Protein AF-A0A2N5T4N8-F1 (afdb_monomer_lite)

Sequence (394 aa):
MAQKKNKTTKNSNNEQQQQQQQQQQQQQQVRQETNQNDLTSKVTRLLSQEPSANHLAAAHLTTQPLNLTDQNHQLNSLIDQKLEIFQEKIKLYQNRVAQLRRELETKDQLIDELQNIRQTETEQLLEKHKQIAESRYTVCMKLSTAREEAVKEYKQKVIDLNAKLSRVYTGEEEQERRRLEERNEELVQENERLKQAHDNQRKRRKEAERLAQQAQAMAEEAVQEQLQEANDEVETLKKMLATETENSKAMISQLNQLRTNASSFTSAHSNHHHHTNSQNNNQLNDKTIEDLKLRLSIIGDFTGFQILSSTPDKKGAILDCILTDIVNRSLALHFKLQLHPDNTYAYTPALDPERDSATIKIIPDFLQDFVRFESIACGHVYWKLFQAFNLQDT

Radius of gyration: 66.39 Å; chains: 1; bounding box: 160×44×196 Å

Foldseek 3Di:
DPPDPPPPPVVVVVVVVVVVVVVVVVVVVVVVVVVVVVVVVVVVVVPPDDDDDDDDDDDDDDDDDDDDPVVVVVVVVVVVVVVVVVVVVVVVVVVVVVVVVVVVVVVVVVVVVVVVVVVVVVVVVVVVVVVVVVVVVVVVVVVVVVVVVVVVVVVVVVVVVVVVVVCVVVCVVVVVVVVVVVVVVVVVVVVVVVVVVVVVVVVVVVVVVVVVVVVVVVVVVVVVVVVVVVVVVVVVVVVVVVVVVVVVVVVVVVVVVVVVPDDDDDDDDDYDDDDDDDDDDPPPVVVVVVVVVVVQVVCCLVQQKHFPDWDQDPFAIKTWIKRAANVPPGAIWTWIWGQGPVQKIKIATPDDCVPRVVVCVQQPPVNVHIDIDHNVCPVVNSVSSNCSRYPDPD

Structure (mmCIF, N/CA/C/O backbone):
data_AF-A0A2N5T4N8-F1
#
_entry.id   AF-A0A2N5T4N8-F1
#
loop_
_atom_site.group_PDB
_atom_site.id
_atom_site.type_symbol
_atom_site.label_atom_id
_atom_site.label_alt_id
_atom_site.label_comp_id
_atom_site.label_asym_id
_atom_site.label_entity_id
_atom_site.label_seq_id
_atom_site.pdbx_PDB_ins_code
_atom_site.Cartn_x
_atom_site.Cartn_y
_atom_site.Cartn_z
_atom_site.occupancy
_atom_site.B_iso_or_equiv
_atom_site.auth_seq_id
_atom_site.auth_comp_id
_atom_site.auth_asym_id
_atom_site.auth_atom_id
_atom_site.pdbx_PDB_model_num
ATOM 1 N N . MET A 1 1 ? 42.955 4.079 9.691 1.00 47.25 1 MET A N 1
ATOM 2 C CA . MET A 1 1 ? 44.030 4.499 8.754 1.00 47.25 1 MET A CA 1
ATOM 3 C C . MET A 1 1 ? 44.416 3.382 7.754 1.00 47.25 1 MET A C 1
ATOM 5 O O . MET A 1 1 ? 45.592 3.151 7.524 1.00 47.25 1 MET A O 1
ATOM 9 N N . ALA A 1 2 ? 43.460 2.697 7.100 1.00 48.66 2 ALA A N 1
ATOM 10 C CA . ALA A 1 2 ? 43.777 1.526 6.252 1.00 48.66 2 ALA A CA 1
ATOM 11 C C . ALA A 1 2 ? 42.932 1.384 4.961 1.00 48.66 2 ALA A C 1
ATOM 13 O O . ALA A 1 2 ? 42.684 0.273 4.512 1.00 48.66 2 ALA A O 1
ATOM 14 N N . GLN A 1 3 ? 42.478 2.482 4.337 1.00 46.59 3 GLN A N 1
ATOM 15 C CA . GLN A 1 3 ? 41.606 2.409 3.140 1.00 46.59 3 GLN A CA 1
ATOM 16 C C . GLN A 1 3 ? 42.039 3.280 1.941 1.00 46.59 3 GLN A C 1
ATOM 18 O O . GLN A 1 3 ? 41.237 3.565 1.059 1.00 46.59 3 GLN A O 1
ATOM 23 N N . LYS A 1 4 ? 43.315 3.683 1.844 1.00 50.19 4 LYS A N 1
ATOM 24 C CA . LYS A 1 4 ? 43.802 4.540 0.737 1.00 50.19 4 LYS A CA 1
ATOM 25 C C . LYS A 1 4 ? 44.662 3.850 -0.338 1.00 50.19 4 LYS A C 1
ATOM 27 O O . LYS A 1 4 ? 45.203 4.548 -1.185 1.00 50.19 4 LYS A O 1
ATOM 32 N N . LYS A 1 5 ? 44.776 2.512 -0.365 1.00 50.19 5 LYS A N 1
ATOM 33 C CA . LYS A 1 5 ? 45.689 1.806 -1.301 1.00 50.19 5 LYS A CA 1
ATOM 34 C C . LYS A 1 5 ? 45.062 1.113 -2.526 1.00 50.19 5 LYS A C 1
ATOM 36 O O . LYS A 1 5 ? 45.814 0.679 -3.383 1.00 50.19 5 LYS A O 1
ATOM 41 N N . ASN A 1 6 ? 43.735 1.066 -2.687 1.00 49.69 6 ASN A N 1
ATOM 42 C CA . ASN A 1 6 ? 43.105 0.266 -3.762 1.00 49.69 6 ASN A CA 1
ATOM 43 C C . ASN A 1 6 ? 42.622 1.034 -5.008 1.00 49.69 6 ASN A C 1
ATOM 45 O O . ASN A 1 6 ? 41.999 0.437 -5.883 1.00 49.69 6 ASN A O 1
ATOM 49 N N . LYS A 1 7 ? 42.883 2.345 -5.124 1.00 52.00 7 LYS A N 1
ATOM 50 C CA . LYS A 1 7 ? 42.355 3.153 -6.243 1.00 52.00 7 LYS A CA 1
ATOM 51 C C . LYS A 1 7 ? 43.332 3.347 -7.410 1.00 52.00 7 LYS A C 1
ATOM 53 O O . LYS A 1 7 ? 42.906 3.783 -8.472 1.00 52.00 7 LYS A O 1
ATOM 58 N N . THR A 1 8 ? 44.604 2.987 -7.251 1.00 51.56 8 THR A N 1
ATOM 59 C CA . THR A 1 8 ? 45.644 3.262 -8.260 1.00 51.56 8 THR A CA 1
ATOM 60 C C . THR A 1 8 ? 45.804 2.140 -9.294 1.00 51.56 8 THR A C 1
ATOM 62 O O . THR A 1 8 ? 46.261 2.391 -10.402 1.00 51.56 8 THR A O 1
ATOM 65 N N . THR A 1 9 ? 45.362 0.915 -9.000 1.00 53.09 9 THR A N 1
ATOM 66 C CA . THR A 1 9 ? 45.613 -0.251 -9.870 1.00 53.09 9 THR A CA 1
ATOM 67 C C . THR A 1 9 ? 44.646 -0.366 -11.057 1.00 53.09 9 THR A C 1
ATOM 69 O O . THR A 1 9 ? 44.961 -1.029 -12.038 1.00 53.09 9 THR A O 1
ATOM 72 N N . LYS A 1 10 ? 43.476 0.294 -11.026 1.00 55.44 10 LYS A N 1
ATOM 73 C CA . LYS A 1 10 ? 42.483 0.195 -12.119 1.00 55.44 10 LYS A CA 1
ATOM 74 C C . LYS A 1 10 ? 42.764 1.099 -13.326 1.00 55.44 10 LYS A C 1
ATOM 76 O O . LYS A 1 10 ? 42.287 0.778 -14.407 1.00 55.44 10 LYS A O 1
ATOM 81 N N . ASN A 1 11 ? 43.549 2.170 -13.182 1.00 56.41 11 ASN A N 1
ATOM 82 C CA . ASN A 1 11 ? 43.874 3.042 -14.321 1.00 56.41 11 ASN A CA 1
ATOM 83 C C . ASN A 1 11 ? 44.965 2.460 -15.231 1.00 56.41 11 ASN A C 1
ATOM 85 O O . ASN A 1 11 ? 44.898 2.644 -16.440 1.00 56.41 11 ASN A O 1
ATOM 89 N N . SER A 1 12 ? 45.915 1.698 -14.682 1.00 60.47 12 SER A N 1
ATOM 90 C CA . SER A 1 12 ? 47.050 1.179 -15.462 1.00 60.47 12 SER A CA 1
ATOM 91 C C . SER A 1 12 ? 46.647 0.103 -16.486 1.00 60.47 12 SER A C 1
ATOM 93 O O . SER A 1 12 ? 47.242 0.023 -17.558 1.00 60.47 12 SER A O 1
ATOM 95 N N . ASN A 1 13 ? 45.579 -0.663 -16.224 1.00 66.88 13 ASN A N 1
ATOM 96 C CA . ASN A 1 13 ? 45.087 -1.669 -17.176 1.00 66.88 13 ASN A CA 1
ATOM 97 C C . ASN A 1 13 ? 44.401 -1.065 -18.410 1.00 66.88 13 ASN A C 1
ATOM 99 O O . ASN A 1 13 ? 44.407 -1.690 -19.467 1.00 66.88 13 ASN A O 1
ATOM 103 N N . ASN A 1 14 ? 43.817 0.133 -18.299 1.00 70.38 14 ASN A N 1
ATOM 104 C CA . ASN A 1 14 ? 43.117 0.754 -19.427 1.00 70.38 14 ASN A CA 1
ATOM 105 C C . ASN A 1 14 ? 44.100 1.362 -20.440 1.00 70.38 14 ASN A C 1
ATOM 107 O O . ASN A 1 14 ? 43.872 1.277 -21.644 1.00 70.38 14 ASN A O 1
ATOM 111 N N . GLU A 1 15 ? 45.223 1.910 -19.968 1.00 75.50 15 GLU A N 1
ATOM 112 C CA . GLU A 1 15 ? 46.265 2.470 -20.840 1.00 75.50 15 GLU A CA 1
ATOM 113 C C . GLU A 1 15 ? 47.001 1.379 -21.634 1.00 75.50 15 GLU A C 1
ATOM 115 O O . GLU A 1 15 ? 47.265 1.558 -22.825 1.00 75.50 15 GLU A O 1
ATOM 120 N N . GLN A 1 16 ? 47.250 0.208 -21.030 1.00 74.75 16 GLN A N 1
ATOM 121 C CA . GLN A 1 16 ? 47.845 -0.928 -21.749 1.00 74.75 16 GLN A CA 1
ATOM 122 C C . GLN A 1 16 ? 46.932 -1.467 -22.857 1.00 74.75 16 GLN A C 1
ATOM 124 O O . GLN A 1 16 ? 47.413 -1.799 -23.941 1.00 74.75 16 GLN A O 1
ATOM 129 N N . GLN A 1 17 ? 45.616 -1.513 -22.629 1.00 77.12 17 GLN A N 1
ATOM 130 C CA . GLN A 1 17 ? 44.674 -1.994 -23.643 1.00 77.12 17 GLN A CA 1
ATOM 131 C C . GLN A 1 17 ? 44.562 -1.026 -24.832 1.00 77.12 17 GLN A C 1
ATOM 133 O O . GLN A 1 17 ? 44.444 -1.462 -25.978 1.00 77.12 17 GLN A O 1
ATOM 138 N N . GLN A 1 18 ? 44.672 0.282 -24.580 1.00 81.31 18 GLN A N 1
ATOM 139 C CA . GLN A 1 18 ? 44.616 1.305 -25.626 1.00 81.31 18 GLN A CA 1
ATOM 140 C C . GLN A 1 18 ? 45.883 1.321 -26.501 1.00 81.31 18 GLN A C 1
ATOM 142 O O . GLN A 1 18 ? 45.778 1.422 -27.725 1.00 81.31 18 GLN A O 1
ATOM 147 N N . GLN A 1 19 ? 47.072 1.125 -25.913 1.00 81.62 19 GLN A N 1
ATOM 148 C CA . GLN A 1 19 ? 48.321 1.001 -26.682 1.00 81.62 19 GLN A CA 1
ATOM 149 C C . GLN A 1 19 ? 48.349 -0.251 -27.567 1.00 81.62 19 GLN A C 1
ATOM 151 O O . GLN A 1 19 ? 48.813 -0.194 -28.708 1.00 81.62 19 GLN A O 1
ATOM 156 N N . GLN A 1 20 ? 47.810 -1.373 -27.083 1.00 81.81 20 GLN A N 1
ATOM 157 C CA . GLN A 1 20 ? 47.781 -2.615 -27.858 1.00 81.81 20 GLN A CA 1
ATOM 158 C C . GLN A 1 20 ? 46.849 -2.511 -29.079 1.00 81.81 20 GLN A C 1
ATOM 160 O O . GLN A 1 20 ? 47.147 -3.054 -30.144 1.00 81.81 20 GLN A O 1
ATOM 165 N N . GLN A 1 21 ? 45.756 -1.752 -28.956 1.00 82.38 21 GLN A N 1
ATOM 166 C CA . GLN A 1 21 ? 44.813 -1.525 -30.051 1.00 82.38 21 GLN A CA 1
ATOM 167 C C . GLN A 1 21 ? 45.379 -0.577 -31.125 1.00 82.38 21 GLN A C 1
ATOM 169 O O . GLN A 1 21 ? 45.171 -0.812 -32.316 1.00 82.38 21 GLN A O 1
ATOM 174 N N . GLN A 1 22 ? 46.168 0.434 -30.735 1.00 82.69 22 GLN A N 1
ATOM 175 C CA . GLN A 1 22 ? 46.876 1.303 -31.687 1.00 82.69 22 GLN A CA 1
ATOM 176 C C . GLN A 1 22 ? 47.959 0.559 -32.483 1.00 82.69 22 GLN A C 1
ATOM 178 O O . GLN A 1 22 ? 48.075 0.770 -33.692 1.00 82.69 22 GLN A O 1
ATOM 183 N N . GLN A 1 23 ? 48.712 -0.354 -31.856 1.00 82.50 23 GLN A N 1
ATOM 184 C CA . GLN A 1 23 ? 49.714 -1.152 -32.579 1.00 82.50 23 GLN A CA 1
ATOM 185 C C . GLN A 1 23 ? 49.088 -2.097 -33.615 1.00 82.50 23 GLN A C 1
ATOM 187 O O . GLN A 1 23 ? 49.653 -2.273 -34.697 1.00 82.50 23 GLN A O 1
ATOM 192 N N . GLN A 1 24 ? 47.910 -2.671 -33.339 1.00 78.81 24 GLN A N 1
ATOM 193 C CA . GLN A 1 24 ? 47.215 -3.509 -34.324 1.00 78.81 24 GLN A CA 1
ATOM 194 C C . GLN A 1 24 ? 46.703 -2.708 -35.528 1.00 78.81 24 GLN A C 1
ATOM 196 O O . GLN A 1 24 ? 46.759 -3.213 -36.650 1.00 78.81 24 GLN A O 1
ATOM 201 N N . GLN A 1 25 ? 46.258 -1.462 -35.331 1.00 77.12 25 GLN A N 1
ATOM 202 C CA . GLN A 1 25 ? 45.817 -0.614 -36.445 1.00 77.12 25 GLN A CA 1
ATOM 203 C C . GLN A 1 25 ? 46.981 -0.197 -37.355 1.00 77.12 25 GLN A C 1
ATOM 205 O O . GLN A 1 25 ? 46.839 -0.245 -38.577 1.00 77.12 25 GLN A O 1
ATOM 210 N N . GLN A 1 26 ? 48.159 0.110 -36.798 1.00 75.19 26 GLN A N 1
ATOM 211 C CA . GLN A 1 26 ? 49.335 0.445 -37.615 1.00 75.19 26 GLN A CA 1
ATOM 212 C C . GLN A 1 26 ? 49.847 -0.745 -38.444 1.00 75.19 26 GLN A C 1
ATOM 214 O O . GLN A 1 26 ? 50.247 -0.563 -39.592 1.00 75.19 26 GLN A O 1
ATOM 219 N N . GLN A 1 27 ? 49.777 -1.981 -37.930 1.00 72.44 27 GLN A N 1
ATOM 220 C CA . GLN A 1 27 ? 50.193 -3.160 -38.706 1.00 72.44 27 GLN A CA 1
ATOM 221 C C . GLN A 1 27 ? 49.250 -3.494 -39.875 1.00 72.44 27 GLN A C 1
ATOM 223 O O . GLN A 1 27 ? 49.690 -4.093 -40.859 1.00 72.44 27 GLN A O 1
ATOM 228 N N . GLN A 1 28 ? 47.970 -3.109 -39.805 1.00 69.38 28 GLN A N 1
ATOM 229 C CA . GLN A 1 28 ? 47.026 -3.336 -40.905 1.00 69.38 28 GLN A CA 1
ATOM 230 C C . GLN A 1 28 ? 47.211 -2.342 -42.061 1.00 69.38 28 GLN A C 1
ATOM 232 O O . GLN A 1 28 ? 47.075 -2.748 -43.214 1.00 69.38 28 GLN A O 1
ATOM 237 N N . GLN A 1 29 ? 47.602 -1.091 -41.787 1.00 65.31 29 GLN A N 1
ATOM 238 C CA . GLN A 1 29 ? 47.876 -0.102 -42.842 1.00 65.31 29 GLN A CA 1
ATOM 239 C C . GLN A 1 29 ? 49.095 -0.476 -43.702 1.00 65.31 29 GLN A C 1
ATOM 241 O O . GLN A 1 29 ? 49.015 -0.431 -44.928 1.00 65.31 29 GLN A O 1
ATOM 246 N N . VAL A 1 30 ? 50.180 -0.976 -43.098 1.00 65.69 30 VAL A N 1
ATOM 247 C CA . VAL A 1 30 ? 51.403 -1.361 -43.840 1.00 65.69 30 VAL A CA 1
ATOM 248 C C . VAL A 1 30 ? 51.168 -2.539 -44.808 1.00 65.69 30 VAL A C 1
ATOM 250 O O . VAL A 1 30 ? 51.825 -2.654 -45.846 1.00 65.69 30 VAL A O 1
ATOM 253 N N . ARG A 1 31 ? 50.194 -3.416 -44.522 1.00 57.00 31 ARG A N 1
ATOM 254 C CA . ARG A 1 31 ? 49.845 -4.539 -45.415 1.00 57.00 31 ARG A CA 1
ATOM 255 C C . ARG A 1 31 ? 49.018 -4.127 -46.634 1.00 57.00 31 ARG A C 1
ATOM 257 O O . ARG A 1 31 ? 49.009 -4.864 -47.615 1.00 57.00 31 ARG A O 1
ATOM 264 N N . GLN A 1 32 ? 48.325 -2.989 -46.595 1.00 57.19 32 GLN A N 1
ATOM 265 C CA . GLN A 1 32 ? 47.536 -2.529 -47.742 1.00 57.19 32 GLN A CA 1
ATOM 266 C C . GLN A 1 32 ? 48.408 -1.813 -48.784 1.00 57.19 32 GLN A C 1
ATOM 268 O O . GLN A 1 32 ? 48.225 -2.038 -49.979 1.00 57.19 32 GLN A O 1
ATOM 273 N N . GLU A 1 33 ? 49.423 -1.057 -48.356 1.00 56.41 33 GLU A N 1
ATOM 274 C CA . GLU A 1 33 ? 50.327 -0.348 -49.279 1.00 56.41 33 GLU A CA 1
ATOM 275 C C . GLU A 1 33 ? 51.269 -1.286 -50.055 1.00 56.41 33 GLU A C 1
ATOM 277 O O . GLU A 1 33 ? 51.640 -1.007 -51.195 1.00 56.41 33 GLU A O 1
ATOM 282 N N . THR A 1 34 ? 51.619 -2.447 -49.493 1.00 55.97 34 THR A N 1
ATOM 283 C CA . THR A 1 34 ? 52.514 -3.411 -50.160 1.00 55.97 34 THR A CA 1
ATOM 284 C C . THR A 1 34 ? 51.855 -4.158 -51.326 1.00 55.97 34 THR A C 1
ATOM 286 O O . THR A 1 34 ? 52.545 -4.502 -52.284 1.00 55.97 34 THR A O 1
ATOM 289 N N . ASN A 1 35 ? 50.528 -4.337 -51.321 1.00 55.94 35 ASN A N 1
ATOM 290 C CA . ASN A 1 35 ? 49.818 -5.032 -52.404 1.00 55.94 35 ASN A CA 1
ATOM 291 C C . ASN A 1 35 ? 49.527 -4.149 -53.632 1.00 55.94 35 ASN A C 1
ATOM 293 O O . ASN A 1 35 ? 49.419 -4.675 -54.739 1.00 55.94 35 ASN A O 1
ATOM 297 N N . GLN A 1 36 ? 49.435 -2.822 -53.482 1.00 55.62 36 GLN A N 1
ATOM 298 C CA . GLN A 1 36 ? 49.207 -1.926 -54.627 1.00 55.62 36 GLN A CA 1
ATOM 299 C C . GLN A 1 36 ? 50.443 -1.783 -55.531 1.00 55.62 36 GLN A C 1
ATOM 301 O O . GLN A 1 36 ? 50.304 -1.653 -56.747 1.00 55.62 36 GLN A O 1
ATOM 306 N N . ASN A 1 37 ? 51.653 -1.879 -54.974 1.00 56.81 37 ASN A N 1
ATOM 307 C CA . ASN A 1 37 ? 52.889 -1.710 -55.746 1.00 56.81 37 ASN A CA 1
ATOM 308 C C . ASN A 1 37 ? 53.245 -2.929 -56.627 1.00 56.81 37 ASN A C 1
ATOM 310 O O . ASN A 1 37 ? 53.926 -2.771 -57.645 1.00 56.81 37 ASN A O 1
ATOM 314 N N . ASP A 1 38 ? 52.750 -4.130 -56.300 1.00 61.12 38 ASP A N 1
ATOM 315 C CA . ASP A 1 38 ? 53.021 -5.364 -57.064 1.00 61.12 38 ASP A CA 1
ATOM 316 C C . ASP A 1 38 ? 52.112 -5.518 -58.306 1.00 61.12 38 ASP A C 1
ATOM 318 O O . ASP A 1 38 ? 52.481 -6.155 -59.295 1.00 61.12 38 ASP A O 1
ATOM 322 N N . LEU A 1 39 ? 50.930 -4.887 -58.313 1.00 59.28 39 LEU A N 1
ATOM 323 C CA . LEU A 1 39 ? 50.022 -4.932 -59.467 1.00 59.28 39 LEU A CA 1
ATOM 324 C C . LEU A 1 39 ? 50.497 -4.008 -60.601 1.00 59.28 39 LEU A C 1
ATOM 326 O O . LEU A 1 39 ? 50.531 -4.403 -61.768 1.00 59.28 39 LEU A O 1
ATOM 330 N N . THR A 1 40 ? 50.938 -2.797 -60.254 1.00 61.25 40 THR A N 1
ATOM 331 C CA . THR A 1 40 ? 51.401 -1.776 -61.210 1.00 61.25 40 THR A CA 1
ATOM 332 C C . THR A 1 40 ? 52.685 -2.205 -61.932 1.00 61.25 40 THR A C 1
ATOM 334 O O . THR A 1 40 ? 52.869 -1.954 -63.127 1.00 61.25 40 THR A O 1
ATOM 337 N N . SER A 1 41 ? 53.558 -2.936 -61.237 1.00 63.47 41 SER A N 1
ATOM 338 C CA . SER A 1 41 ? 54.801 -3.471 -61.801 1.00 63.47 41 SER A CA 1
ATOM 339 C C . SER A 1 41 ? 54.569 -4.672 -62.736 1.00 63.47 41 SER A C 1
ATOM 341 O O . SER A 1 41 ? 55.303 -4.830 -63.715 1.00 63.47 41 SER A O 1
ATOM 343 N N . LYS A 1 42 ? 53.506 -5.465 -62.536 1.00 63.16 42 LYS A N 1
ATOM 344 C CA . LYS A 1 42 ? 53.135 -6.570 -63.445 1.00 63.16 42 LYS A CA 1
ATOM 345 C C . LYS A 1 42 ? 52.471 -6.098 -64.742 1.00 63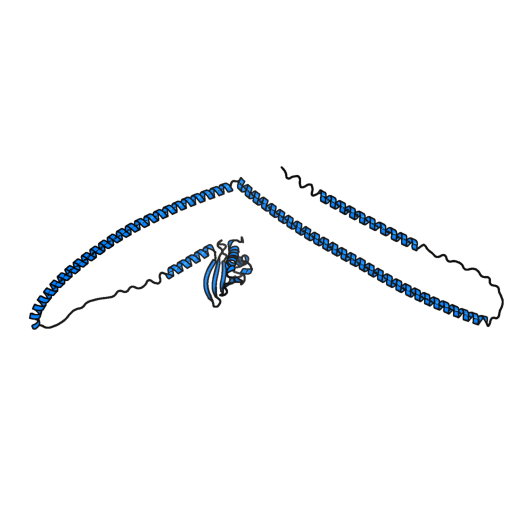.16 42 LYS A C 1
ATOM 347 O O . LYS A 1 42 ? 52.770 -6.656 -65.796 1.00 63.16 42 LYS A O 1
ATOM 352 N N . VAL A 1 43 ? 51.645 -5.048 -64.700 1.00 63.78 43 VAL A N 1
ATOM 353 C CA . VAL A 1 43 ? 50.997 -4.489 -65.908 1.00 63.78 43 VAL A CA 1
ATOM 354 C C . VAL A 1 43 ? 52.020 -3.832 -66.841 1.00 63.78 43 VAL A C 1
ATOM 356 O O . VAL A 1 43 ? 51.963 -4.020 -68.055 1.00 63.78 43 VAL A O 1
ATOM 359 N N . THR A 1 44 ? 53.027 -3.154 -66.286 1.00 64.06 44 THR A N 1
ATOM 360 C CA . THR A 1 44 ? 54.079 -2.494 -67.080 1.00 64.06 44 THR A CA 1
ATOM 361 C C . THR A 1 44 ? 54.942 -3.501 -67.859 1.00 64.06 44 THR A C 1
ATOM 363 O O . THR A 1 44 ? 55.418 -3.201 -68.949 1.00 64.06 44 THR A O 1
ATOM 366 N N . ARG A 1 45 ? 55.096 -4.736 -67.360 1.00 61.44 45 ARG A N 1
ATOM 367 C CA . ARG A 1 45 ? 55.912 -5.781 -68.007 1.00 61.44 45 ARG A CA 1
ATOM 368 C C . ARG A 1 45 ? 55.229 -6.454 -69.206 1.00 61.44 45 ARG A C 1
ATOM 370 O O . ARG A 1 45 ? 55.923 -7.014 -70.049 1.00 61.44 45 ARG A O 1
ATOM 377 N N . LEU A 1 46 ? 53.899 -6.398 -69.297 1.00 56.16 46 LEU A N 1
ATOM 378 C CA . LEU A 1 46 ? 53.129 -7.011 -70.390 1.00 56.16 46 LEU A CA 1
ATOM 379 C C . LEU A 1 46 ? 52.999 -6.108 -71.627 1.00 56.16 46 LEU A C 1
ATOM 381 O O . LEU A 1 46 ? 52.753 -6.615 -72.716 1.00 56.16 46 LEU A O 1
ATOM 385 N N . LEU A 1 47 ? 53.213 -4.797 -71.488 1.00 53.41 47 LEU A N 1
ATOM 386 C CA . LEU A 1 47 ? 53.096 -3.828 -72.587 1.00 53.41 47 LEU A CA 1
ATOM 387 C C . LEU A 1 47 ? 54.395 -3.622 -73.394 1.00 53.41 47 LEU A C 1
ATOM 389 O O . LEU A 1 47 ? 54.382 -2.874 -74.364 1.00 53.41 47 LEU A O 1
ATOM 393 N N . SER A 1 48 ? 55.508 -4.278 -73.038 1.00 53.03 48 SER A N 1
ATOM 394 C CA . SER A 1 48 ? 56.819 -4.087 -73.698 1.00 53.03 48 SER A CA 1
ATOM 395 C C . SER A 1 48 ? 57.289 -5.251 -74.584 1.00 53.03 48 SER A C 1
ATOM 397 O O . SER A 1 48 ? 58.464 -5.299 -74.941 1.00 53.03 48 SER A O 1
ATOM 399 N N . GLN A 1 49 ? 56.418 -6.194 -74.956 1.00 44.62 49 GLN A N 1
ATOM 400 C CA . GLN A 1 49 ? 56.751 -7.236 -75.939 1.00 44.62 49 GLN A CA 1
ATOM 401 C C . GLN A 1 49 ? 56.033 -6.979 -77.268 1.00 44.62 49 GLN A C 1
ATOM 403 O O . GLN A 1 49 ? 54.953 -7.507 -77.517 1.00 44.62 49 GLN A O 1
ATOM 408 N N . GLU A 1 50 ? 56.653 -6.175 -78.135 1.00 40.34 50 GLU A N 1
ATOM 409 C CA . GLU A 1 50 ? 56.307 -6.146 -79.559 1.00 40.34 50 GLU A CA 1
ATOM 410 C C . GLU A 1 50 ? 56.971 -7.327 -80.294 1.00 40.34 50 GLU A C 1
ATOM 412 O O . GLU A 1 50 ? 58.155 -7.601 -80.071 1.00 40.34 50 GLU A O 1
ATOM 417 N N . PRO A 1 51 ? 56.257 -8.041 -81.182 1.00 46.22 51 PRO A N 1
ATOM 418 C CA . PRO A 1 51 ? 56.854 -9.071 -82.018 1.00 46.22 51 PRO A CA 1
ATOM 419 C C . PRO A 1 51 ? 57.541 -8.457 -83.247 1.00 46.22 51 PRO A C 1
ATOM 421 O O . PRO A 1 51 ? 56.906 -7.838 -84.100 1.00 46.22 51 PRO A O 1
ATOM 424 N N . SER A 1 52 ? 58.849 -8.690 -83.355 1.00 44.50 52 SER A N 1
ATOM 425 C CA . SER A 1 52 ? 59.689 -8.372 -84.511 1.00 44.50 52 SER A CA 1
ATOM 426 C C . SER A 1 52 ? 59.153 -9.009 -85.801 1.00 44.50 52 SER A C 1
ATOM 428 O O . SER A 1 52 ? 59.103 -10.234 -85.928 1.00 44.50 52 SER A O 1
ATOM 430 N N . ALA A 1 53 ? 58.787 -8.182 -86.783 1.00 40.53 53 ALA A N 1
ATOM 431 C CA . ALA A 1 53 ? 58.424 -8.633 -88.122 1.00 40.53 53 ALA A CA 1
ATOM 432 C C . ALA A 1 53 ? 59.685 -8.961 -88.940 1.00 40.53 53 ALA A C 1
ATOM 434 O O . ALA A 1 53 ? 60.539 -8.109 -89.179 1.00 40.53 53 ALA A O 1
ATOM 435 N N . ASN A 1 54 ? 59.779 -10.223 -89.355 1.00 40.28 54 ASN A N 1
ATOM 436 C CA . ASN A 1 54 ? 60.870 -10.812 -90.118 1.00 40.28 54 ASN A CA 1
ATOM 437 C C . ASN A 1 54 ? 60.521 -10.889 -91.618 1.00 40.28 54 ASN A C 1
ATOM 439 O O . ASN A 1 54 ? 59.389 -11.205 -91.970 1.00 40.28 54 ASN A O 1
ATOM 443 N N . HIS A 1 55 ? 61.549 -10.683 -92.451 1.00 41.91 55 HIS A N 1
ATOM 444 C CA . HIS A 1 55 ? 61.768 -11.180 -93.820 1.00 41.91 55 HIS A CA 1
ATOM 445 C C . HIS A 1 55 ? 60.664 -11.068 -94.885 1.00 41.91 55 HIS A C 1
ATOM 447 O O . HIS A 1 55 ? 59.732 -11.862 -94.892 1.00 41.91 55 HIS A O 1
ATOM 453 N N . LEU A 1 56 ? 60.936 -10.291 -95.946 1.00 36.31 56 LEU A N 1
ATOM 454 C CA . LEU A 1 56 ? 60.616 -10.712 -97.317 1.00 36.31 56 LEU A CA 1
ATOM 455 C C . LEU A 1 56 ? 61.738 -10.328 -98.296 1.00 36.31 56 LEU A C 1
ATOM 457 O O . LEU A 1 56 ? 62.184 -9.185 -98.364 1.00 36.31 56 LEU A O 1
ATOM 461 N N . ALA A 1 57 ? 62.205 -11.353 -99.006 1.00 40.34 57 ALA A N 1
ATOM 462 C CA . ALA A 1 57 ? 63.302 -11.360 -99.958 1.00 40.34 57 ALA A CA 1
ATOM 463 C C . ALA A 1 57 ? 62.871 -10.831 -101.336 1.00 40.34 57 ALA A C 1
ATOM 465 O O . ALA A 1 57 ? 61.767 -11.110 -101.804 1.00 40.34 57 ALA A O 1
ATOM 466 N N . ALA A 1 58 ? 63.773 -10.108 -102.000 1.00 36.62 58 ALA A N 1
ATOM 467 C CA . ALA A 1 58 ? 63.635 -9.686 -103.389 1.00 36.62 58 ALA A CA 1
ATOM 468 C C . ALA A 1 58 ? 63.949 -10.863 -104.330 1.00 36.62 58 ALA A C 1
ATOM 470 O O . ALA A 1 58 ? 65.053 -11.407 -104.294 1.00 36.62 58 ALA A O 1
ATOM 471 N N . ALA A 1 59 ? 62.985 -11.254 -105.166 1.00 43.16 59 ALA A N 1
ATOM 472 C CA . ALA A 1 59 ? 63.155 -12.276 -106.194 1.00 43.16 59 ALA A CA 1
ATOM 473 C C . ALA A 1 59 ? 63.263 -11.643 -107.591 1.00 43.16 59 ALA A C 1
ATOM 475 O O . ALA A 1 59 ? 62.481 -10.771 -107.968 1.00 43.16 59 ALA A O 1
ATOM 476 N N . HIS A 1 60 ? 64.261 -12.127 -108.329 1.00 41.53 60 HIS A N 1
ATOM 477 C CA . HIS A 1 60 ? 64.577 -11.884 -109.734 1.00 41.53 60 HIS A CA 1
ATOM 478 C C . HIS A 1 60 ? 63.378 -12.099 -110.677 1.00 41.53 60 HIS A C 1
ATOM 480 O O . HIS A 1 60 ? 62.716 -13.132 -110.604 1.00 41.53 60 HIS A O 1
ATOM 486 N N . LEU A 1 61 ? 63.178 -11.186 -111.638 1.00 37.91 61 LEU A N 1
ATOM 487 C CA . LEU A 1 61 ? 62.357 -11.425 -112.830 1.00 37.91 61 LEU A CA 1
ATOM 488 C C . LEU A 1 61 ? 63.255 -11.678 -114.047 1.00 37.91 61 LEU A C 1
ATOM 490 O O . LEU A 1 61 ? 64.002 -10.803 -114.483 1.00 37.91 61 LEU A O 1
ATOM 494 N N . THR A 1 62 ? 63.146 -12.887 -114.594 1.00 41.91 62 THR A N 1
ATOM 495 C CA . THR A 1 62 ? 63.695 -13.313 -115.884 1.00 41.91 62 THR A CA 1
ATOM 496 C C . THR A 1 62 ? 62.543 -13.350 -116.884 1.00 41.91 62 THR A C 1
ATOM 498 O O . THR A 1 62 ? 61.547 -14.036 -116.669 1.00 41.91 62 THR A O 1
ATOM 501 N N . THR A 1 63 ? 62.651 -12.580 -117.960 1.00 36.84 63 THR A N 1
ATOM 502 C CA . THR A 1 63 ? 61.649 -12.468 -119.022 1.00 36.84 63 THR A CA 1
ATOM 503 C C . THR A 1 63 ? 61.788 -13.617 -120.026 1.00 36.84 63 THR A C 1
ATOM 505 O O . THR A 1 63 ? 62.797 -13.729 -120.717 1.00 36.84 63 THR A O 1
ATOM 508 N N . GLN A 1 64 ? 60.752 -14.454 -120.144 1.00 42.06 64 GLN A N 1
ATOM 509 C CA . GLN A 1 64 ? 60.514 -15.299 -121.320 1.00 42.06 64 GLN A CA 1
ATOM 510 C C . GLN A 1 64 ? 59.138 -14.968 -121.924 1.00 42.06 64 GLN A C 1
ATOM 512 O O . GLN A 1 64 ? 58.176 -14.818 -121.169 1.00 42.06 64 GLN A O 1
ATOM 517 N N . PRO A 1 65 ? 59.015 -14.841 -123.258 1.00 40.34 65 PRO A N 1
ATOM 518 C CA . PRO A 1 65 ? 57.752 -14.525 -123.913 1.00 40.34 65 PRO A CA 1
ATOM 519 C C . PRO A 1 65 ? 56.999 -15.811 -124.282 1.00 40.34 65 PRO A C 1
ATOM 521 O O . PRO A 1 65 ? 57.469 -16.577 -125.119 1.00 40.34 65 PRO A O 1
ATOM 524 N N . LEU A 1 66 ? 55.818 -16.043 -123.698 1.00 36.31 66 LEU A N 1
ATOM 525 C CA . LEU A 1 66 ? 54.956 -17.179 -124.048 1.00 36.31 66 LEU A CA 1
ATOM 526 C C . LEU A 1 66 ? 53.465 -16.791 -124.034 1.00 36.31 66 LEU A C 1
ATOM 528 O O . LEU A 1 66 ? 52.903 -16.480 -122.994 1.00 36.31 66 LEU A O 1
ATOM 532 N N . ASN A 1 67 ? 52.868 -16.841 -125.229 1.00 45.66 67 ASN A N 1
ATOM 533 C CA . ASN A 1 67 ? 51.487 -17.214 -125.577 1.00 45.66 67 ASN A CA 1
ATOM 534 C C . ASN A 1 67 ? 50.323 -16.748 -124.657 1.00 45.66 67 ASN A C 1
ATOM 536 O O . ASN A 1 67 ? 49.941 -17.418 -123.700 1.00 45.66 67 ASN A O 1
ATOM 540 N N . LEU A 1 68 ? 49.701 -15.618 -125.028 1.00 48.78 68 LEU A N 1
ATOM 541 C CA . LEU A 1 68 ? 48.750 -14.821 -124.230 1.00 48.78 68 LEU A CA 1
ATOM 542 C C . LEU A 1 68 ? 47.312 -15.367 -124.070 1.00 48.78 68 LEU A C 1
ATOM 544 O O . LEU A 1 68 ? 46.519 -14.757 -123.350 1.00 48.78 68 LEU A O 1
ATOM 548 N N . THR A 1 69 ? 46.919 -16.468 -124.707 1.00 50.75 69 THR A N 1
ATOM 549 C CA . THR A 1 69 ? 45.514 -16.932 -124.659 1.00 50.75 69 THR A CA 1
ATOM 550 C C . THR A 1 69 ? 45.243 -18.010 -123.607 1.00 50.75 69 THR A C 1
ATOM 552 O O . THR A 1 69 ? 44.168 -17.993 -123.017 1.00 50.75 69 THR A O 1
ATOM 555 N N . ASP A 1 70 ? 46.216 -18.865 -123.277 1.00 50.53 70 ASP A N 1
ATOM 556 C CA . ASP A 1 70 ? 46.061 -19.925 -122.257 1.00 50.53 70 ASP A CA 1
ATOM 557 C C . ASP A 1 70 ? 46.458 -19.443 -120.841 1.00 50.53 70 ASP A C 1
ATOM 559 O O . ASP A 1 70 ? 45.892 -19.850 -119.824 1.00 50.53 70 ASP A O 1
ATOM 563 N N . GLN A 1 71 ? 47.377 -18.470 -120.769 1.00 55.78 71 GLN A N 1
ATOM 564 C CA . GLN A 1 71 ? 47.787 -17.827 -119.514 1.00 55.78 71 GLN A CA 1
ATOM 565 C C . GLN A 1 71 ? 46.657 -17.030 -118.852 1.00 55.78 71 GLN A C 1
ATOM 567 O O . GLN A 1 71 ? 46.596 -16.970 -117.628 1.00 55.78 71 GLN A O 1
ATOM 572 N N . ASN A 1 72 ? 45.741 -16.444 -119.630 1.00 61.22 72 ASN A N 1
ATOM 573 C CA . ASN A 1 72 ? 44.633 -15.659 -119.080 1.00 61.22 72 ASN A CA 1
ATOM 574 C C . ASN A 1 72 ? 43.606 -16.529 -118.335 1.00 61.22 72 ASN A C 1
ATOM 576 O O . ASN A 1 72 ? 43.093 -16.109 -117.300 1.00 61.22 72 ASN A O 1
ATOM 580 N N . HIS A 1 73 ? 43.334 -17.757 -118.794 1.00 68.69 73 HIS A N 1
ATOM 581 C CA . HIS A 1 73 ? 42.439 -18.672 -118.076 1.00 68.69 73 HIS A CA 1
ATOM 582 C C . HIS A 1 73 ? 43.080 -19.250 -116.810 1.00 68.69 73 HIS A C 1
ATOM 584 O O . HIS A 1 73 ? 42.422 -19.297 -115.770 1.00 68.69 73 HIS A O 1
ATOM 590 N N . GLN A 1 74 ? 44.368 -19.609 -116.855 1.00 74.19 74 GLN A N 1
ATOM 591 C CA . GLN A 1 74 ? 45.103 -20.038 -115.658 1.00 74.19 74 GLN A CA 1
ATOM 592 C C . GLN A 1 74 ? 45.245 -18.908 -114.627 1.00 74.19 74 GLN A C 1
ATOM 594 O O . GLN A 1 74 ? 45.108 -19.149 -113.429 1.00 74.19 74 GLN A O 1
ATOM 599 N N . LEU A 1 75 ? 45.463 -17.668 -115.078 1.00 79.94 75 LEU A N 1
ATOM 600 C CA . LEU A 1 75 ? 45.533 -16.494 -114.210 1.00 79.94 75 LEU A CA 1
ATOM 601 C C . LEU A 1 75 ? 44.186 -16.210 -113.535 1.00 79.94 75 LEU A C 1
ATOM 603 O O . LEU A 1 75 ? 44.157 -16.020 -112.324 1.00 79.94 75 LEU A O 1
ATOM 607 N N . ASN A 1 76 ? 43.078 -16.240 -114.284 1.00 82.31 76 ASN A N 1
ATOM 608 C CA . ASN A 1 76 ? 41.741 -16.027 -113.721 1.00 82.31 76 ASN A CA 1
ATOM 609 C C . ASN A 1 76 ? 41.357 -17.130 -112.722 1.00 82.31 76 ASN A C 1
ATOM 611 O O . ASN A 1 76 ? 40.894 -16.820 -111.631 1.00 82.31 76 ASN A O 1
ATOM 615 N N . SER A 1 77 ? 41.656 -18.399 -113.020 1.00 84.62 77 SER A N 1
ATOM 616 C CA . SER A 1 77 ? 41.432 -19.503 -112.074 1.00 84.62 77 SER A CA 1
ATOM 617 C C . SER A 1 77 ? 42.266 -19.365 -110.791 1.00 84.62 77 SER A C 1
ATOM 619 O O . SER A 1 77 ? 41.763 -19.632 -109.701 1.00 84.62 77 SER A O 1
ATOM 621 N N . LEU A 1 78 ? 43.521 -18.912 -110.893 1.00 85.31 78 LEU A N 1
ATOM 622 C CA . LEU A 1 78 ? 44.373 -18.658 -109.729 1.00 85.31 78 LEU A CA 1
ATOM 623 C C . LEU A 1 78 ? 43.882 -17.451 -108.912 1.00 85.31 78 LEU A C 1
ATOM 625 O O . LEU A 1 78 ? 43.988 -17.455 -107.684 1.00 85.31 78 LEU A O 1
ATOM 629 N N . ILE A 1 79 ? 43.354 -16.419 -109.579 1.00 88.06 79 ILE A N 1
ATOM 630 C CA . ILE A 1 79 ? 42.718 -15.267 -108.931 1.00 88.06 79 ILE A CA 1
ATOM 631 C C . ILE A 1 79 ? 41.490 -15.731 -108.146 1.00 88.06 79 ILE A C 1
ATOM 633 O O . ILE A 1 79 ? 41.406 -15.424 -106.959 1.00 88.06 79 ILE A O 1
ATOM 637 N N . ASP A 1 80 ? 40.604 -16.522 -108.752 1.00 88.56 80 ASP A N 1
ATOM 638 C CA . ASP A 1 80 ? 39.395 -17.034 -108.099 1.00 88.56 80 ASP A CA 1
ATOM 639 C C . ASP A 1 80 ? 39.727 -17.932 -106.900 1.00 88.56 80 ASP A C 1
ATOM 641 O O . ASP A 1 80 ? 39.177 -17.741 -105.816 1.00 88.56 80 ASP A O 1
ATOM 645 N N . GLN A 1 81 ? 40.708 -18.832 -107.032 1.00 92.00 81 GLN A N 1
ATOM 646 C CA . GLN A 1 81 ? 41.166 -19.671 -105.920 1.00 92.00 81 GLN A CA 1
ATOM 647 C C . GLN A 1 81 ? 41.752 -18.832 -104.773 1.00 92.00 81 GLN A C 1
ATOM 649 O O . GLN A 1 81 ? 41.502 -19.102 -103.597 1.00 92.00 81 GLN A O 1
ATOM 654 N N . LYS A 1 82 ? 42.529 -17.785 -105.084 1.00 91.94 82 LYS A N 1
ATOM 655 C CA . LYS A 1 82 ? 43.028 -16.865 -104.053 1.00 91.94 82 LYS A CA 1
ATOM 656 C C . LYS A 1 82 ? 41.894 -16.080 -103.408 1.00 91.94 82 LYS A C 1
ATOM 658 O O . LYS A 1 82 ? 41.927 -15.898 -102.193 1.00 91.94 82 LYS A O 1
ATOM 663 N N . LEU A 1 83 ? 40.910 -15.627 -104.183 1.00 92.94 83 LEU A N 1
ATOM 664 C CA . LEU A 1 83 ? 39.730 -14.940 -103.663 1.00 92.94 83 LEU A CA 1
ATOM 665 C C . LEU A 1 83 ? 38.939 -15.843 -102.716 1.00 92.94 83 LEU A C 1
ATOM 667 O O . LEU A 1 83 ? 38.564 -15.379 -101.643 1.00 92.94 83 LEU A O 1
ATOM 671 N N . GLU A 1 84 ? 38.754 -17.117 -103.052 1.00 93.81 84 GLU A N 1
ATOM 672 C CA . GLU A 1 84 ? 38.095 -18.100 -102.189 1.00 93.81 84 GLU A CA 1
ATOM 673 C C . GLU A 1 84 ? 38.862 -18.302 -100.872 1.00 93.81 84 GLU A C 1
ATOM 675 O O . GLU A 1 84 ? 38.288 -18.131 -99.796 1.00 93.81 84 GLU A O 1
ATOM 680 N N . ILE A 1 85 ? 40.183 -18.517 -100.930 1.00 94.06 85 ILE A N 1
ATOM 681 C CA . ILE A 1 85 ? 41.037 -18.619 -99.731 1.00 94.06 85 ILE A CA 1
ATOM 682 C C . ILE A 1 85 ? 40.947 -17.345 -98.876 1.00 94.06 85 ILE A C 1
ATOM 684 O O . ILE A 1 85 ? 40.863 -17.411 -97.647 1.00 94.06 85 ILE A O 1
ATOM 688 N N . PHE A 1 86 ? 40.961 -16.162 -99.498 1.00 95.25 86 PHE A N 1
ATOM 689 C CA . PHE A 1 86 ? 40.811 -14.901 -98.772 1.00 95.25 86 PHE A CA 1
ATOM 690 C C . PHE A 1 86 ? 39.420 -14.758 -98.156 1.00 95.25 86 PHE A C 1
ATOM 692 O O . PHE A 1 86 ? 39.322 -14.297 -97.020 1.00 95.25 86 PHE A O 1
ATOM 699 N N . GLN A 1 87 ? 38.359 -15.176 -98.845 1.00 95.31 87 GLN A N 1
ATOM 700 C CA . GLN A 1 87 ? 36.998 -15.171 -98.309 1.00 95.31 87 GLN A CA 1
ATOM 701 C C . GLN A 1 87 ? 36.857 -16.117 -97.115 1.00 95.31 87 GLN A C 1
ATOM 703 O O . GLN A 1 87 ? 36.287 -15.725 -96.095 1.00 95.31 87 GLN A O 1
ATOM 708 N N . GLU A 1 88 ? 37.404 -17.330 -97.190 1.00 95.00 88 GLU A N 1
ATOM 709 C CA . GLU A 1 88 ? 37.439 -18.260 -96.058 1.00 95.00 88 GLU A CA 1
ATOM 710 C C . GLU A 1 88 ? 38.222 -17.679 -94.880 1.00 95.00 88 GLU A C 1
ATOM 712 O O . GLU A 1 88 ? 37.759 -17.720 -93.739 1.00 95.00 88 GLU A O 1
ATOM 717 N N . LYS A 1 89 ? 39.371 -17.052 -95.150 1.00 95.50 89 LYS A N 1
ATOM 718 C CA . LYS A 1 89 ? 40.184 -16.390 -94.126 1.00 95.50 89 LYS A CA 1
ATOM 719 C C . LYS A 1 89 ? 39.450 -15.206 -93.487 1.00 95.50 89 LYS A C 1
ATOM 721 O O . LYS A 1 89 ? 39.514 -15.035 -92.270 1.00 95.50 89 LYS A O 1
ATOM 726 N N . ILE A 1 90 ? 38.709 -14.423 -94.273 1.00 96.25 90 ILE A N 1
ATOM 727 C CA . ILE A 1 90 ? 37.838 -13.351 -93.773 1.00 96.25 90 ILE A CA 1
ATOM 728 C C . ILE A 1 90 ? 36.750 -13.935 -92.869 1.00 96.25 90 ILE A C 1
ATOM 730 O O . ILE A 1 90 ? 36.580 -13.440 -91.756 1.00 96.25 90 ILE A O 1
ATOM 734 N N . LYS A 1 91 ? 36.063 -15.007 -93.286 1.00 96.44 91 LYS A N 1
ATOM 735 C CA . LYS A 1 91 ? 35.050 -15.685 -92.458 1.00 96.44 91 LYS A CA 1
ATOM 736 C C . LYS A 1 91 ? 35.647 -16.217 -91.153 1.00 96.44 91 LYS A C 1
ATOM 738 O O . LYS A 1 91 ? 35.055 -16.032 -90.091 1.00 96.44 91 LYS A O 1
ATOM 743 N N . LEU A 1 92 ? 36.832 -16.828 -91.205 1.00 96.62 92 LEU A N 1
ATOM 744 C CA . LEU A 1 92 ? 37.551 -17.309 -90.023 1.00 96.62 92 LEU A CA 1
ATOM 745 C C . LEU A 1 92 ? 37.854 -16.158 -89.051 1.00 96.62 92 LEU A C 1
ATOM 747 O O . LEU A 1 92 ? 37.576 -16.270 -87.857 1.00 96.62 92 LEU A O 1
ATOM 751 N N . TYR A 1 93 ? 38.379 -15.034 -89.549 1.00 96.81 93 TYR A N 1
ATOM 752 C CA . TYR A 1 93 ? 38.657 -13.868 -88.712 1.00 96.81 93 TYR A CA 1
ATOM 753 C C . TYR A 1 93 ? 37.388 -13.211 -88.173 1.00 96.81 93 TYR A C 1
ATOM 755 O O . TYR A 1 93 ? 37.363 -12.839 -87.003 1.00 96.81 93 TYR A O 1
ATOM 763 N N . GLN A 1 94 ? 36.319 -13.117 -88.965 1.00 96.44 94 GLN A N 1
ATOM 764 C CA . GLN A 1 94 ? 35.020 -12.626 -88.500 1.00 96.44 94 GLN A CA 1
ATOM 765 C C . GLN A 1 94 ? 34.469 -13.499 -87.368 1.00 96.44 94 GLN A C 1
ATOM 767 O O . GLN A 1 94 ? 34.059 -12.969 -86.336 1.00 96.44 94 GLN A O 1
ATOM 772 N N . ASN A 1 95 ? 34.540 -14.826 -87.507 1.00 96.69 95 ASN A N 1
ATOM 773 C CA . ASN A 1 95 ? 34.158 -15.761 -86.450 1.00 96.69 95 ASN A CA 1
ATOM 774 C C . ASN A 1 95 ? 35.037 -15.606 -85.205 1.00 96.69 95 ASN A C 1
ATOM 776 O O . ASN A 1 95 ? 34.517 -15.597 -84.089 1.00 96.69 95 ASN A O 1
ATOM 780 N N . ARG A 1 96 ? 36.353 -15.425 -85.373 1.00 97.00 96 ARG A N 1
ATOM 781 C CA . ARG A 1 96 ? 37.270 -15.208 -84.247 1.00 97.00 96 ARG A CA 1
ATOM 782 C C . ARG A 1 96 ? 36.986 -13.894 -83.520 1.00 97.00 96 ARG A C 1
ATOM 784 O O . ARG A 1 96 ? 36.974 -13.880 -82.294 1.00 97.00 96 ARG A O 1
ATOM 791 N N . VAL A 1 97 ? 36.714 -12.811 -84.248 1.00 95.94 97 VAL A N 1
ATOM 792 C CA . VAL A 1 97 ? 36.310 -11.520 -83.669 1.00 95.94 97 VAL A CA 1
ATOM 793 C C . VAL A 1 97 ? 34.969 -11.649 -82.949 1.00 95.94 97 VAL A C 1
ATOM 795 O O . VAL A 1 97 ? 34.829 -11.143 -81.840 1.00 95.94 97 VAL A O 1
ATOM 798 N N . ALA A 1 98 ? 33.997 -12.359 -83.529 1.00 95.81 98 ALA A N 1
ATOM 799 C CA . ALA A 1 98 ? 32.710 -12.607 -82.885 1.00 95.81 98 ALA A CA 1
ATOM 800 C C . ALA A 1 98 ? 32.861 -13.423 -81.591 1.00 95.81 98 ALA A C 1
ATOM 802 O O . ALA A 1 98 ? 32.232 -13.093 -80.589 1.00 95.81 98 ALA A O 1
ATOM 803 N N . GLN A 1 99 ? 33.722 -14.446 -81.583 1.00 96.69 99 GLN A N 1
ATOM 804 C CA . GLN A 1 99 ? 34.041 -15.211 -80.378 1.00 96.69 99 GLN A CA 1
ATOM 805 C C . GLN A 1 99 ? 34.691 -14.325 -79.308 1.00 96.69 99 GLN A C 1
ATOM 807 O O . GLN A 1 99 ? 34.233 -14.328 -78.170 1.00 96.69 99 GLN A O 1
ATOM 812 N N . LEU A 1 100 ? 35.706 -13.533 -79.673 1.00 95.75 100 LEU A N 1
ATOM 813 C CA . LEU A 1 100 ? 36.381 -12.627 -78.739 1.00 95.75 100 LEU A CA 1
ATOM 814 C C . LEU A 1 100 ? 35.425 -11.580 -78.158 1.00 95.75 100 LEU A C 1
ATOM 816 O O . LEU A 1 100 ? 35.537 -11.258 -76.983 1.00 95.75 100 LEU A O 1
ATOM 820 N N . ARG A 1 101 ? 34.462 -11.080 -78.944 1.00 96.31 101 ARG A N 1
ATOM 821 C CA . ARG A 1 101 ? 33.422 -10.165 -78.447 1.00 96.31 101 ARG A CA 1
ATOM 822 C C . ARG A 1 101 ? 32.528 -10.822 -77.399 1.00 96.31 101 ARG A C 1
ATOM 824 O O . ARG A 1 101 ? 32.305 -10.213 -76.364 1.00 96.31 101 ARG A O 1
ATOM 831 N N . ARG A 1 102 ? 32.077 -12.062 -77.632 1.00 95.62 102 ARG A N 1
ATOM 832 C CA . ARG A 1 102 ? 31.292 -12.811 -76.633 1.00 95.62 102 ARG A CA 1
ATOM 833 C C . ARG A 1 102 ? 32.106 -13.091 -75.372 1.00 95.62 102 ARG A C 1
ATOM 835 O O . ARG A 1 102 ? 31.599 -12.921 -74.275 1.00 95.62 102 ARG A O 1
ATOM 842 N N . GLU A 1 103 ? 33.370 -13.494 -75.517 1.00 96.25 103 GLU A N 1
ATOM 843 C CA . GLU A 1 103 ? 34.262 -13.709 -74.369 1.00 96.25 103 GLU A CA 1
ATOM 844 C C . GLU A 1 103 ? 34.475 -12.415 -73.566 1.00 96.25 103 GLU A C 1
ATOM 846 O O . GLU A 1 103 ? 34.495 -12.454 -72.337 1.00 96.25 103 GLU A O 1
ATOM 851 N N . LEU A 1 104 ? 34.607 -11.269 -74.237 1.00 94.56 104 LEU A N 1
ATOM 852 C CA . LEU A 1 104 ? 34.743 -9.965 -73.587 1.00 94.56 104 LEU A CA 1
ATOM 853 C C . LEU A 1 104 ? 33.452 -9.582 -72.848 1.00 94.56 104 LEU A C 1
ATOM 855 O O . LEU A 1 104 ? 33.515 -9.272 -71.666 1.00 94.56 104 LEU A O 1
ATOM 859 N N . GLU A 1 105 ? 32.290 -9.744 -73.481 1.00 96.50 105 GLU A N 1
ATOM 860 C CA . GLU A 1 105 ? 30.979 -9.505 -72.860 1.00 96.50 105 GLU A CA 1
ATOM 861 C C . GLU A 1 105 ? 30.756 -10.374 -71.610 1.00 96.50 105 GLU A C 1
ATOM 863 O O . GLU A 1 105 ? 30.325 -9.873 -70.575 1.00 96.50 105 GLU A O 1
ATOM 868 N N . THR A 1 106 ? 31.130 -11.660 -71.649 1.00 95.81 106 THR A N 1
ATOM 869 C CA . THR A 1 106 ? 31.041 -12.528 -70.458 1.00 95.81 106 THR A CA 1
ATOM 870 C C . THR A 1 106 ? 31.983 -12.099 -69.332 1.00 95.81 106 THR A C 1
ATOM 872 O O . THR A 1 106 ? 31.658 -12.264 -68.158 1.00 95.81 106 THR A O 1
ATOM 875 N N . LYS A 1 107 ? 33.158 -11.545 -69.661 1.00 94.94 107 LYS A N 1
ATOM 876 C CA . LYS A 1 107 ? 34.094 -11.031 -68.653 1.00 94.94 107 LYS A CA 1
ATOM 877 C C . LYS A 1 107 ? 33.589 -9.735 -68.032 1.00 94.94 107 LYS A C 1
ATOM 879 O O . LYS A 1 107 ? 33.734 -9.584 -66.824 1.00 94.94 107 LYS A O 1
ATOM 884 N N . ASP A 1 108 ? 32.983 -8.853 -68.821 1.00 95.25 108 ASP A N 1
ATOM 885 C CA . ASP A 1 108 ? 32.370 -7.623 -68.316 1.00 95.25 108 ASP A CA 1
ATOM 886 C C . ASP A 1 108 ? 31.212 -7.948 -67.358 1.00 95.25 108 ASP A C 1
ATOM 888 O O . ASP A 1 108 ? 31.190 -7.441 -66.240 1.00 95.25 108 ASP A O 1
ATOM 892 N N . GLN A 1 109 ? 30.344 -8.905 -67.715 1.00 95.94 109 GLN A N 1
ATOM 893 C CA . GLN A 1 109 ? 29.279 -9.394 -66.823 1.00 95.94 109 GLN A CA 1
ATOM 894 C C . GLN A 1 109 ? 29.830 -9.933 -65.491 1.00 95.94 109 GLN A C 1
ATOM 896 O O . GLN A 1 109 ? 29.331 -9.579 -64.425 1.00 95.94 109 GLN A O 1
ATOM 901 N N . LEU A 1 110 ? 30.898 -10.740 -65.526 1.00 95.38 110 LEU A N 1
ATOM 902 C CA . LEU A 1 110 ? 31.545 -11.249 -64.309 1.00 95.38 110 LEU A CA 1
ATOM 903 C C . LEU A 1 110 ? 32.174 -10.134 -63.461 1.00 95.38 110 LEU A C 1
ATOM 905 O O . LEU A 1 110 ? 32.190 -10.228 -62.233 1.00 95.38 110 LEU A O 1
ATOM 909 N N . ILE A 1 111 ? 32.718 -9.087 -64.089 1.00 94.25 111 ILE A N 1
ATOM 910 C CA . ILE A 1 111 ? 33.264 -7.929 -63.373 1.00 94.25 111 ILE A CA 1
ATOM 911 C C . ILE A 1 111 ? 32.142 -7.179 -62.653 1.00 94.25 111 ILE A C 1
ATOM 913 O O . ILE A 1 111 ? 32.321 -6.841 -61.481 1.00 94.25 111 ILE A O 1
ATOM 917 N N . ASP A 1 112 ? 31.003 -6.967 -63.311 1.00 94.06 112 ASP A N 1
ATOM 918 C CA . ASP A 1 112 ? 29.839 -6.296 -62.728 1.00 94.06 112 ASP A CA 1
ATOM 919 C C . ASP A 1 112 ? 29.247 -7.103 -61.564 1.00 94.06 112 ASP A C 1
ATOM 921 O O . ASP A 1 112 ? 28.995 -6.553 -60.489 1.00 94.06 112 ASP A O 1
ATOM 925 N N . GLU A 1 113 ? 29.113 -8.425 -61.711 1.00 94.62 113 GLU A N 1
ATOM 926 C CA . GLU A 1 113 ? 28.687 -9.316 -60.623 1.00 94.62 113 GLU A CA 1
ATOM 927 C C . GLU A 1 113 ? 29.640 -9.243 -59.424 1.00 94.62 113 GLU A C 1
ATOM 929 O O . GLU A 1 113 ? 29.208 -9.110 -58.277 1.00 94.62 113 GLU A O 1
ATOM 934 N N . LEU A 1 114 ? 30.952 -9.265 -59.673 1.00 93.25 114 LEU A N 1
ATOM 935 C CA . LEU A 1 114 ? 31.963 -9.190 -58.620 1.00 93.25 114 LEU A CA 1
ATOM 936 C C . LEU A 1 114 ? 31.978 -7.805 -57.947 1.00 93.25 114 LEU A C 1
ATOM 938 O O . LEU A 1 114 ? 32.235 -7.698 -56.745 1.00 93.25 114 LEU A O 1
ATOM 942 N N . GLN A 1 115 ? 31.695 -6.727 -58.682 1.00 92.06 115 GLN A N 1
ATOM 943 C CA . GLN A 1 115 ? 31.489 -5.397 -58.097 1.00 92.06 115 GLN A CA 1
ATOM 944 C C . GLN A 1 115 ? 30.242 -5.360 -57.210 1.00 92.06 115 GLN A C 1
ATOM 946 O O . GLN A 1 115 ? 30.331 -4.877 -56.081 1.00 92.06 115 GLN A O 1
ATOM 951 N N . ASN A 1 116 ? 29.129 -5.936 -57.664 1.00 93.75 116 ASN A N 1
ATOM 952 C CA . ASN A 1 116 ? 27.882 -5.984 -56.907 1.00 93.75 116 ASN A CA 1
ATOM 953 C C . ASN A 1 116 ? 28.014 -6.810 -55.613 1.00 93.75 116 ASN A C 1
ATOM 955 O O . ASN A 1 116 ? 27.590 -6.371 -54.543 1.00 93.75 116 ASN A O 1
ATOM 959 N N . ILE A 1 117 ? 28.683 -7.970 -55.675 1.00 92.81 117 ILE A N 1
ATOM 960 C CA . ILE A 1 117 ? 28.974 -8.791 -54.488 1.00 92.81 117 ILE A CA 1
ATOM 961 C C . ILE A 1 117 ? 29.816 -7.997 -53.488 1.00 92.81 117 ILE A C 1
ATOM 963 O O . ILE A 1 117 ? 29.452 -7.913 -52.317 1.00 92.81 117 ILE A O 1
ATOM 967 N N . ARG A 1 118 ? 30.902 -7.354 -53.943 1.00 91.88 118 ARG A N 1
ATOM 968 C CA . ARG A 1 118 ? 31.753 -6.540 -53.061 1.00 91.88 118 ARG A CA 1
ATOM 969 C C . ARG A 1 118 ? 30.978 -5.393 -52.421 1.00 91.88 118 ARG A C 1
ATOM 971 O O . ARG A 1 118 ? 31.125 -5.170 -51.223 1.00 91.88 118 ARG A O 1
ATOM 978 N N . GLN A 1 119 ? 30.149 -4.689 -53.189 1.00 92.81 119 GLN A N 1
ATOM 979 C CA . GLN A 1 119 ? 29.319 -3.612 -52.657 1.00 92.81 119 GLN A CA 1
ATOM 980 C C . GLN A 1 119 ? 28.351 -4.144 -51.589 1.00 92.81 119 GLN A C 1
ATOM 982 O O . GLN A 1 119 ? 28.334 -3.637 -50.467 1.00 92.81 119 GLN A O 1
ATOM 987 N N . THR A 1 120 ? 27.641 -5.231 -51.887 1.00 94.25 120 THR A N 1
ATOM 988 C CA . THR A 1 120 ? 26.690 -5.858 -50.959 1.00 94.25 120 THR A CA 1
ATOM 989 C C . THR A 1 120 ? 27.374 -6.333 -49.671 1.00 94.25 120 THR A C 1
ATOM 991 O O . THR A 1 120 ? 26.872 -6.088 -48.575 1.00 94.25 120 THR A O 1
ATOM 994 N N . GLU A 1 121 ? 28.544 -6.972 -49.764 1.00 94.38 121 GLU A N 1
ATOM 995 C CA . GLU A 1 121 ? 29.318 -7.408 -48.594 1.00 94.38 121 GLU A CA 1
ATOM 996 C C . GLU A 1 121 ? 29.762 -6.223 -47.727 1.00 94.38 121 GLU A C 1
ATOM 998 O O . GLU A 1 121 ? 29.685 -6.290 -46.496 1.00 94.38 121 GLU A O 1
ATOM 1003 N N . THR A 1 122 ? 30.189 -5.117 -48.348 1.00 92.81 122 THR A N 1
ATOM 1004 C CA . THR A 1 122 ? 30.569 -3.908 -47.603 1.00 92.81 122 THR A CA 1
ATOM 1005 C C . THR A 1 122 ? 29.381 -3.262 -46.894 1.00 92.81 122 THR A C 1
ATOM 1007 O O . THR A 1 122 ? 29.516 -2.858 -45.738 1.00 92.81 122 THR A O 1
ATOM 1010 N N . GLU A 1 123 ? 28.208 -3.224 -47.529 1.00 92.62 123 GLU A N 1
ATOM 1011 C CA . GLU A 1 123 ? 26.973 -2.708 -46.929 1.00 92.62 123 GLU A CA 1
ATOM 1012 C C . GLU A 1 123 ? 26.511 -3.587 -45.755 1.00 92.62 123 GLU A C 1
ATOM 1014 O O . GLU A 1 123 ? 26.212 -3.074 -44.674 1.00 92.62 123 GLU A O 1
ATOM 1019 N N . GLN A 1 124 ? 26.547 -4.916 -45.909 1.00 95.00 124 GLN A N 1
ATOM 1020 C CA . GLN A 1 124 ? 26.222 -5.857 -44.831 1.00 95.00 124 GLN A CA 1
ATOM 1021 C C . GLN A 1 124 ? 27.183 -5.733 -43.643 1.00 95.00 124 GLN A C 1
ATOM 1023 O O . GLN A 1 124 ? 26.760 -5.775 -42.483 1.00 95.00 124 GLN A O 1
ATOM 1028 N N . LEU A 1 125 ? 28.481 -5.569 -43.910 1.00 96.50 125 LEU A N 1
ATOM 1029 C CA . LEU A 1 125 ? 29.480 -5.391 -42.862 1.00 96.50 125 LEU A CA 1
ATOM 1030 C C . LEU A 1 125 ? 29.264 -4.072 -42.107 1.00 96.50 125 LEU A C 1
ATOM 1032 O O . LEU A 1 125 ? 29.336 -4.054 -40.875 1.00 96.50 125 LEU A O 1
ATOM 1036 N N . LEU A 1 126 ? 28.961 -2.988 -42.826 1.00 95.56 126 LEU A N 1
ATOM 1037 C CA . LEU A 1 126 ? 28.660 -1.687 -42.233 1.00 95.56 126 LEU A CA 1
ATOM 1038 C C . LEU A 1 126 ? 27.422 -1.754 -41.332 1.00 95.56 126 LEU A C 1
ATOM 1040 O O . LEU A 1 126 ? 27.472 -1.293 -40.189 1.00 95.56 126 LEU A O 1
ATOM 1044 N N . GLU A 1 127 ? 26.347 -2.385 -41.802 1.00 95.00 127 GLU A N 1
ATOM 1045 C CA . GLU A 1 127 ? 25.115 -2.555 -41.029 1.00 95.00 127 GLU A CA 1
ATOM 1046 C C . GLU A 1 127 ? 25.358 -3.395 -39.764 1.00 95.00 127 GLU A C 1
ATOM 1048 O O . GLU A 1 127 ? 24.935 -3.025 -38.667 1.00 95.00 127 GLU A O 1
ATOM 1053 N N . LYS A 1 128 ? 26.156 -4.466 -39.859 1.00 97.12 128 LYS A N 1
ATOM 1054 C CA . LYS A 1 128 ? 26.564 -5.253 -38.685 1.00 97.12 128 LYS A CA 1
ATOM 1055 C C . LYS A 1 128 ? 27.352 -4.413 -37.674 1.00 97.12 128 LYS A C 1
ATOM 1057 O O . LYS A 1 128 ? 27.123 -4.521 -36.468 1.00 97.12 128 LYS A O 1
ATOM 1062 N N . HIS A 1 129 ? 28.280 -3.572 -38.132 1.00 97.19 129 HIS A N 1
ATOM 1063 C CA . HIS A 1 129 ? 29.029 -2.679 -37.244 1.00 97.19 129 HIS A CA 1
ATOM 1064 C C . HIS A 1 129 ? 28.133 -1.637 -36.576 1.00 97.19 129 HIS A C 1
ATOM 1066 O O . HIS A 1 129 ? 28.304 -1.377 -35.381 1.00 97.19 129 HIS A O 1
ATOM 1072 N N . LYS A 1 130 ? 27.156 -1.094 -37.306 1.00 97.56 130 LYS A N 1
ATOM 1073 C CA . LYS A 1 130 ? 26.150 -0.175 -36.772 1.00 97.56 130 LYS A CA 1
ATOM 1074 C C . LYS A 1 130 ? 25.320 -0.837 -35.670 1.00 97.56 130 LYS A C 1
ATOM 1076 O O . LYS A 1 130 ? 25.265 -0.306 -34.565 1.00 97.56 130 LYS A O 1
ATOM 1081 N N . GLN A 1 131 ? 24.800 -2.041 -35.903 1.00 97.25 131 GLN A N 1
ATOM 1082 C CA . GLN A 1 131 ? 24.039 -2.797 -34.897 1.00 97.25 131 GLN A CA 1
ATOM 1083 C C . GLN A 1 131 ? 24.868 -3.110 -33.641 1.00 97.25 131 GLN A C 1
ATOM 1085 O O . GLN A 1 131 ? 24.371 -3.019 -32.514 1.00 97.25 131 GLN A O 1
ATOM 1090 N N . ILE A 1 132 ? 26.157 -3.440 -33.806 1.00 97.56 132 ILE A N 1
ATOM 1091 C CA . ILE A 1 132 ? 27.079 -3.643 -32.678 1.00 97.56 132 ILE A CA 1
ATOM 1092 C C . ILE A 1 132 ? 27.284 -2.335 -31.901 1.00 97.56 132 ILE A C 1
ATOM 1094 O O . ILE A 1 132 ? 27.294 -2.356 -30.667 1.00 97.56 132 ILE A O 1
ATOM 1098 N N . ALA A 1 133 ? 27.461 -1.208 -32.593 1.00 97.12 133 ALA A N 1
ATOM 1099 C CA . ALA A 1 133 ? 27.638 0.097 -31.964 1.00 97.12 133 ALA A CA 1
ATOM 1100 C C . ALA A 1 133 ? 26.383 0.530 -31.190 1.00 97.12 133 ALA A C 1
ATOM 1102 O O . ALA A 1 133 ? 26.498 0.918 -30.027 1.00 97.12 133 ALA A O 1
ATOM 1103 N N . GLU A 1 134 ? 25.198 0.379 -31.783 1.00 96.81 134 GLU A N 1
ATOM 1104 C CA . GLU A 1 134 ? 23.907 0.662 -31.145 1.00 96.81 134 GLU A CA 1
ATOM 1105 C C . GLU A 1 134 ? 23.695 -0.218 -29.909 1.00 96.81 134 GLU A C 1
ATOM 1107 O O . GLU A 1 134 ? 23.425 0.295 -28.823 1.00 96.81 134 GLU A O 1
ATOM 1112 N N . SER A 1 135 ? 23.943 -1.527 -30.021 1.00 97.00 135 SER A N 1
ATOM 1113 C CA . SER A 1 135 ? 23.836 -2.459 -28.891 1.00 97.00 135 SER A CA 1
ATOM 1114 C C . SER A 1 135 ? 24.774 -2.081 -27.740 1.00 97.00 135 SER A C 1
ATOM 1116 O O . SER A 1 135 ? 24.373 -2.077 -26.574 1.00 97.00 135 SER A O 1
ATOM 1118 N N . ARG A 1 136 ? 26.028 -1.720 -28.049 1.00 97.75 136 ARG A N 1
ATOM 1119 C CA . ARG A 1 136 ? 26.998 -1.253 -27.044 1.00 97.75 136 ARG A CA 1
ATOM 1120 C C . ARG A 1 136 ? 26.553 0.054 -26.400 1.00 97.75 136 ARG A C 1
ATOM 1122 O O . ARG A 1 136 ? 26.647 0.182 -25.181 1.00 97.75 136 ARG A O 1
ATOM 1129 N N . TYR A 1 137 ? 26.047 0.996 -27.190 1.00 97.69 137 TYR A N 1
ATOM 1130 C CA . TYR A 1 137 ? 25.531 2.264 -26.687 1.00 97.69 137 TYR A CA 1
ATOM 1131 C C . TYR A 1 137 ? 24.354 2.048 -25.728 1.00 97.69 137 TYR A C 1
ATOM 1133 O O . TYR A 1 137 ? 24.367 2.572 -24.614 1.00 97.69 137 TYR A O 1
ATOM 1141 N N . THR A 1 138 ? 23.391 1.195 -26.090 1.00 96.94 138 THR A N 1
ATOM 1142 C CA . THR A 1 138 ? 22.263 0.841 -25.219 1.00 96.94 138 THR A CA 1
ATOM 1143 C C . THR A 1 138 ? 22.728 0.221 -23.900 1.00 96.94 138 THR A C 1
ATOM 1145 O O . THR A 1 138 ? 22.217 0.581 -22.839 1.00 96.94 138 THR A O 1
ATOM 1148 N N . VAL A 1 139 ? 23.712 -0.685 -23.930 1.00 98.06 139 VAL A N 1
ATOM 1149 C CA . VAL A 1 139 ? 24.272 -1.286 -22.707 1.00 98.06 139 VAL A CA 1
ATOM 1150 C C . VAL A 1 139 ? 24.974 -0.237 -21.841 1.00 98.06 139 VAL A C 1
ATOM 1152 O O . VAL A 1 139 ? 24.749 -0.206 -20.632 1.00 98.06 139 VAL A O 1
ATOM 1155 N N . CYS A 1 140 ? 25.767 0.661 -22.433 1.00 98.00 140 CYS A N 1
ATOM 1156 C CA . CYS A 1 140 ? 26.416 1.752 -21.702 1.00 98.00 140 CYS A CA 1
ATOM 1157 C C . CYS A 1 140 ? 25.399 2.692 -21.037 1.00 98.00 140 CYS A C 1
ATOM 1159 O O . CYS A 1 140 ? 25.585 3.064 -19.879 1.00 98.00 140 CYS A O 1
ATOM 1161 N N . MET A 1 141 ? 24.301 3.025 -21.721 1.00 97.88 141 MET A N 1
ATOM 1162 C CA . MET A 1 141 ? 23.223 3.848 -21.160 1.00 97.88 141 MET A CA 1
ATOM 1163 C C . MET A 1 141 ? 22.530 3.163 -19.974 1.00 97.88 141 MET A C 1
ATOM 1165 O O . MET A 1 141 ? 22.318 3.789 -18.932 1.00 97.88 141 MET A O 1
ATOM 1169 N N . LYS A 1 142 ? 22.242 1.859 -20.083 1.00 97.81 142 LYS A N 1
ATOM 1170 C CA . LYS A 1 142 ? 21.689 1.058 -18.975 1.00 97.81 142 LYS A CA 1
ATOM 1171 C C . LYS A 1 142 ? 22.649 0.972 -17.784 1.00 97.81 142 LYS A C 1
ATOM 1173 O O . LYS A 1 142 ? 22.231 1.066 -16.637 1.00 97.81 142 LYS A O 1
ATOM 1178 N N . LEU A 1 143 ? 23.950 0.833 -18.039 1.00 97.88 143 LEU A N 1
ATOM 1179 C CA . LEU A 1 143 ? 24.958 0.815 -16.978 1.00 97.88 143 LEU A CA 1
ATOM 1180 C C . LEU A 1 143 ? 25.081 2.183 -16.284 1.00 97.88 143 LEU A C 1
ATOM 1182 O O . LEU A 1 143 ? 25.245 2.242 -15.066 1.00 97.88 143 LEU A O 1
ATOM 1186 N N . SER A 1 144 ? 25.002 3.279 -17.046 1.00 97.75 144 SER A N 1
ATOM 1187 C CA . SER A 1 144 ? 25.064 4.642 -16.504 1.00 97.75 144 SER A CA 1
ATOM 1188 C C . SER A 1 144 ? 23.867 4.946 -15.607 1.00 97.75 144 SER A C 1
ATOM 1190 O O . SER A 1 144 ? 24.047 5.393 -14.477 1.00 97.75 144 SER A O 1
ATOM 1192 N N . THR A 1 145 ? 22.659 4.628 -16.072 1.00 97.50 145 THR A N 1
ATOM 1193 C CA . THR A 1 145 ? 21.409 4.810 -15.312 1.00 97.50 145 THR A CA 1
ATOM 1194 C C . THR A 1 145 ? 21.407 3.989 -14.022 1.00 97.50 145 THR A C 1
ATOM 1196 O O . THR A 1 145 ? 21.227 4.556 -12.946 1.00 97.50 145 THR A O 1
ATOM 1199 N N . ALA A 1 146 ? 21.758 2.700 -14.086 1.00 97.50 146 ALA A N 1
ATOM 1200 C CA . ALA A 1 146 ? 21.886 1.856 -12.894 1.00 97.50 146 ALA A CA 1
ATOM 1201 C C . ALA A 1 146 ? 22.926 2.398 -11.891 1.00 97.50 146 ALA A C 1
ATOM 1203 O O . ALA A 1 146 ? 22.735 2.345 -10.675 1.00 97.50 146 ALA A O 1
ATOM 1204 N N . ARG A 1 147 ? 24.039 2.959 -12.384 1.00 98.25 147 ARG A N 1
ATOM 1205 C CA . ARG A 1 147 ? 25.055 3.588 -11.531 1.00 98.25 147 ARG A CA 1
ATOM 1206 C C . ARG A 1 147 ? 24.531 4.857 -10.857 1.00 98.25 147 ARG A C 1
ATOM 1208 O O . ARG A 1 147 ? 24.848 5.090 -9.692 1.00 98.25 147 ARG A O 1
ATOM 1215 N N . GLU A 1 148 ? 23.777 5.686 -11.569 1.00 97.81 148 GLU A N 1
ATOM 1216 C CA . GLU A 1 148 ? 23.175 6.901 -11.014 1.00 97.81 148 GLU A CA 1
ATOM 1217 C C . GLU A 1 148 ? 22.133 6.584 -9.941 1.00 97.81 148 GLU A C 1
ATOM 1219 O O . GLU A 1 148 ? 22.132 7.226 -8.890 1.00 97.81 148 GLU A O 1
ATOM 1224 N N . GLU A 1 149 ? 21.300 5.568 -10.162 1.00 97.50 149 GLU A N 1
ATOM 1225 C CA . GLU A 1 149 ? 20.334 5.072 -9.177 1.00 97.50 149 GLU A CA 1
ATOM 1226 C C . GLU A 1 149 ? 21.029 4.562 -7.913 1.00 97.50 149 GLU A C 1
ATOM 1228 O O . GLU A 1 149 ? 20.697 5.007 -6.813 1.00 97.50 149 GLU A O 1
ATOM 1233 N N . ALA A 1 150 ? 22.076 3.742 -8.055 1.00 97.75 150 ALA A N 1
ATOM 1234 C CA . ALA A 1 150 ? 22.863 3.279 -6.913 1.00 97.75 150 ALA A CA 1
ATOM 1235 C C . ALA A 1 150 ? 23.489 4.453 -6.135 1.00 97.75 150 ALA A C 1
ATOM 1237 O O . ALA A 1 150 ? 23.480 4.476 -4.904 1.00 97.75 150 ALA A O 1
ATOM 1238 N N . VAL A 1 151 ? 24.010 5.472 -6.830 1.00 98.00 151 VAL A N 1
ATOM 1239 C CA . VAL A 1 151 ? 24.559 6.674 -6.180 1.00 98.00 151 VAL A CA 1
ATOM 1240 C C . VAL A 1 151 ? 23.474 7.463 -5.442 1.00 98.00 151 VAL A C 1
ATOM 1242 O O . VAL A 1 151 ? 23.745 7.965 -4.350 1.00 98.00 151 VAL A O 1
ATOM 1245 N N . LYS A 1 152 ? 22.262 7.577 -5.998 1.00 97.88 152 LYS A N 1
ATOM 1246 C CA . LYS A 1 152 ? 21.121 8.214 -5.319 1.00 97.88 152 LYS A CA 1
ATOM 1247 C C . LYS A 1 152 ? 20.743 7.450 -4.048 1.00 97.88 152 LYS A C 1
ATOM 1249 O O . LYS A 1 152 ? 20.624 8.073 -2.996 1.00 97.88 152 LYS A O 1
ATOM 1254 N N . GLU A 1 153 ? 20.657 6.123 -4.114 1.00 98.00 153 GLU A N 1
ATOM 1255 C CA . GLU A 1 153 ? 20.353 5.274 -2.956 1.00 98.00 153 GLU A CA 1
ATOM 1256 C C . GLU A 1 153 ? 21.404 5.428 -1.843 1.00 98.00 153 GLU A C 1
ATOM 1258 O O . GLU A 1 153 ? 21.063 5.637 -0.677 1.00 98.00 153 GLU A O 1
ATOM 1263 N N . TYR A 1 154 ? 22.697 5.394 -2.187 1.00 98.12 154 TYR A N 1
ATOM 1264 C CA . TYR A 1 154 ? 23.763 5.596 -1.202 1.00 98.12 154 TYR A CA 1
ATOM 1265 C C . TYR A 1 154 ? 23.742 6.997 -0.588 1.00 98.12 154 TYR A C 1
ATOM 1267 O O . TYR A 1 154 ? 23.975 7.132 0.612 1.00 98.12 154 TYR A O 1
ATOM 1275 N N . LYS A 1 155 ? 23.448 8.039 -1.375 1.00 98.19 155 LYS A N 1
ATOM 1276 C CA . LYS A 1 155 ? 23.293 9.402 -0.848 1.00 98.19 155 LYS A CA 1
ATOM 1277 C C . LYS A 1 155 ? 22.144 9.484 0.154 1.00 98.19 155 LYS A C 1
ATOM 1279 O O . LYS A 1 155 ? 22.344 10.055 1.221 1.00 98.19 155 LYS A O 1
ATOM 1284 N N . GLN A 1 156 ? 20.999 8.870 -0.149 1.00 98.00 156 GLN A N 1
ATOM 1285 C CA . GLN A 1 156 ? 19.863 8.840 0.772 1.00 98.00 156 GLN A CA 1
ATOM 1286 C C . GLN A 1 156 ? 20.226 8.133 2.083 1.00 98.00 156 GLN A C 1
ATOM 1288 O O . GLN A 1 156 ? 20.042 8.700 3.154 1.00 98.00 156 GLN A O 1
ATOM 1293 N N . LYS A 1 157 ? 20.870 6.958 2.010 1.00 98.25 157 LYS A N 1
ATOM 1294 C CA . LYS A 1 157 ? 21.335 6.232 3.207 1.00 98.25 157 LYS A CA 1
ATOM 1295 C C . LYS A 1 157 ? 22.294 7.056 4.068 1.00 98.25 157 LYS A C 1
ATOM 1297 O O . LYS A 1 157 ? 22.237 6.975 5.291 1.00 98.25 157 LYS A O 1
ATOM 1302 N N . VAL A 1 158 ? 23.180 7.840 3.451 1.00 98.12 158 VAL A N 1
ATOM 1303 C CA . VAL A 1 158 ? 24.097 8.732 4.180 1.00 98.12 158 VAL A CA 1
ATOM 1304 C C . VAL A 1 158 ? 23.339 9.870 4.862 1.00 98.12 158 VAL A C 1
ATOM 1306 O O . VAL A 1 158 ? 23.652 10.181 6.008 1.00 98.12 158 VAL A O 1
ATOM 1309 N N . ILE A 1 159 ? 22.337 10.461 4.204 1.00 97.38 159 ILE A N 1
ATOM 1310 C CA . ILE A 1 159 ? 21.480 11.499 4.800 1.00 97.38 159 ILE A CA 1
ATOM 1311 C C . ILE A 1 159 ? 20.718 10.933 6.003 1.00 97.38 159 ILE A C 1
ATOM 1313 O O . ILE A 1 159 ? 20.762 11.528 7.077 1.00 97.38 159 ILE A O 1
ATOM 1317 N N . ASP A 1 160 ? 20.101 9.759 5.859 1.00 97.25 160 ASP A N 1
ATOM 1318 C CA . ASP A 1 160 ? 19.325 9.120 6.926 1.00 97.25 160 ASP A CA 1
ATOM 1319 C C . ASP A 1 160 ? 20.208 8.751 8.126 1.00 97.25 160 ASP A C 1
ATOM 1321 O O . ASP A 1 160 ? 19.838 8.979 9.279 1.00 97.25 160 ASP A O 1
ATOM 1325 N N . LEU A 1 161 ? 21.399 8.197 7.872 1.00 97.31 161 LEU A N 1
ATOM 1326 C CA . LEU A 1 161 ? 22.371 7.896 8.924 1.00 97.31 161 LEU A CA 1
ATOM 1327 C C . LEU A 1 161 ? 22.873 9.163 9.610 1.00 97.31 161 LEU A C 1
ATOM 1329 O O . LEU A 1 161 ? 23.023 9.162 10.829 1.00 97.31 161 LEU A O 1
ATOM 1333 N N . ASN A 1 162 ? 23.106 10.240 8.859 1.00 97.19 162 ASN A N 1
ATOM 1334 C CA . ASN A 1 162 ? 23.515 11.512 9.437 1.00 97.19 162 ASN A CA 1
ATOM 1335 C C . ASN A 1 162 ? 22.401 12.111 10.303 1.00 97.19 162 ASN A C 1
ATOM 1337 O O . ASN A 1 162 ? 22.679 12.567 11.403 1.00 97.19 162 ASN A O 1
ATOM 1341 N N . ALA A 1 163 ? 21.140 12.031 9.869 1.00 95.62 163 ALA A N 1
ATOM 1342 C CA . ALA A 1 163 ? 19.994 12.463 10.664 1.00 95.62 163 ALA A CA 1
ATOM 1343 C C . ALA A 1 163 ? 19.858 11.652 11.963 1.00 95.62 163 ALA A C 1
ATOM 1345 O O . ALA A 1 163 ? 19.668 12.230 13.031 1.00 95.62 163 ALA A O 1
ATOM 1346 N N . LYS A 1 164 ? 20.018 10.322 11.899 1.00 95.25 164 LYS A N 1
ATOM 1347 C CA . LYS A 1 164 ? 20.046 9.460 13.095 1.00 95.25 164 LYS A CA 1
ATOM 1348 C C . LYS A 1 164 ? 21.190 9.833 14.031 1.00 95.25 164 LYS A C 1
ATOM 1350 O O . LYS A 1 164 ? 20.980 9.982 15.227 1.00 95.25 164 LYS A O 1
ATOM 1355 N N . LEU A 1 165 ? 22.386 10.029 13.484 1.00 94.88 165 LEU A N 1
ATOM 1356 C CA . LEU A 1 165 ? 23.553 10.420 14.263 1.00 94.88 165 LEU A CA 1
ATOM 1357 C C . LEU A 1 165 ? 23.349 11.792 14.923 1.00 94.88 165 LEU A C 1
ATOM 1359 O O . LEU A 1 165 ? 23.691 11.957 16.089 1.00 94.88 165 LEU A O 1
ATOM 1363 N N . SER A 1 166 ? 22.738 12.752 14.221 1.00 94.25 166 SER A N 1
ATOM 1364 C CA . SER A 1 166 ? 22.360 14.046 14.793 1.00 94.25 166 SER A CA 1
ATOM 1365 C C . SER A 1 166 ? 21.388 13.897 15.964 1.00 94.25 166 SER A C 1
ATOM 1367 O O . SER A 1 166 ? 21.636 14.519 16.987 1.00 94.25 166 SER A O 1
ATOM 1369 N N . ARG A 1 167 ? 20.360 13.039 15.867 1.00 91.38 167 ARG A N 1
ATOM 1370 C CA . ARG A 1 167 ? 19.415 12.772 16.975 1.00 91.38 167 ARG A CA 1
ATOM 1371 C C . ARG A 1 167 ? 20.090 12.175 18.211 1.00 91.38 167 ARG A C 1
ATOM 1373 O O . ARG A 1 167 ? 19.760 12.537 19.338 1.00 91.38 167 ARG A O 1
ATOM 1380 N N . VAL A 1 168 ? 21.061 11.285 18.001 1.00 92.88 168 VAL A N 1
ATOM 1381 C CA . VAL A 1 168 ? 21.876 10.727 19.090 1.00 92.88 168 VAL A CA 1
ATOM 1382 C C . VAL A 1 168 ? 22.730 11.824 19.731 1.00 92.88 168 VAL A C 1
ATOM 1384 O O . VAL A 1 168 ? 22.771 11.935 20.952 1.00 92.88 168 VAL A O 1
ATOM 1387 N N . TYR A 1 169 ? 23.383 12.671 18.926 1.00 91.25 169 TYR A N 1
ATOM 1388 C CA . TYR A 1 169 ? 24.217 13.765 19.438 1.00 91.25 169 TYR A CA 1
ATOM 1389 C C . TYR A 1 169 ? 23.424 14.852 20.168 1.00 91.25 169 TYR A C 1
ATOM 1391 O O . TYR A 1 169 ? 23.945 15.432 21.118 1.00 91.25 169 TYR A O 1
ATOM 1399 N N . THR A 1 170 ? 22.190 15.138 19.750 1.00 94.31 170 THR A N 1
ATOM 1400 C CA . THR A 1 170 ? 21.317 16.097 20.444 1.00 94.31 170 THR A CA 1
ATOM 1401 C C . THR A 1 170 ? 20.697 15.523 21.717 1.00 94.31 170 THR A C 1
ATOM 1403 O O . THR A 1 170 ? 20.092 16.270 22.484 1.00 94.31 170 THR A O 1
ATOM 1406 N N . GLY A 1 171 ? 20.854 14.218 21.973 1.00 92.69 171 GLY A N 1
ATOM 1407 C CA . GLY A 1 171 ? 20.249 13.545 23.121 1.00 92.69 171 GLY A CA 1
ATOM 1408 C C . GLY A 1 171 ? 18.723 13.456 23.032 1.00 92.69 171 GLY A C 1
ATOM 1409 O O . GLY A 1 171 ? 18.077 13.119 24.022 1.00 92.69 171 GLY A O 1
ATOM 1410 N N . GLU A 1 172 ? 18.133 13.747 21.867 1.00 87.00 172 GLU A N 1
ATOM 1411 C CA . GLU A 1 172 ? 16.687 13.651 21.638 1.00 87.00 172 GLU A CA 1
ATOM 1412 C C . GLU A 1 172 ? 16.180 12.231 21.886 1.00 87.00 172 GLU A C 1
ATOM 1414 O O . GLU A 1 172 ? 15.132 12.057 22.498 1.00 87.00 172 GLU A O 1
ATOM 1419 N N . GLU A 1 173 ? 16.958 11.221 21.489 1.00 86.62 173 GLU A N 1
ATOM 1420 C CA . GLU A 1 173 ? 16.618 9.810 21.701 1.00 86.62 173 GLU A CA 1
ATOM 1421 C C . GLU A 1 173 ? 16.601 9.440 23.193 1.00 86.62 173 GLU A C 1
ATOM 1423 O O . GLU A 1 173 ? 15.743 8.686 23.648 1.00 86.62 173 GLU A O 1
ATOM 1428 N N . GLU A 1 174 ? 17.498 10.025 23.992 1.00 89.25 174 GLU A N 1
ATOM 1429 C CA . GLU A 1 174 ? 17.500 9.819 25.441 1.00 89.25 174 GLU A CA 1
ATOM 1430 C C . GLU A 1 174 ? 16.329 10.548 26.113 1.00 89.25 174 GLU A C 1
ATOM 1432 O O . GLU A 1 174 ? 15.692 10.000 27.012 1.00 89.25 174 GLU A O 1
ATOM 1437 N N . GLN A 1 175 ? 15.996 11.758 25.655 1.00 89.62 175 GLN A N 1
ATOM 1438 C CA . GLN A 1 175 ? 14.818 12.484 26.135 1.00 89.62 175 GLN A CA 1
ATOM 1439 C C . GLN A 1 175 ? 13.518 11.757 25.783 1.00 89.62 175 GLN A C 1
ATOM 1441 O O . GLN A 1 175 ? 12.623 11.665 26.619 1.00 89.62 175 GLN A O 1
ATOM 1446 N N . GLU A 1 176 ? 13.405 11.234 24.563 1.00 92.19 176 GLU A N 1
ATOM 1447 C CA . GLU A 1 176 ? 12.254 10.446 24.127 1.00 92.19 176 GLU A CA 1
ATOM 1448 C C . GLU A 1 176 ? 12.125 9.168 24.955 1.00 92.19 176 GLU A C 1
ATOM 1450 O O . GLU A 1 176 ? 11.040 8.871 25.453 1.00 92.19 176 GLU A O 1
ATOM 1455 N N . ARG A 1 177 ? 13.241 8.471 25.199 1.00 93.50 177 ARG A N 1
ATOM 1456 C CA . ARG A 1 177 ? 13.268 7.306 26.083 1.00 93.50 177 ARG A CA 1
ATOM 1457 C C . ARG A 1 177 ? 12.795 7.647 27.499 1.00 93.50 177 ARG A C 1
ATOM 1459 O O . ARG A 1 177 ? 11.966 6.915 28.029 1.00 93.50 177 ARG A O 1
ATOM 1466 N N . ARG A 1 178 ? 13.255 8.758 28.088 1.00 94.88 178 ARG A N 1
ATOM 1467 C CA . ARG A 1 178 ? 12.798 9.201 29.421 1.00 94.88 178 ARG A CA 1
ATOM 1468 C C . ARG A 1 178 ? 11.304 9.510 29.449 1.00 94.88 178 ARG A C 1
ATOM 1470 O O . ARG A 1 178 ? 10.619 9.032 30.339 1.00 94.88 178 ARG A O 1
ATOM 1477 N N . ARG A 1 179 ? 10.772 10.222 28.447 1.00 94.31 179 ARG A N 1
ATOM 1478 C CA . ARG A 1 179 ? 9.320 10.482 28.342 1.00 94.31 179 ARG A CA 1
ATOM 1479 C C . ARG A 1 179 ? 8.510 9.190 28.233 1.00 94.31 179 ARG A C 1
ATOM 1481 O O . ARG A 1 179 ? 7.402 9.104 28.754 1.00 94.31 179 ARG A O 1
ATOM 1488 N N . LEU A 1 180 ? 9.042 8.195 27.523 1.00 94.06 180 LEU A N 1
ATOM 1489 C CA . LEU A 1 180 ? 8.392 6.896 27.383 1.00 94.06 180 LEU A CA 1
ATOM 1490 C C . LEU A 1 180 ? 8.409 6.113 28.703 1.00 94.06 180 LEU A C 1
ATOM 1492 O O . LEU A 1 180 ? 7.407 5.492 29.050 1.00 94.06 180 LEU A O 1
ATOM 1496 N N . GLU A 1 181 ? 9.526 6.163 29.434 1.00 95.81 181 GLU A N 1
ATOM 1497 C CA . GLU A 1 181 ? 9.667 5.584 30.774 1.00 95.81 181 GLU A CA 1
ATOM 1498 C C . GLU A 1 181 ? 8.704 6.261 31.768 1.00 95.81 181 GLU A C 1
ATOM 1500 O O . GLU A 1 181 ? 7.933 5.555 32.413 1.00 95.81 181 GLU A O 1
ATOM 1505 N N . GLU A 1 182 ? 8.630 7.596 31.796 1.00 96.50 182 GLU A N 1
ATOM 1506 C CA . GLU A 1 182 ? 7.683 8.367 32.624 1.00 96.50 182 GLU A CA 1
ATOM 1507 C C . GLU A 1 182 ? 6.222 7.985 32.333 1.00 96.50 182 GLU A C 1
ATOM 1509 O O . GLU A 1 182 ? 5.468 7.637 33.241 1.00 96.50 182 GLU A O 1
ATOM 1514 N N . ARG A 1 183 ? 5.822 7.945 31.054 1.00 94.38 183 ARG A N 1
ATOM 1515 C CA . ARG A 1 183 ? 4.466 7.524 30.662 1.00 94.38 183 ARG A CA 1
ATOM 1516 C C . ARG A 1 183 ? 4.165 6.078 31.063 1.00 94.38 183 ARG A C 1
ATOM 1518 O O . ARG A 1 183 ? 3.027 5.741 31.386 1.00 94.38 183 ARG A O 1
ATOM 1525 N N . ASN A 1 184 ? 5.164 5.201 31.002 1.00 95.38 184 ASN A N 1
ATOM 1526 C CA . ASN A 1 184 ? 5.002 3.813 31.412 1.00 95.38 184 ASN A CA 1
ATOM 1527 C C . ASN A 1 184 ? 4.838 3.698 32.936 1.00 95.38 184 ASN A C 1
ATOM 1529 O O . ASN A 1 184 ? 4.001 2.928 33.400 1.00 95.38 184 ASN A O 1
ATOM 1533 N N . GLU A 1 185 ? 5.575 4.493 33.714 1.00 97.50 185 GLU A N 1
ATOM 1534 C CA . GLU A 1 185 ? 5.404 4.580 35.167 1.00 97.50 185 GLU A CA 1
ATOM 1535 C C . GLU A 1 185 ? 4.013 5.105 35.550 1.00 97.50 185 GLU A C 1
ATOM 1537 O O . GLU A 1 185 ? 3.356 4.510 36.407 1.00 97.50 185 GLU A O 1
ATOM 1542 N N . GLU A 1 186 ? 3.516 6.147 34.878 1.00 96.94 186 GLU A N 1
ATOM 1543 C CA . GLU A 1 186 ? 2.154 6.665 35.073 1.00 96.94 186 GLU A CA 1
ATOM 1544 C C . GLU A 1 186 ? 1.090 5.589 34.814 1.00 96.94 186 GLU A C 1
ATOM 1546 O O . GLU A 1 186 ? 0.178 5.399 35.623 1.00 96.94 186 GLU A O 1
ATOM 1551 N N . LEU A 1 187 ? 1.234 4.825 33.726 1.00 95.31 187 LEU A N 1
ATOM 1552 C CA . LEU A 1 187 ? 0.322 3.727 33.399 1.00 95.31 187 LEU A CA 1
ATOM 1553 C C . LEU A 1 187 ? 0.363 2.602 34.437 1.00 95.31 187 LEU A C 1
ATOM 1555 O O . LEU A 1 187 ? -0.679 2.022 34.752 1.00 95.31 187 LEU A O 1
ATOM 1559 N N . VAL A 1 188 ? 1.542 2.282 34.976 1.00 97.50 188 VAL A N 1
ATOM 1560 C CA . VAL A 1 188 ? 1.684 1.288 36.050 1.00 97.50 188 VAL A CA 1
ATOM 1561 C C . VAL A 1 188 ? 0.979 1.769 37.320 1.00 97.50 188 VAL A C 1
ATOM 1563 O O . VAL A 1 188 ? 0.208 1.006 37.907 1.00 97.50 188 VAL A O 1
ATOM 1566 N N . GLN A 1 189 ? 1.169 3.035 37.705 1.00 97.56 189 GLN A N 1
ATOM 1567 C CA . GLN A 1 189 ? 0.503 3.631 38.868 1.00 97.56 189 GLN A CA 1
ATOM 1568 C C . GLN A 1 189 ? -1.022 3.673 38.700 1.00 97.56 189 GLN A C 1
ATOM 1570 O O . GLN A 1 189 ? -1.767 3.340 39.627 1.00 97.56 189 GLN A O 1
ATOM 1575 N N . GLU A 1 190 ? -1.515 4.037 37.514 1.00 96.19 190 GLU A N 1
ATOM 1576 C CA . GLU A 1 190 ? -2.949 4.044 37.225 1.00 96.19 190 GLU A CA 1
ATOM 1577 C C . GLU A 1 190 ? -3.550 2.635 37.302 1.00 96.19 190 GLU A C 1
ATOM 1579 O O . GLU A 1 190 ? -4.605 2.446 37.917 1.00 96.19 190 GLU A O 1
ATOM 1584 N N . ASN A 1 191 ? -2.866 1.632 36.746 1.00 94.81 191 ASN A N 1
ATOM 1585 C CA . ASN A 1 191 ? -3.296 0.238 36.835 1.00 94.81 191 ASN A CA 1
ATOM 1586 C C . ASN A 1 191 ? -3.373 -0.243 38.285 1.00 94.81 191 ASN A C 1
ATOM 1588 O O . ASN A 1 191 ? -4.333 -0.911 38.678 1.00 94.81 191 ASN A O 1
ATOM 1592 N N . GLU A 1 192 ? -2.383 0.113 39.102 1.00 97.75 192 GLU A N 1
ATOM 1593 C CA . GLU A 1 192 ? -2.382 -0.230 40.519 1.00 97.75 192 GLU A CA 1
ATOM 1594 C C . GLU A 1 192 ? -3.555 0.433 41.254 1.00 97.75 192 GLU A C 1
ATOM 1596 O O . GLU A 1 192 ? -4.276 -0.234 42.004 1.00 97.75 192 GLU A O 1
ATOM 1601 N N . ARG A 1 193 ? -3.835 1.710 40.965 1.00 96.88 193 ARG A N 1
ATOM 1602 C CA . ARG A 1 193 ? -4.993 2.431 41.513 1.00 96.88 193 ARG A CA 1
ATOM 1603 C C . ARG A 1 193 ? -6.318 1.785 41.107 1.00 96.88 193 ARG A C 1
ATOM 1605 O O . ARG A 1 193 ? -7.209 1.630 41.944 1.00 96.88 193 ARG A O 1
ATOM 1612 N N . LEU A 1 194 ? -6.460 1.385 39.844 1.00 95.69 194 LEU A N 1
ATOM 1613 C CA . LEU A 1 194 ? -7.652 0.695 39.341 1.00 95.69 194 LEU A CA 1
ATOM 1614 C C . LEU A 1 194 ? -7.834 -0.673 40.003 1.00 95.69 194 LEU A C 1
ATOM 1616 O O . LEU A 1 194 ? -8.946 -1.019 40.407 1.00 95.69 194 L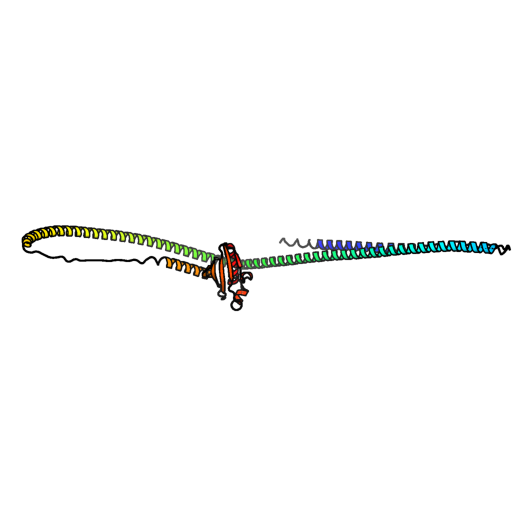EU A O 1
ATOM 1620 N N . LYS A 1 195 ? -6.745 -1.422 40.190 1.00 97.50 195 LYS A N 1
ATOM 1621 C CA . LYS A 1 195 ? -6.762 -2.705 40.899 1.00 97.50 195 LYS A CA 1
ATOM 1622 C C . LYS A 1 195 ? -7.218 -2.535 42.349 1.00 97.50 195 LYS A C 1
ATOM 1624 O O . LYS A 1 195 ? -8.120 -3.245 42.791 1.00 97.50 195 LYS A O 1
ATOM 1629 N N . GLN A 1 196 ? -6.674 -1.547 43.061 1.00 97.25 196 GLN A N 1
ATOM 1630 C CA . GLN A 1 196 ? -7.101 -1.218 44.425 1.00 97.25 196 GLN A CA 1
ATOM 1631 C C . GLN A 1 196 ? -8.577 -0.788 44.478 1.00 97.25 196 GLN A C 1
ATOM 1633 O O . GLN A 1 196 ? -9.317 -1.212 45.369 1.00 97.25 196 GLN A O 1
ATOM 1638 N N . ALA A 1 197 ? -9.041 0.018 43.517 1.00 96.38 197 ALA A N 1
ATOM 1639 C CA . ALA A 1 197 ? -10.442 0.426 43.425 1.00 96.38 197 ALA A CA 1
ATOM 1640 C C . ALA A 1 197 ? -11.378 -0.774 43.204 1.00 96.38 197 ALA A C 1
ATOM 1642 O O . ALA A 1 197 ? -12.415 -0.878 43.865 1.00 96.38 197 ALA A O 1
ATOM 1643 N N . HIS A 1 198 ? -10.989 -1.708 42.335 1.00 94.81 198 HIS A N 1
ATOM 1644 C CA . HIS A 1 198 ? -11.741 -2.931 42.073 1.00 94.81 198 HIS A CA 1
ATOM 1645 C C . HIS A 1 198 ? -11.787 -3.853 43.301 1.00 94.81 198 HIS A C 1
ATOM 1647 O O . HIS A 1 198 ? -12.854 -4.355 43.664 1.00 94.81 198 HIS A O 1
ATOM 1653 N N . ASP A 1 199 ? -10.667 -4.026 44.006 1.00 96.81 199 ASP A N 1
ATOM 1654 C CA . ASP A 1 199 ? -10.622 -4.815 45.240 1.00 96.81 199 ASP A CA 1
ATOM 1655 C C . ASP A 1 199 ? -11.491 -4.198 46.346 1.00 96.81 199 ASP A C 1
ATOM 1657 O O . ASP A 1 199 ? -12.230 -4.911 47.034 1.00 96.81 199 ASP A O 1
ATOM 1661 N N . ASN A 1 200 ? -11.489 -2.869 46.474 1.00 96.25 200 ASN A N 1
ATOM 1662 C CA . ASN A 1 200 ? -12.373 -2.152 47.393 1.00 96.25 200 ASN A CA 1
ATOM 1663 C C . ASN A 1 200 ? -13.851 -2.304 47.007 1.00 96.25 200 ASN A C 1
ATOM 1665 O O . ASN A 1 200 ? -14.695 -2.538 47.875 1.00 96.25 200 ASN A O 1
ATOM 1669 N N . GLN A 1 201 ? -14.180 -2.234 45.714 1.00 96.12 201 GLN A N 1
ATOM 1670 C CA . GLN A 1 201 ? -15.540 -2.476 45.227 1.00 96.12 201 GLN A CA 1
ATOM 1671 C C . GLN A 1 201 ? -15.992 -3.912 45.522 1.00 96.12 201 GLN A C 1
ATOM 1673 O O . GLN A 1 201 ? -17.122 -4.130 45.961 1.00 96.12 201 GLN A O 1
ATOM 1678 N N . ARG A 1 202 ? -15.103 -4.895 45.344 1.00 96.00 202 ARG A N 1
ATOM 1679 C CA . ARG A 1 202 ? -15.373 -6.301 45.658 1.00 96.00 202 ARG A CA 1
ATOM 1680 C C . ARG A 1 202 ? -15.630 -6.514 47.150 1.00 96.00 202 ARG A C 1
ATOM 1682 O O . ARG A 1 202 ? -16.551 -7.252 47.493 1.00 96.00 202 ARG A O 1
ATOM 1689 N N . LYS A 1 203 ? -14.863 -5.862 48.033 1.00 96.81 203 LYS A N 1
ATOM 1690 C CA . LYS A 1 203 ? -15.098 -5.893 49.490 1.00 96.81 203 LYS A CA 1
ATOM 1691 C C . LYS A 1 203 ? -16.465 -5.309 49.850 1.00 96.81 203 LYS A C 1
ATOM 1693 O O . LYS A 1 203 ? -17.246 -5.987 50.509 1.00 96.81 203 LYS A O 1
ATOM 1698 N N . ARG A 1 204 ? -16.803 -4.127 49.319 1.00 94.31 204 ARG A N 1
ATOM 1699 C CA . ARG A 1 204 ? -18.116 -3.491 49.536 1.00 94.31 204 ARG A CA 1
ATOM 1700 C C . ARG A 1 204 ? -19.279 -4.363 49.062 1.00 94.31 204 ARG A C 1
ATOM 1702 O O . ARG A 1 204 ? -20.291 -4.441 49.747 1.00 94.31 204 ARG A O 1
ATOM 1709 N N . ARG A 1 205 ? -19.140 -5.050 47.919 1.00 94.00 205 ARG A N 1
ATOM 1710 C CA . ARG A 1 205 ? -20.164 -5.993 47.432 1.00 94.00 205 ARG A CA 1
ATOM 1711 C C . ARG A 1 205 ? -20.372 -7.165 48.390 1.00 94.00 205 ARG A C 1
ATOM 1713 O O . ARG A 1 205 ? -21.515 -7.477 48.691 1.00 94.00 205 ARG A O 1
ATOM 1720 N N . LYS A 1 206 ? -19.293 -7.766 48.904 1.00 97.12 206 LYS A N 1
ATOM 1721 C CA . LYS A 1 206 ? -19.387 -8.858 49.889 1.00 97.12 206 LYS A CA 1
ATOM 1722 C C . LYS A 1 206 ? -20.036 -8.410 51.202 1.00 97.12 206 LYS A C 1
ATOM 1724 O O . LYS A 1 206 ? -20.819 -9.153 51.780 1.00 97.12 206 LYS A O 1
ATOM 1729 N N . GLU A 1 207 ? -19.721 -7.207 51.677 1.00 96.31 207 GLU A N 1
ATOM 1730 C CA . GLU A 1 207 ? -20.344 -6.648 52.885 1.00 96.31 207 GLU A CA 1
ATOM 1731 C C . GLU A 1 207 ? -21.835 -6.360 52.678 1.00 96.31 207 GLU A C 1
ATOM 1733 O O . GLU A 1 207 ? -22.646 -6.729 53.525 1.00 96.31 207 GLU A O 1
ATOM 1738 N N . ALA A 1 208 ? -22.203 -5.771 51.536 1.00 95.06 208 ALA A N 1
ATOM 1739 C CA . ALA A 1 208 ? -23.598 -5.530 51.174 1.00 95.06 208 ALA A CA 1
ATOM 1740 C C . ALA A 1 208 ? -24.393 -6.837 51.033 1.00 95.06 208 ALA A C 1
ATOM 1742 O O . ALA A 1 208 ? -25.519 -6.917 51.510 1.00 95.06 208 ALA A O 1
ATOM 1743 N N . GLU A 1 209 ? -23.799 -7.875 50.439 1.00 96.19 209 GLU A N 1
ATOM 1744 C CA . GLU A 1 209 ? -24.401 -9.208 50.339 1.00 96.19 209 GLU A CA 1
ATOM 1745 C C . GLU A 1 209 ? -24.628 -9.829 51.723 1.00 96.19 209 GLU A C 1
ATOM 1747 O O . GLU A 1 209 ? -25.715 -10.331 51.997 1.00 96.19 209 GLU A O 1
ATOM 1752 N N . ARG A 1 210 ? -23.651 -9.725 52.633 1.00 96.12 210 ARG A N 1
ATOM 1753 C CA . ARG A 1 210 ? -23.801 -10.210 54.013 1.00 96.12 210 ARG A CA 1
ATOM 1754 C C . ARG A 1 210 ? -24.924 -9.480 54.757 1.00 96.12 210 ARG A C 1
ATOM 1756 O O . ARG A 1 210 ? -25.688 -10.112 55.479 1.00 96.12 210 ARG A O 1
ATOM 1763 N N . LEU A 1 211 ? -25.029 -8.161 54.583 1.00 95.94 211 LEU A N 1
ATOM 1764 C CA . LEU A 1 211 ? -26.111 -7.363 55.168 1.00 95.94 211 LEU A CA 1
ATOM 1765 C C . LEU A 1 211 ? -27.473 -7.717 54.561 1.00 95.94 211 LEU A C 1
ATOM 1767 O O . LEU A 1 211 ? -28.450 -7.811 55.296 1.00 95.94 211 LEU A O 1
ATOM 1771 N N . ALA A 1 212 ? -27.538 -7.957 53.250 1.00 95.12 212 ALA A N 1
ATOM 1772 C CA . ALA A 1 212 ? -28.760 -8.384 52.578 1.00 95.12 212 ALA A CA 1
ATOM 1773 C C . ALA A 1 212 ? -29.220 -9.768 53.059 1.00 95.12 212 ALA A C 1
ATOM 1775 O O . ALA A 1 212 ? -30.396 -9.938 53.356 1.00 95.12 212 ALA A O 1
ATOM 1776 N N . GLN A 1 213 ? -28.299 -10.726 53.217 1.00 96.19 213 GLN A N 1
ATOM 1777 C CA . GLN A 1 213 ? -28.600 -12.045 53.786 1.00 96.19 213 GLN A CA 1
ATOM 1778 C C . GLN A 1 213 ? -29.102 -11.942 55.230 1.00 96.19 213 GLN A C 1
ATOM 1780 O O . GLN A 1 213 ? -30.074 -12.596 55.590 1.00 96.19 213 GLN A O 1
ATOM 1785 N N . GLN A 1 214 ? -28.482 -11.088 56.051 1.00 96.25 214 GLN A N 1
ATOM 1786 C CA . GLN A 1 214 ? -28.947 -10.847 57.418 1.00 96.25 214 GLN A CA 1
ATOM 1787 C C . GLN A 1 214 ? -30.346 -10.212 57.438 1.00 96.25 214 GLN A C 1
ATOM 1789 O O . GLN A 1 214 ? -31.196 -10.629 58.218 1.00 96.25 214 GLN A O 1
ATOM 1794 N N . ALA A 1 215 ? -30.599 -9.224 56.577 1.00 94.56 215 ALA A N 1
ATOM 1795 C CA . ALA A 1 215 ? -31.912 -8.596 56.452 1.00 94.56 215 ALA A CA 1
ATOM 1796 C C . ALA A 1 215 ? -32.979 -9.586 55.966 1.00 94.56 215 ALA A C 1
ATOM 1798 O O . ALA A 1 215 ? -34.095 -9.567 56.475 1.00 94.56 215 ALA A O 1
ATOM 1799 N N . GLN A 1 216 ? -32.630 -10.471 55.030 1.00 95.00 216 GLN A N 1
ATOM 1800 C CA . GLN A 1 216 ? -33.520 -11.522 54.552 1.00 95.00 216 GLN A CA 1
ATOM 1801 C C . GLN A 1 216 ? -33.847 -12.528 55.661 1.00 95.00 216 GLN A C 1
ATOM 1803 O O . GLN A 1 216 ? -35.016 -12.835 55.850 1.00 95.00 216 GLN A O 1
ATOM 1808 N N . ALA A 1 217 ? -32.855 -12.974 56.438 1.00 95.12 217 ALA A N 1
ATOM 1809 C CA . ALA A 1 217 ? -33.085 -13.875 57.567 1.00 95.12 217 ALA A CA 1
ATOM 1810 C C . ALA A 1 217 ? -34.016 -13.254 58.626 1.00 95.12 217 ALA A C 1
ATOM 1812 O O . ALA A 1 217 ? -34.942 -13.912 59.086 1.00 95.12 217 ALA A O 1
ATOM 1813 N N . MET A 1 218 ? -33.829 -11.968 58.958 1.00 95.44 218 MET A N 1
ATOM 1814 C CA . MET A 1 218 ? -34.730 -11.253 59.875 1.00 95.44 218 MET A CA 1
ATOM 1815 C C . MET A 1 218 ? -36.143 -11.087 59.296 1.00 95.44 218 MET A C 1
ATOM 1817 O O . MET A 1 218 ? -37.123 -11.160 60.031 1.00 95.44 218 MET A O 1
ATOM 1821 N N . ALA A 1 219 ? -36.267 -10.858 57.986 1.00 93.88 219 ALA A N 1
ATOM 1822 C CA . ALA A 1 219 ? -37.567 -10.765 57.328 1.00 93.88 219 ALA A CA 1
ATOM 1823 C C . ALA A 1 219 ? -38.292 -12.121 57.296 1.00 93.88 219 ALA A C 1
ATOM 1825 O O . ALA A 1 219 ? -39.499 -12.165 57.515 1.00 93.88 219 ALA A O 1
ATOM 1826 N N . GLU A 1 220 ? -37.571 -13.219 57.056 1.00 94.69 220 GLU A N 1
ATOM 1827 C CA . GLU A 1 220 ? -38.112 -14.582 57.114 1.00 94.69 220 GLU A CA 1
ATOM 1828 C C . GLU A 1 220 ? -38.588 -14.934 58.530 1.00 94.69 220 GLU A C 1
ATOM 1830 O O . GLU A 1 220 ? -39.699 -15.438 58.682 1.00 94.69 220 GLU A O 1
ATOM 1835 N N . GLU A 1 221 ? -37.807 -14.595 59.562 1.00 94.69 221 GLU A N 1
ATOM 1836 C CA . GLU A 1 221 ? -38.194 -14.773 60.969 1.00 94.69 221 GLU A CA 1
ATOM 1837 C C . GLU A 1 221 ? -39.467 -13.980 61.312 1.00 94.69 221 GLU A C 1
ATOM 1839 O O . GLU A 1 221 ? -40.417 -14.550 61.846 1.00 94.69 221 GLU A O 1
ATOM 1844 N N . ALA A 1 222 ? -39.542 -12.706 60.911 1.00 93.62 222 ALA A N 1
ATOM 1845 C CA . ALA A 1 222 ? -40.721 -11.867 61.139 1.00 93.62 222 ALA A CA 1
ATOM 1846 C C . ALA A 1 222 ? -41.975 -12.384 60.410 1.00 93.62 222 ALA A C 1
ATOM 1848 O O . ALA A 1 222 ? -43.077 -12.347 60.956 1.00 93.62 222 ALA A O 1
ATOM 1849 N N . VAL A 1 223 ? -41.831 -12.887 59.177 1.00 94.06 223 VAL A N 1
ATOM 1850 C CA . VAL A 1 223 ? -42.945 -13.510 58.441 1.00 94.06 223 VAL A CA 1
ATOM 1851 C C . VAL A 1 223 ? -43.395 -14.793 59.133 1.00 94.06 223 VAL A C 1
ATOM 1853 O O . VAL A 1 223 ? -44.594 -15.046 59.218 1.00 94.06 223 VAL A O 1
ATOM 1856 N N . GLN A 1 224 ? -42.463 -15.600 59.639 1.00 94.50 224 GLN A N 1
ATOM 1857 C CA . GLN A 1 224 ? -42.792 -16.835 60.342 1.00 94.50 224 GLN A CA 1
ATOM 1858 C C . GLN A 1 224 ? -43.504 -16.564 61.675 1.00 94.50 224 GLN A C 1
ATOM 1860 O O . GLN A 1 224 ? -44.459 -17.272 61.995 1.00 94.50 224 GLN A O 1
ATOM 1865 N N . GLU A 1 225 ? -43.110 -15.514 62.398 1.00 93.88 225 GLU A N 1
ATOM 1866 C CA . GLU A 1 225 ? -43.804 -15.037 63.600 1.00 93.88 225 GLU A CA 1
ATOM 1867 C C . GLU A 1 225 ? -45.232 -14.565 63.279 1.00 93.88 225 GLU A C 1
ATOM 1869 O O . GLU A 1 225 ? -46.179 -15.023 63.915 1.00 93.88 225 GLU A O 1
ATOM 1874 N N . GLN A 1 226 ? -45.422 -13.762 62.223 1.00 92.06 226 GLN A N 1
ATOM 1875 C CA . GLN A 1 226 ? -46.761 -13.346 61.769 1.00 92.06 226 GLN A CA 1
ATOM 1876 C C . GLN A 1 226 ? -47.638 -14.528 61.342 1.00 92.06 226 GLN A C 1
ATOM 1878 O O . GLN A 1 226 ? -48.845 -14.533 61.575 1.00 92.06 226 GLN A O 1
ATOM 1883 N N . LEU A 1 227 ? -47.054 -15.540 60.698 1.00 92.62 227 LEU A N 1
ATOM 1884 C CA . LEU A 1 227 ? -47.780 -16.733 60.263 1.00 92.62 227 LEU A CA 1
ATOM 1885 C C . LEU A 1 227 ? -48.192 -17.587 61.471 1.00 92.62 227 LEU A C 1
ATOM 1887 O O . LEU A 1 227 ? -49.290 -18.142 61.485 1.00 92.62 227 LEU A O 1
ATOM 1891 N N . GLN A 1 228 ? -47.341 -17.659 62.498 1.00 95.00 228 GLN A N 1
ATOM 1892 C CA . GLN A 1 228 ? -47.671 -18.300 63.768 1.00 95.00 228 GLN A CA 1
ATOM 1893 C C . GLN A 1 228 ? -48.806 -17.555 64.487 1.00 95.00 228 GLN A C 1
ATOM 1895 O O . GLN A 1 228 ? -49.794 -18.188 64.848 1.00 95.00 228 GLN A O 1
ATOM 1900 N N . GLU A 1 229 ? -48.720 -16.228 64.606 1.00 94.00 229 GLU A N 1
ATOM 1901 C CA . GLU A 1 229 ? -49.769 -15.391 65.206 1.00 94.00 229 GLU A CA 1
ATOM 1902 C C . GLU A 1 229 ? -51.107 -15.538 64.461 1.00 94.00 229 GLU A C 1
ATOM 1904 O O . GLU A 1 229 ? -52.146 -15.776 65.076 1.00 94.00 229 GLU A O 1
ATOM 1909 N N . ALA A 1 230 ? -51.084 -15.506 63.125 1.00 92.50 230 ALA A N 1
ATOM 1910 C CA . ALA A 1 230 ? -52.274 -15.716 62.304 1.00 92.50 230 ALA A CA 1
ATOM 1911 C C . ALA A 1 230 ? -52.857 -17.133 62.458 1.00 92.50 230 ALA A C 1
ATOM 1913 O O . ALA A 1 230 ? -54.076 -17.309 62.437 1.00 92.50 230 ALA A O 1
ATOM 1914 N N . ASN A 1 231 ? -52.017 -18.161 62.618 1.00 93.69 231 ASN A N 1
ATOM 1915 C CA . ASN A 1 231 ? -52.484 -19.524 62.886 1.00 93.69 231 ASN A CA 1
ATOM 1916 C C . ASN A 1 231 ? -53.156 -19.633 64.259 1.00 93.69 231 ASN A C 1
ATOM 1918 O O . ASN A 1 231 ? -54.215 -20.259 64.358 1.00 93.69 231 ASN A O 1
ATOM 1922 N N . ASP A 1 232 ? -52.582 -19.005 65.285 1.00 93.75 232 ASP A N 1
ATOM 1923 C CA . ASP A 1 232 ? -53.153 -18.960 66.631 1.00 93.75 232 ASP A CA 1
ATOM 1924 C C . ASP A 1 232 ? -54.499 -18.205 66.618 1.00 93.75 232 ASP A C 1
ATOM 1926 O O . ASP A 1 232 ? -55.492 -18.658 67.201 1.00 93.75 232 ASP A O 1
ATOM 1930 N N . GLU A 1 233 ? -54.597 -17.104 65.865 1.00 93.06 233 GLU A N 1
ATOM 1931 C CA . GLU A 1 233 ? -55.851 -16.375 65.651 1.00 93.06 233 GLU A CA 1
ATOM 1932 C C . GLU A 1 233 ? -56.895 -17.236 64.917 1.00 93.06 233 GLU A C 1
ATOM 1934 O O . GLU A 1 233 ? -58.046 -17.332 65.342 1.00 93.06 233 GLU A O 1
ATOM 1939 N N . VAL A 1 234 ? -56.509 -17.965 63.866 1.00 92.62 234 VAL A N 1
ATOM 1940 C CA . VAL A 1 234 ? -57.410 -18.910 63.185 1.00 92.62 234 VAL A CA 1
ATOM 1941 C C . VAL A 1 234 ? -57.875 -20.022 64.129 1.00 92.62 234 VAL A C 1
ATOM 1943 O O . VAL A 1 234 ? -59.038 -20.431 64.066 1.00 92.62 234 VAL A O 1
ATOM 1946 N N . GLU A 1 235 ? -57.011 -20.534 65.007 1.00 93.75 235 GLU A N 1
ATOM 1947 C CA . GLU A 1 235 ? -57.391 -21.550 65.991 1.00 93.75 235 GLU A CA 1
ATOM 1948 C C . GLU A 1 235 ? -58.396 -20.997 67.013 1.00 93.75 235 GLU A C 1
ATOM 1950 O O . GLU A 1 235 ? -59.402 -21.651 67.312 1.00 93.75 235 GLU A O 1
ATOM 1955 N N . THR A 1 236 ? -58.175 -19.779 67.515 1.00 92.12 236 THR A N 1
ATOM 1956 C CA . THR A 1 236 ? -59.113 -19.117 68.435 1.00 92.12 236 THR A CA 1
ATOM 1957 C C . THR A 1 236 ? -60.450 -18.813 67.759 1.00 92.12 236 THR A C 1
ATOM 1959 O O . THR A 1 236 ? -61.496 -19.157 68.313 1.00 92.12 236 THR A O 1
ATOM 1962 N N . LEU A 1 237 ? -60.445 -18.295 66.527 1.00 91.31 237 LEU A N 1
ATOM 1963 C CA . LEU A 1 237 ? -61.654 -18.068 65.734 1.00 91.31 237 LEU A CA 1
ATOM 1964 C C . LEU A 1 237 ? -62.401 -19.373 65.438 1.00 91.31 237 LEU A C 1
ATOM 1966 O O . LEU A 1 237 ? -63.628 -19.398 65.503 1.00 91.31 237 LEU A O 1
ATOM 1970 N N . LYS A 1 238 ? -61.701 -20.485 65.175 1.00 92.12 238 LYS A N 1
ATOM 1971 C CA . LYS A 1 238 ? -62.330 -21.812 65.036 1.00 92.12 238 LYS A CA 1
ATOM 1972 C C . LYS A 1 238 ? -62.993 -22.270 66.332 1.00 92.12 238 LYS A C 1
ATOM 1974 O O . LYS A 1 238 ? -64.101 -22.803 66.272 1.00 92.12 238 LYS A O 1
ATOM 1979 N N . LYS A 1 239 ? -62.355 -22.057 67.489 1.00 92.25 239 LYS A N 1
ATOM 1980 C CA . LYS A 1 239 ? -62.959 -22.348 68.802 1.00 92.25 239 LYS A CA 1
ATOM 1981 C C . LYS A 1 239 ? -64.206 -21.493 69.027 1.00 92.25 239 LYS A C 1
ATOM 1983 O O . LYS A 1 239 ? -65.246 -22.045 69.369 1.00 92.25 239 LYS A O 1
ATOM 1988 N N . MET A 1 240 ? -64.134 -20.190 68.746 1.00 90.00 240 MET A N 1
ATOM 1989 C CA . MET A 1 240 ? -65.281 -19.278 68.836 1.00 90.00 240 MET A CA 1
ATOM 1990 C C . MET A 1 240 ? -66.417 -19.671 67.885 1.00 90.00 240 MET A C 1
ATOM 1992 O O . MET A 1 240 ? -67.583 -19.663 68.271 1.00 90.00 240 MET A O 1
ATOM 1996 N N . LEU A 1 241 ? -66.095 -20.064 66.650 1.00 90.69 241 LEU A N 1
ATOM 1997 C CA . LEU A 1 241 ? -67.080 -20.541 65.683 1.00 90.69 241 LEU A CA 1
ATOM 1998 C C . LEU A 1 241 ? -67.727 -21.852 66.149 1.00 90.69 241 LEU A C 1
ATOM 2000 O O . LEU A 1 241 ? -68.933 -22.024 65.999 1.00 90.69 241 LEU A O 1
ATOM 2004 N N . ALA A 1 242 ? -66.964 -22.775 66.739 1.00 90.06 242 ALA A N 1
ATOM 2005 C CA . ALA A 1 242 ? -67.510 -24.002 67.317 1.00 90.06 242 ALA A CA 1
ATOM 2006 C C . ALA A 1 242 ? -68.477 -23.693 68.473 1.00 90.06 242 ALA A C 1
ATOM 2008 O O . ALA A 1 242 ? -69.598 -24.200 68.478 1.00 90.06 242 ALA A O 1
ATOM 2009 N N . THR A 1 243 ? -68.102 -22.792 69.387 1.00 90.81 243 THR A N 1
ATOM 2010 C CA . THR A 1 243 ? -68.989 -22.368 70.480 1.00 90.81 243 THR A CA 1
ATOM 2011 C C . THR A 1 243 ? -70.228 -21.639 69.966 1.00 90.81 243 THR A C 1
ATOM 2013 O O . THR A 1 243 ? -71.327 -21.889 70.450 1.00 90.81 243 THR A O 1
ATOM 2016 N N . GLU A 1 244 ? -70.094 -20.788 68.945 1.00 88.44 244 GLU A N 1
ATOM 2017 C CA . GLU A 1 244 ? -71.221 -20.030 68.397 1.00 88.44 244 GLU A CA 1
ATOM 2018 C C . GLU A 1 244 ? -72.131 -20.894 67.520 1.00 88.44 244 GLU A C 1
ATOM 2020 O O . GLU A 1 244 ? -73.337 -20.678 67.482 1.00 88.44 244 GLU A O 1
ATOM 2025 N N . THR A 1 245 ? -71.600 -21.915 66.843 1.00 88.81 245 THR A N 1
ATOM 2026 C CA . THR A 1 245 ? -72.422 -22.906 66.130 1.00 88.81 245 THR A CA 1
ATOM 2027 C C . THR A 1 245 ? -73.158 -23.827 67.094 1.00 88.81 245 THR A C 1
ATOM 2029 O O . THR A 1 245 ? -74.295 -24.198 66.810 1.00 88.81 245 THR A O 1
ATOM 2032 N N . GLU A 1 246 ? -72.571 -24.174 68.238 1.00 87.38 246 GLU A N 1
ATOM 2033 C CA . GLU A 1 246 ? -73.265 -24.887 69.313 1.00 87.38 246 GLU A CA 1
ATOM 2034 C C . GLU A 1 246 ? -74.359 -24.012 69.945 1.00 87.38 246 GLU A C 1
ATOM 2036 O O . GLU A 1 246 ? -75.506 -24.450 70.056 1.00 87.38 246 GLU A O 1
ATOM 2041 N N . ASN A 1 247 ? -74.053 -22.744 70.227 1.00 87.31 247 ASN A N 1
ATOM 2042 C CA . ASN A 1 247 ? -75.013 -21.743 70.694 1.00 87.31 247 ASN A CA 1
ATOM 2043 C C . ASN A 1 247 ? -76.141 -21.511 69.673 1.00 87.31 247 ASN A C 1
ATOM 2045 O O . ASN A 1 247 ? -77.320 -21.549 70.007 1.00 87.31 247 ASN A O 1
ATOM 2049 N N . SER A 1 248 ? -75.801 -21.380 68.390 1.00 86.06 248 SER A N 1
ATOM 2050 C CA . SER A 1 248 ? -76.760 -21.265 67.292 1.00 86.06 248 SER A CA 1
ATOM 2051 C C . SER A 1 248 ? -77.580 -22.533 67.121 1.00 86.06 248 SER A C 1
ATOM 2053 O O . SER A 1 248 ? -78.755 -22.428 66.816 1.00 86.06 248 SER A O 1
ATOM 2055 N N . LYS A 1 249 ? -77.032 -23.736 67.326 1.00 85.62 249 LYS A N 1
ATOM 2056 C CA . LYS A 1 249 ? -77.824 -24.979 67.345 1.00 85.62 249 LYS A CA 1
ATOM 2057 C C . LYS A 1 249 ? -78.777 -25.007 68.533 1.00 85.62 249 LYS A C 1
ATOM 2059 O O . LYS A 1 249 ? -79.917 -25.430 68.362 1.00 85.62 249 LYS A O 1
ATOM 2064 N N . ALA A 1 250 ? -78.349 -24.537 69.703 1.00 79.25 250 ALA A N 1
ATOM 2065 C CA . ALA A 1 250 ? -79.212 -24.398 70.870 1.00 79.25 250 ALA A CA 1
ATOM 2066 C C . ALA A 1 250 ? -80.340 -23.389 70.600 1.00 79.25 250 ALA A C 1
ATOM 2068 O O . ALA A 1 250 ? -81.511 -23.716 70.796 1.00 79.25 250 ALA A O 1
ATOM 2069 N N . MET A 1 251 ? -80.015 -22.222 70.040 1.00 80.94 251 MET A N 1
ATOM 2070 C CA . MET A 1 251 ? -80.998 -21.231 69.613 1.00 80.94 251 MET A CA 1
ATOM 2071 C C . MET A 1 251 ? -81.874 -21.741 68.477 1.00 80.94 251 MET A C 1
ATOM 2073 O O . MET A 1 251 ? -83.065 -21.561 68.564 1.00 80.94 251 MET A O 1
ATOM 2077 N N . ILE A 1 252 ? -81.364 -22.411 67.442 1.00 80.94 252 ILE A N 1
ATOM 2078 C CA . ILE A 1 252 ? -82.162 -23.011 66.358 1.00 80.94 252 ILE A CA 1
ATOM 2079 C C . ILE A 1 252 ? -83.050 -24.124 66.906 1.00 80.94 252 ILE A C 1
ATOM 2081 O O . ILE A 1 252 ? -84.156 -24.289 66.419 1.00 80.94 252 ILE A O 1
ATOM 2085 N N . SER A 1 253 ? -82.624 -24.871 67.923 1.00 73.25 253 SER A N 1
ATOM 2086 C CA . SER A 1 253 ? -83.484 -25.830 68.621 1.00 73.25 253 SER A CA 1
ATOM 2087 C C . SER A 1 253 ? -84.640 -25.108 69.328 1.00 73.25 253 SER A C 1
ATOM 2089 O O . SER A 1 253 ? -85.800 -25.464 69.122 1.00 73.25 253 SER A O 1
ATOM 2091 N N . GLN A 1 254 ? -84.356 -24.017 70.050 1.00 74.75 254 GLN A N 1
ATOM 2092 C CA . GLN A 1 254 ? -85.376 -23.138 70.647 1.00 74.75 254 GLN A CA 1
ATOM 2093 C C . GLN A 1 254 ? -86.247 -22.446 69.586 1.00 74.75 254 GLN A C 1
ATOM 2095 O O . GLN A 1 254 ? -87.453 -22.290 69.741 1.00 74.75 254 GLN A O 1
ATOM 2100 N N . LEU A 1 255 ? -85.652 -22.051 68.467 1.00 65.25 255 LEU A N 1
ATOM 2101 C CA . LEU A 1 255 ? -86.302 -21.322 67.397 1.00 65.25 255 LEU A CA 1
ATOM 2102 C C . LEU A 1 255 ? -87.115 -22.284 66.549 1.00 65.25 255 LEU A C 1
ATOM 2104 O O . LEU A 1 255 ? -88.167 -21.870 66.133 1.00 65.25 255 LEU A O 1
ATOM 2108 N N . ASN A 1 256 ? -86.738 -23.554 66.372 1.00 59.59 256 ASN A N 1
ATOM 2109 C CA . ASN A 1 256 ? -87.554 -24.615 65.767 1.00 59.59 256 ASN A CA 1
ATOM 2110 C C . ASN A 1 256 ? -88.718 -25.029 66.676 1.00 59.59 256 ASN A C 1
ATOM 2112 O O . ASN A 1 256 ? -89.792 -25.317 66.155 1.00 59.59 256 ASN A O 1
ATOM 2116 N N . GLN A 1 257 ? -88.557 -24.969 68.005 1.00 57.59 257 GLN A N 1
ATOM 2117 C CA . GLN A 1 257 ? -89.698 -24.999 68.934 1.00 57.59 257 GLN A CA 1
ATOM 2118 C C . GLN A 1 257 ? -90.631 -23.787 68.741 1.00 57.59 257 GLN A C 1
ATOM 2120 O O . GLN A 1 257 ? -91.833 -23.895 68.965 1.00 57.59 257 GLN A O 1
ATOM 2125 N N . LEU A 1 258 ? -90.107 -22.646 68.281 1.00 45.66 258 LEU A N 1
ATOM 2126 C CA . LEU A 1 258 ? -90.887 -21.450 67.931 1.00 45.66 258 LEU A CA 1
ATOM 2127 C C . LEU A 1 258 ? -91.310 -21.401 66.441 1.00 45.66 258 LEU A C 1
ATOM 2129 O O . LEU A 1 258 ? -92.251 -20.695 66.092 1.00 45.66 258 LEU A O 1
ATOM 2133 N N . ARG A 1 259 ? -90.677 -22.171 65.546 1.00 40.25 259 ARG A N 1
ATOM 2134 C CA . ARG A 1 259 ? -90.874 -22.178 64.081 1.00 40.25 259 ARG A CA 1
ATOM 2135 C C . ARG A 1 259 ? -91.869 -23.228 63.613 1.00 40.25 259 ARG A C 1
ATOM 2137 O O . ARG A 1 259 ? -92.300 -23.150 62.468 1.00 40.25 259 ARG A O 1
ATOM 2144 N N . THR A 1 260 ? -92.351 -24.095 64.504 1.00 45.47 260 THR A N 1
ATOM 2145 C CA . THR A 1 260 ? -93.693 -24.682 64.363 1.00 45.47 260 THR A CA 1
ATOM 2146 C C . THR A 1 260 ? -94.801 -23.616 64.315 1.00 45.47 260 THR A C 1
ATOM 2148 O O . THR A 1 260 ? -95.920 -23.962 63.960 1.00 45.47 260 THR A O 1
ATOM 2151 N N . ASN A 1 261 ? -94.501 -22.330 64.583 1.00 41.03 261 ASN A N 1
ATOM 2152 C CA . ASN A 1 261 ? -95.464 -21.222 64.514 1.00 41.03 261 ASN A CA 1
ATOM 2153 C C . ASN A 1 261 ? -95.177 -20.109 63.489 1.00 41.03 261 ASN A C 1
ATOM 2155 O O . ASN A 1 261 ? -96.027 -19.236 63.342 1.00 41.03 261 ASN A O 1
ATOM 2159 N N . ALA A 1 262 ? -94.048 -20.069 62.772 1.00 29.77 262 ALA A N 1
ATOM 2160 C CA . ALA A 1 262 ? -93.828 -18.966 61.825 1.00 29.77 262 ALA A CA 1
ATOM 2161 C C . ALA A 1 262 ? -92.761 -19.272 60.773 1.00 29.77 262 ALA A C 1
ATOM 2163 O O . ALA A 1 262 ? -91.552 -19.259 61.010 1.00 29.77 262 ALA A O 1
ATOM 2164 N N . SER A 1 263 ? -93.257 -19.531 59.576 1.00 30.70 263 SER A N 1
ATOM 2165 C CA . SER A 1 263 ? -92.531 -19.746 58.337 1.00 30.70 263 SER A CA 1
ATOM 2166 C C . SER A 1 263 ? -91.863 -18.470 57.781 1.00 30.70 263 SER A C 1
ATOM 2168 O O . SER A 1 263 ? -92.430 -17.384 57.876 1.00 30.70 263 SER A O 1
ATOM 2170 N N . SER A 1 264 ? -90.740 -18.681 57.073 1.00 31.52 264 SER A N 1
ATOM 2171 C CA . SER A 1 264 ? -90.386 -18.034 55.787 1.00 31.52 264 SER A CA 1
ATOM 2172 C C . SER A 1 264 ? -89.307 -16.917 55.696 1.00 31.52 264 SER A C 1
ATOM 2174 O O . SER A 1 264 ? -89.336 -15.946 56.438 1.00 31.52 264 SER A O 1
ATOM 2176 N N . PHE A 1 265 ? -88.440 -17.083 54.668 1.00 33.91 265 PHE A N 1
ATOM 2177 C CA . PHE A 1 265 ? -87.634 -16.124 53.854 1.00 33.91 265 PHE A CA 1
ATOM 2178 C C . PHE A 1 265 ? -86.502 -15.283 54.491 1.00 33.91 265 PHE A C 1
ATOM 2180 O O . PHE A 1 265 ? -86.626 -14.837 55.619 1.00 33.91 265 PHE A O 1
ATOM 2187 N N . THR A 1 266 ? -85.403 -14.882 53.826 1.00 30.94 266 THR A N 1
ATOM 2188 C CA . THR A 1 266 ? -84.446 -15.447 52.835 1.00 30.94 266 THR A CA 1
ATOM 2189 C C . THR A 1 266 ? -83.169 -14.581 52.908 1.00 30.94 266 THR A C 1
ATOM 2191 O O . THR A 1 266 ? -83.215 -13.440 53.356 1.00 30.94 266 THR A O 1
ATOM 2194 N N . SER A 1 267 ? -82.044 -15.140 52.466 1.00 31.38 267 SER A N 1
ATOM 2195 C CA . SER A 1 267 ? -80.657 -14.649 52.477 1.00 31.38 267 SER A CA 1
ATOM 2196 C C . SER A 1 267 ? -80.334 -13.396 51.646 1.00 31.38 267 SER A C 1
ATOM 2198 O O . SER A 1 267 ? -80.904 -13.195 50.576 1.00 31.38 267 SER A O 1
ATOM 2200 N N . ALA A 1 268 ? -79.272 -12.690 52.054 1.00 47.44 268 ALA A N 1
ATOM 2201 C CA . ALA A 1 268 ? -78.435 -11.820 51.219 1.00 47.44 268 ALA A CA 1
ATOM 2202 C C . ALA A 1 268 ? -77.075 -12.499 50.890 1.00 47.44 268 ALA A C 1
ATOM 2204 O O . ALA A 1 268 ? -76.562 -13.265 51.707 1.00 47.44 268 ALA A O 1
ATOM 2205 N N . HIS A 1 269 ? -76.487 -12.206 49.721 1.00 35.91 269 HIS A N 1
ATOM 2206 C CA . HIS A 1 269 ? -75.105 -12.499 49.249 1.00 35.91 269 HIS A CA 1
ATOM 2207 C C . HIS A 1 269 ? -74.667 -11.269 48.416 1.00 35.91 269 HIS A C 1
ATOM 2209 O O . HIS A 1 269 ? -75.517 -10.719 47.724 1.00 35.91 269 HIS A O 1
ATOM 2215 N N . SER A 1 270 ? -73.501 -10.616 48.529 1.00 36.38 270 SER A N 1
ATOM 2216 C CA . SER A 1 270 ? -72.059 -10.955 48.577 1.00 36.38 270 SER A CA 1
ATOM 2217 C C . SER A 1 270 ? -71.345 -11.062 47.203 1.00 36.38 270 SER A C 1
ATOM 2219 O O . SER A 1 270 ? -71.744 -11.827 46.336 1.00 36.38 270 SER A O 1
ATOM 2221 N N . ASN A 1 271 ? -70.234 -10.306 47.103 1.00 34.78 271 ASN A N 1
ATOM 2222 C CA . ASN A 1 271 ? -68.914 -10.651 46.532 1.00 34.78 271 ASN A CA 1
ATOM 2223 C C . ASN A 1 271 ? -68.555 -10.590 45.010 1.00 34.78 271 ASN A C 1
ATOM 2225 O O . ASN A 1 271 ? -69.105 -11.301 44.184 1.00 34.78 271 ASN A O 1
ATOM 2229 N N . HIS A 1 272 ? -67.425 -9.887 44.754 1.00 36.06 272 HIS A N 1
ATOM 2230 C CA . HIS A 1 272 ? -66.155 -10.333 44.106 1.00 36.06 272 HIS A CA 1
ATOM 2231 C C . HIS A 1 272 ? -65.740 -9.984 42.650 1.00 36.06 272 HIS A C 1
ATOM 2233 O O . HIS A 1 272 ? -66.540 -9.995 41.725 1.00 36.06 272 HIS A O 1
AT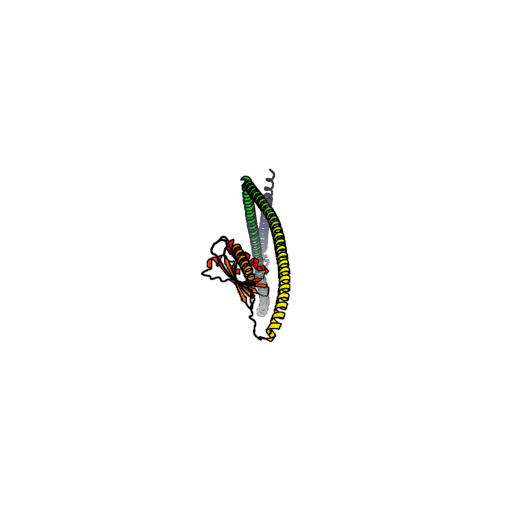OM 2239 N N . HIS A 1 273 ? -64.396 -9.878 42.512 1.00 35.38 273 HIS A N 1
ATOM 2240 C CA . HIS A 1 273 ? -63.505 -10.048 41.335 1.00 35.38 273 HIS A CA 1
ATOM 2241 C C . HIS A 1 273 ? -63.404 -8.903 40.289 1.00 35.38 273 HIS A C 1
ATOM 2243 O O . HIS A 1 273 ? -64.352 -8.170 40.082 1.00 35.38 273 HIS A O 1
ATOM 2249 N N . HIS A 1 274 ? -62.284 -8.637 39.590 1.00 36.81 274 HIS A N 1
ATOM 2250 C CA . HIS A 1 274 ? -61.128 -9.474 39.246 1.00 36.81 274 HIS A CA 1
ATOM 2251 C C . HIS A 1 274 ? -59.880 -8.641 38.852 1.00 36.81 274 HIS A C 1
ATOM 2253 O O . HIS A 1 274 ? -59.969 -7.590 38.224 1.00 36.81 274 HIS A O 1
ATOM 2259 N N . HIS A 1 275 ? -58.717 -9.207 39.170 1.00 45.97 275 HIS A N 1
ATOM 2260 C CA . HIS A 1 275 ? -57.372 -8.969 38.630 1.00 45.97 275 HIS A CA 1
ATOM 2261 C C . HIS A 1 275 ? -57.317 -9.142 37.094 1.00 45.97 275 HIS A C 1
ATOM 2263 O O . HIS A 1 275 ? -57.979 -10.049 36.598 1.00 45.97 275 HIS A O 1
ATOM 2269 N N . THR A 1 276 ? -56.443 -8.424 36.370 1.00 39.19 276 THR A N 1
ATOM 2270 C CA . THR A 1 276 ? -55.481 -9.023 35.406 1.00 39.19 276 THR A CA 1
ATOM 2271 C C . THR A 1 276 ? -54.447 -8.006 34.905 1.00 39.19 276 THR A C 1
ATOM 2273 O O . THR A 1 276 ? -54.741 -6.852 34.623 1.00 39.19 276 THR A O 1
ATOM 2276 N N . ASN A 1 277 ? -53.206 -8.482 34.854 1.00 45.72 277 ASN A N 1
ATOM 2277 C CA . ASN A 1 277 ? -51.958 -7.792 34.561 1.00 45.72 277 ASN A CA 1
ATOM 2278 C C . ASN A 1 277 ? -51.321 -8.550 33.384 1.00 45.72 277 ASN A C 1
ATOM 2280 O O . ASN A 1 277 ? -51.205 -9.772 33.480 1.00 45.72 277 ASN A O 1
ATOM 2284 N N . SER A 1 278 ? -50.956 -7.885 32.283 1.00 47.56 278 SER A N 1
ATOM 2285 C CA . SER A 1 278 ? -50.147 -8.487 31.207 1.00 47.56 278 SER A CA 1
ATOM 2286 C C . SER A 1 278 ? -49.632 -7.427 30.229 1.00 47.56 278 SER A C 1
ATOM 2288 O O . SER A 1 278 ? -50.359 -6.997 29.337 1.00 47.56 278 SER A O 1
ATOM 2290 N N . GLN A 1 279 ? -48.371 -7.012 30.379 1.00 46.72 279 GLN A N 1
ATOM 2291 C CA . GLN A 1 279 ? -47.599 -6.349 29.320 1.00 46.72 279 GLN A CA 1
ATOM 2292 C C . GLN A 1 279 ? -46.116 -6.313 29.719 1.00 46.72 279 GLN A C 1
ATOM 2294 O O . GLN A 1 279 ? -45.721 -5.470 30.514 1.00 46.72 279 GLN A O 1
ATOM 2299 N N . ASN A 1 280 ? -45.289 -7.245 29.219 1.00 49.47 280 ASN A N 1
ATOM 2300 C CA . ASN A 1 280 ? -43.833 -7.177 29.436 1.00 49.47 280 ASN A CA 1
ATOM 2301 C C . ASN A 1 280 ? -42.973 -7.973 28.424 1.00 49.47 280 ASN A C 1
ATOM 2303 O O . ASN A 1 280 ? -41.987 -8.588 28.811 1.00 49.47 280 ASN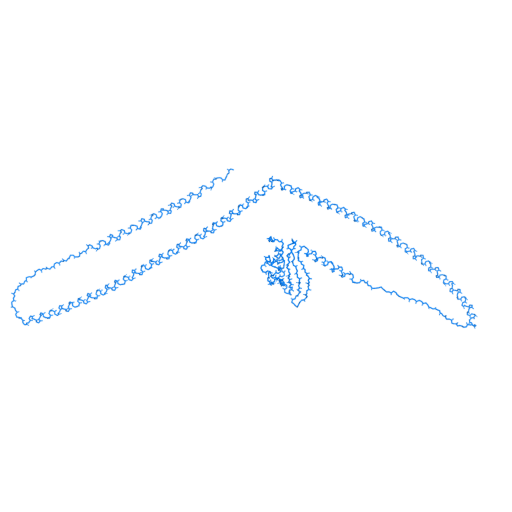 A O 1
ATOM 2307 N N . ASN A 1 281 ? -43.311 -7.962 27.124 1.00 52.28 281 ASN A N 1
ATOM 2308 C CA . ASN A 1 281 ? -42.508 -8.653 26.088 1.00 52.28 281 ASN A CA 1
ATOM 2309 C C . ASN A 1 281 ? -41.868 -7.756 25.007 1.00 52.28 281 ASN A C 1
ATOM 2311 O O . ASN A 1 281 ? -41.066 -8.257 24.227 1.00 52.28 281 ASN A O 1
ATOM 2315 N N . ASN A 1 282 ? -42.132 -6.443 24.966 1.00 55.88 282 ASN A N 1
ATOM 2316 C CA . ASN A 1 282 ? -41.547 -5.568 23.929 1.00 55.88 282 ASN A CA 1
ATOM 2317 C C . ASN A 1 282 ? -40.189 -4.951 24.309 1.00 55.88 282 ASN A C 1
ATOM 2319 O O . ASN A 1 282 ? -39.447 -4.519 23.438 1.00 55.88 282 ASN A O 1
ATOM 2323 N N . GLN A 1 283 ? -39.815 -4.948 25.590 1.00 57.06 283 GLN A N 1
ATOM 2324 C CA . GLN A 1 283 ? -38.664 -4.171 26.073 1.00 57.06 283 GLN A CA 1
ATOM 2325 C C . GLN A 1 283 ? -37.284 -4.788 25.767 1.00 57.06 283 GLN A C 1
ATOM 2327 O O . GLN A 1 283 ? -36.262 -4.120 25.931 1.00 57.06 283 GLN A O 1
ATOM 2332 N N . LEU A 1 284 ? -37.231 -6.063 25.362 1.00 60.03 284 LEU A N 1
ATOM 2333 C CA . LEU A 1 284 ? -35.975 -6.773 25.088 1.00 60.03 284 LEU A CA 1
ATOM 2334 C C . LEU A 1 284 ? -35.440 -6.513 23.672 1.00 60.03 284 LEU A C 1
ATOM 2336 O O . LEU A 1 284 ? -34.231 -6.363 23.520 1.00 60.03 284 LEU A O 1
ATOM 2340 N N . ASN A 1 285 ? -36.311 -6.385 22.667 1.00 74.00 285 ASN A N 1
ATOM 2341 C CA . ASN A 1 285 ? -35.897 -6.189 21.271 1.00 74.00 285 ASN A CA 1
ATOM 2342 C C . ASN A 1 285 ? -35.367 -4.770 21.009 1.00 74.00 285 ASN A C 1
ATOM 2344 O O . ASN A 1 285 ? -34.394 -4.602 20.275 1.00 74.00 285 ASN A O 1
ATOM 2348 N N . ASP A 1 286 ? -35.948 -3.762 21.664 1.00 78.94 286 ASP A N 1
ATOM 2349 C CA . ASP A 1 286 ? -35.540 -2.363 21.489 1.00 78.94 286 ASP A CA 1
ATOM 2350 C C . ASP A 1 286 ? -34.102 -2.126 21.966 1.00 78.94 286 ASP A C 1
ATOM 2352 O O . ASP A 1 286 ? -33.315 -1.471 21.289 1.00 78.94 286 ASP A O 1
ATOM 2356 N N . LYS A 1 287 ? -33.704 -2.738 23.090 1.00 83.50 287 LYS A N 1
ATOM 2357 C CA . LYS A 1 287 ? -32.334 -2.607 23.614 1.00 83.50 287 LYS A CA 1
ATOM 2358 C C . LYS A 1 287 ? -31.286 -3.185 22.665 1.00 83.50 287 LYS A C 1
ATOM 2360 O O . LYS A 1 287 ? -30.200 -2.626 22.552 1.00 83.50 287 LYS A O 1
ATOM 2365 N N . THR A 1 288 ? -31.589 -4.294 21.991 1.00 85.44 288 THR A N 1
ATOM 2366 C CA . THR A 1 288 ? -30.655 -4.920 21.044 1.00 85.44 288 THR A CA 1
ATOM 2367 C C . THR A 1 288 ? -30.505 -4.086 19.774 1.00 85.44 288 THR A C 1
ATOM 2369 O O . THR A 1 288 ? -29.402 -3.960 19.248 1.00 85.44 288 THR A O 1
ATOM 2372 N N . ILE A 1 289 ? -31.598 -3.485 19.296 1.00 87.44 289 ILE A N 1
ATOM 2373 C CA . ILE A 1 289 ? -31.582 -2.598 18.127 1.00 87.44 289 ILE A CA 1
ATOM 2374 C C . ILE A 1 289 ? -30.773 -1.332 18.424 1.00 87.44 289 ILE A C 1
ATOM 2376 O O . ILE A 1 289 ? -29.941 -0.940 17.607 1.00 87.44 289 ILE A O 1
ATOM 2380 N N . GLU A 1 290 ? -30.974 -0.720 19.592 1.00 89.56 290 GLU A N 1
ATOM 2381 C CA . GLU A 1 290 ? -30.210 0.465 19.995 1.00 89.56 290 GLU A CA 1
ATOM 2382 C C . GLU A 1 290 ? -28.713 0.155 20.185 1.00 89.56 290 GLU A C 1
ATOM 2384 O O . GLU A 1 290 ? -27.875 0.931 19.727 1.00 89.56 290 GLU A O 1
ATOM 2389 N N . ASP A 1 291 ? -28.349 -1.010 20.742 1.00 89.44 291 ASP A N 1
ATOM 2390 C CA . ASP A 1 291 ? -26.940 -1.442 20.826 1.00 89.44 291 ASP A CA 1
ATOM 2391 C C . ASP A 1 291 ? -26.302 -1.611 19.435 1.00 89.44 291 ASP A C 1
ATOM 2393 O O . ASP A 1 291 ? -25.178 -1.167 19.199 1.00 89.44 291 ASP A O 1
ATOM 2397 N N . LEU A 1 292 ? -27.020 -2.203 18.475 1.00 89.50 292 LEU A N 1
ATOM 2398 C CA . LEU A 1 292 ? -26.522 -2.373 17.106 1.00 89.50 292 LEU A CA 1
ATOM 2399 C C . LEU A 1 292 ? -26.356 -1.036 16.376 1.00 89.50 292 LEU A C 1
ATOM 2401 O O . LEU A 1 292 ? -25.341 -0.838 15.707 1.00 89.50 292 LEU A O 1
ATOM 2405 N N . LYS A 1 293 ? -27.308 -0.108 16.528 1.00 89.50 293 LYS A N 1
ATOM 2406 C CA . LYS A 1 293 ? -27.189 1.252 15.981 1.00 89.50 293 LYS A CA 1
ATOM 2407 C C . LYS A 1 293 ? -25.978 1.975 16.560 1.00 89.50 293 LYS A C 1
ATOM 2409 O O . LYS A 1 293 ? -25.216 2.568 15.802 1.00 89.50 293 LYS A O 1
ATOM 2414 N N . LEU A 1 294 ? -25.765 1.877 17.875 1.00 92.06 294 LEU A N 1
ATOM 2415 C CA . LEU A 1 294 ? -24.611 2.477 18.539 1.00 92.06 294 LEU A CA 1
ATOM 2416 C C . LEU A 1 294 ? -23.294 1.899 18.003 1.00 92.06 294 LEU A C 1
ATOM 2418 O O . LEU A 1 294 ? -22.388 2.656 17.665 1.00 92.06 294 LEU A O 1
ATOM 2422 N N . ARG A 1 295 ? -23.194 0.571 17.853 1.00 92.50 295 ARG A N 1
ATOM 2423 C CA . ARG A 1 295 ? -22.003 -0.075 17.271 1.00 92.50 295 ARG A CA 1
ATOM 2424 C C . ARG A 1 295 ? -21.745 0.366 15.833 1.00 92.50 295 ARG A C 1
ATOM 2426 O O . ARG A 1 295 ? -20.598 0.638 15.493 1.00 92.50 295 ARG A O 1
ATOM 2433 N N . LEU A 1 296 ? -22.785 0.445 15.001 1.00 89.81 296 LEU A N 1
ATOM 2434 C CA . LEU A 1 296 ? -22.661 0.909 13.616 1.00 89.81 296 LEU A CA 1
ATOM 2435 C C . LEU A 1 296 ? -22.244 2.382 13.544 1.00 89.81 296 LEU A C 1
ATOM 2437 O O . LEU A 1 296 ? -21.392 2.712 12.727 1.00 89.81 296 LEU A O 1
ATOM 2441 N N . SER A 1 297 ? -22.779 3.233 14.425 1.00 91.75 297 SER A N 1
ATOM 2442 C CA . SER A 1 297 ? -22.369 4.638 14.539 1.00 91.75 297 SER A CA 1
ATOM 2443 C C . SER A 1 297 ? -20.888 4.752 14.888 1.00 91.75 297 SER A C 1
ATOM 2445 O O . SER A 1 297 ? -20.148 5.418 14.177 1.00 91.75 297 SER A O 1
ATOM 2447 N N . ILE A 1 298 ? -20.434 4.030 15.919 1.00 92.69 298 ILE A N 1
ATOM 2448 C CA . ILE A 1 298 ? -19.029 4.039 16.346 1.00 92.69 298 ILE A CA 1
ATOM 2449 C C . ILE A 1 298 ? -18.110 3.562 15.213 1.00 92.69 298 ILE A C 1
ATOM 2451 O O . ILE A 1 298 ? -17.072 4.166 14.958 1.00 92.69 298 ILE A O 1
ATOM 2455 N N . ILE A 1 299 ? -18.482 2.485 14.510 1.00 93.38 299 ILE A N 1
ATOM 2456 C CA . ILE A 1 299 ? -17.714 2.004 13.352 1.00 93.38 299 ILE A CA 1
ATOM 2457 C C . ILE A 1 299 ? -17.667 3.082 12.266 1.00 93.38 299 ILE A C 1
ATOM 2459 O O . ILE A 1 299 ? -16.592 3.331 11.719 1.00 93.38 299 ILE A O 1
ATOM 2463 N N . GLY A 1 300 ? -18.792 3.742 11.988 1.00 92.25 300 GLY A N 1
ATOM 2464 C CA . GLY A 1 300 ? -18.874 4.861 11.053 1.00 92.25 300 GLY A CA 1
ATOM 2465 C C . GLY A 1 300 ? -17.929 6.003 11.410 1.00 92.25 300 GLY A C 1
ATOM 2466 O O . GLY A 1 300 ? -17.204 6.470 10.538 1.00 92.25 300 GLY A O 1
ATOM 2467 N N . ASP A 1 301 ? -17.858 6.382 12.685 1.00 92.00 301 ASP A N 1
ATOM 2468 C CA . ASP A 1 301 ? -16.990 7.465 13.160 1.00 92.00 301 ASP A CA 1
ATOM 2469 C C . ASP A 1 301 ? -15.496 7.128 13.008 1.00 92.00 301 ASP A C 1
ATOM 2471 O O . ASP A 1 301 ? -14.693 7.985 12.644 1.00 92.00 301 ASP A O 1
ATOM 2475 N N . PHE A 1 302 ? -15.104 5.870 13.241 1.00 92.25 302 PHE A N 1
ATOM 2476 C CA . PHE A 1 302 ? -13.703 5.442 13.115 1.00 92.25 302 PHE A CA 1
ATOM 2477 C C . PHE A 1 302 ? -13.257 5.177 11.675 1.00 92.25 302 PHE A C 1
ATOM 2479 O O . PHE A 1 302 ? -12.074 5.309 11.359 1.00 92.25 302 PHE A O 1
ATOM 2486 N N . THR A 1 303 ? -14.174 4.740 10.815 1.00 94.12 303 THR A N 1
ATOM 2487 C CA . THR A 1 303 ? -13.853 4.305 9.445 1.00 94.12 303 THR A CA 1
ATOM 2488 C C . THR A 1 303 ? -14.199 5.346 8.388 1.00 94.12 303 THR A C 1
ATOM 2490 O O . THR A 1 303 ? -13.683 5.277 7.274 1.00 94.12 303 THR A O 1
ATOM 2493 N N . GLY A 1 304 ? -15.087 6.286 8.713 1.00 94.12 304 GLY A N 1
ATOM 2494 C CA . GLY A 1 304 ? -15.762 7.140 7.741 1.00 94.12 304 GLY A CA 1
ATOM 2495 C C . GLY A 1 304 ? -16.787 6.391 6.880 1.00 94.12 304 GLY A C 1
ATOM 2496 O O . GLY A 1 304 ? -17.389 6.995 6.001 1.00 94.12 304 GLY A O 1
ATOM 2497 N N . PHE A 1 305 ? -16.994 5.085 7.084 1.00 96.25 305 PHE A N 1
ATOM 2498 C CA . PHE A 1 305 ? -17.871 4.250 6.262 1.00 96.25 305 PHE A CA 1
ATOM 2499 C C . PHE A 1 305 ? -19.192 3.966 6.977 1.00 96.25 305 PHE A C 1
ATOM 2501 O O . PHE A 1 305 ? -19.216 3.354 8.045 1.00 96.25 305 PHE A O 1
ATOM 2508 N N . GLN A 1 306 ? -20.307 4.356 6.361 1.00 96.00 306 GLN A N 1
ATOM 2509 C CA . GLN A 1 306 ? -21.645 4.168 6.916 1.00 96.00 306 GLN A CA 1
ATOM 2510 C C . GLN A 1 306 ? -22.570 3.468 5.917 1.00 96.00 306 GLN A C 1
ATOM 2512 O O . GLN A 1 306 ? -22.580 3.766 4.722 1.00 96.00 306 GLN A O 1
ATOM 2517 N N . ILE A 1 307 ? -23.384 2.542 6.429 1.00 96.12 307 ILE A N 1
ATOM 2518 C CA . ILE A 1 307 ? -24.464 1.894 5.677 1.00 96.12 307 ILE A CA 1
ATOM 2519 C C . ILE A 1 307 ? -25.756 2.647 5.998 1.00 96.12 307 ILE A C 1
ATOM 2521 O O . ILE A 1 307 ? -26.235 2.605 7.129 1.00 96.12 307 ILE A O 1
ATOM 2525 N N . LEU A 1 308 ? -26.311 3.331 5.001 1.00 94.88 308 LEU A N 1
ATOM 2526 C CA . LEU A 1 308 ? -27.506 4.163 5.129 1.00 94.88 308 LEU A CA 1
ATOM 2527 C C . LEU A 1 308 ? -28.783 3.323 5.130 1.00 94.88 308 LEU A C 1
ATOM 2529 O O . LEU A 1 308 ? -29.705 3.571 5.905 1.00 94.88 308 LEU A O 1
ATOM 2533 N N . SER A 1 309 ? -28.855 2.327 4.248 1.00 95.25 309 SER A N 1
ATOM 2534 C CA . SER A 1 309 ? -30.008 1.435 4.155 1.00 95.25 309 SER A CA 1
ATOM 2535 C C . SER A 1 309 ? -29.632 0.082 3.557 1.00 95.25 309 SER A C 1
ATOM 2537 O O . SER A 1 309 ? -28.602 -0.064 2.899 1.00 95.25 309 SER A O 1
ATOM 2539 N N . SER A 1 310 ? -30.479 -0.918 3.798 1.00 95.62 310 SER A N 1
ATOM 2540 C CA . SER A 1 310 ? -30.371 -2.250 3.205 1.00 95.62 310 SER A CA 1
ATOM 2541 C C . SER A 1 310 ? -31.708 -2.615 2.577 1.00 95.62 310 SER A C 1
ATOM 2543 O O . SER A 1 310 ? -32.732 -2.652 3.261 1.00 95.62 310 SER A O 1
ATOM 2545 N N . THR A 1 311 ? -31.702 -2.855 1.268 1.00 96.81 311 THR A N 1
ATOM 2546 C CA . THR A 1 311 ? -32.886 -3.247 0.499 1.00 96.81 311 THR A CA 1
ATOM 2547 C C . THR A 1 311 ? -32.682 -4.658 -0.050 1.00 96.81 311 THR A C 1
ATOM 2549 O O . THR A 1 311 ? -31.701 -4.896 -0.757 1.00 96.81 311 THR A O 1
ATOM 2552 N N . PRO A 1 312 ? -33.574 -5.620 0.239 1.00 95.12 312 PRO A N 1
ATOM 2553 C CA . PRO A 1 312 ? -33.487 -6.945 -0.361 1.00 95.12 312 PRO A CA 1
ATOM 2554 C C . PRO A 1 312 ? -33.829 -6.882 -1.859 1.00 95.12 312 PRO A C 1
ATOM 2556 O O . PRO A 1 312 ? -34.849 -6.312 -2.240 1.00 95.12 312 PRO A O 1
ATOM 2559 N N . ASP A 1 313 ? -33.004 -7.499 -2.706 1.00 94.94 313 ASP A N 1
ATOM 2560 C CA . ASP A 1 313 ? -33.256 -7.670 -4.142 1.00 94.94 313 ASP A CA 1
ATOM 2561 C C . ASP A 1 313 ? -33.156 -9.155 -4.543 1.00 94.94 313 ASP A C 1
ATOM 2563 O O . ASP A 1 313 ? -32.553 -9.981 -3.854 1.00 94.94 313 ASP A O 1
ATOM 2567 N N . LYS A 1 314 ? -33.745 -9.513 -5.691 1.00 93.00 314 LYS A N 1
ATOM 2568 C CA . LYS A 1 314 ? -33.752 -10.881 -6.240 1.00 93.00 314 LYS A CA 1
ATOM 2569 C C . LYS A 1 314 ? -32.345 -11.445 -6.438 1.00 93.00 314 LYS A C 1
ATOM 2571 O O . LYS A 1 314 ? -32.170 -12.659 -6.422 1.00 93.00 314 LYS A O 1
ATOM 2576 N N . LYS A 1 315 ? -31.358 -10.573 -6.666 1.00 91.62 315 LYS A N 1
ATOM 2577 C CA . LYS A 1 315 ? -29.959 -10.944 -6.902 1.00 91.62 315 LYS A CA 1
ATOM 2578 C C . LYS A 1 315 ? -29.070 -10.795 -5.668 1.00 91.62 315 LYS A C 1
ATOM 2580 O O . LYS A 1 315 ? -27.863 -10.978 -5.818 1.00 91.62 315 LYS A O 1
ATOM 2585 N N . GLY A 1 316 ? -29.621 -10.449 -4.501 1.00 93.25 316 GLY A N 1
ATOM 2586 C CA . GLY A 1 316 ? -28.830 -10.153 -3.308 1.00 93.25 316 GLY A CA 1
ATOM 2587 C C . GLY A 1 316 ? -29.325 -8.956 -2.504 1.00 93.25 316 GLY A C 1
ATOM 2588 O O . GLY A 1 316 ? -30.138 -8.177 -2.988 1.00 93.25 316 GLY A O 1
ATOM 2589 N N . ALA A 1 317 ? -28.813 -8.768 -1.288 1.00 95.62 317 ALA A N 1
ATOM 2590 C CA . ALA A 1 317 ? -29.066 -7.539 -0.533 1.00 95.62 317 ALA A CA 1
ATOM 2591 C C . ALA A 1 317 ? -28.283 -6.368 -1.151 1.00 95.62 317 ALA A C 1
ATOM 2593 O O . ALA A 1 317 ? -27.087 -6.501 -1.422 1.00 95.62 317 ALA A O 1
ATOM 2594 N N . ILE A 1 318 ? -28.957 -5.238 -1.375 1.00 97.62 318 ILE A N 1
ATOM 2595 C CA . ILE A 1 318 ? -28.361 -3.983 -1.840 1.00 97.62 318 ILE A CA 1
ATOM 2596 C C . ILE A 1 318 ? -28.191 -3.068 -0.633 1.00 97.62 318 ILE A C 1
ATOM 2598 O O . ILE A 1 318 ? -29.167 -2.691 0.014 1.00 97.62 318 ILE A O 1
ATOM 2602 N N . LEU A 1 319 ? -26.948 -2.707 -0.353 1.00 97.69 319 LEU A N 1
ATOM 2603 C CA . LEU A 1 319 ? -26.559 -1.773 0.688 1.00 97.69 319 LEU A CA 1
ATOM 2604 C C . LEU A 1 319 ? -26.312 -0.410 0.047 1.00 97.69 319 LEU A C 1
ATOM 2606 O O . LEU A 1 319 ? -25.534 -0.308 -0.902 1.00 97.69 319 LEU A O 1
ATOM 2610 N N . ASP A 1 320 ? -26.984 0.618 0.554 1.00 97.69 320 ASP A N 1
ATOM 2611 C CA . ASP A 1 320 ? -26.686 2.007 0.212 1.00 97.69 320 ASP A CA 1
ATOM 2612 C C . ASP A 1 320 ? -25.636 2.522 1.196 1.00 97.69 320 ASP A C 1
ATOM 2614 O O . ASP A 1 320 ? -25.851 2.482 2.411 1.00 97.69 320 ASP A O 1
ATOM 2618 N N . CYS A 1 321 ? -24.478 2.923 0.687 1.00 97.56 321 CYS A N 1
ATOM 2619 C CA . CYS A 1 321 ? -23.298 3.228 1.479 1.00 97.56 321 CYS A CA 1
ATOM 2620 C C . CYS A 1 321 ? -22.814 4.651 1.204 1.00 97.56 321 CYS A C 1
ATOM 2622 O O . CYS A 1 321 ? -22.861 5.144 0.075 1.00 97.56 321 CYS A O 1
ATOM 2624 N N . ILE A 1 322 ? -22.283 5.283 2.246 1.00 96.75 322 ILE A N 1
ATOM 2625 C CA . ILE A 1 322 ? -21.540 6.533 2.143 1.00 96.75 322 ILE A CA 1
ATOM 2626 C C . ILE A 1 322 ? -20.169 6.354 2.791 1.00 96.75 322 ILE A C 1
ATOM 2628 O O . ILE A 1 322 ? -20.045 5.766 3.867 1.00 96.75 322 ILE A O 1
ATOM 2632 N N . LEU A 1 323 ? -19.136 6.845 2.114 1.00 96.69 323 LEU A N 1
ATOM 2633 C CA . LEU A 1 323 ? -17.800 7.001 2.671 1.00 96.69 323 LEU A CA 1
ATOM 2634 C C . LEU A 1 323 ? -17.487 8.491 2.770 1.00 96.69 323 LEU A C 1
ATOM 2636 O O . LEU A 1 323 ? -17.476 9.183 1.753 1.00 96.69 323 LEU A O 1
ATOM 2640 N N . THR A 1 324 ? -17.232 8.967 3.980 1.00 95.50 324 THR A N 1
ATOM 2641 C CA . THR A 1 324 ? -16.788 10.331 4.271 1.00 95.50 324 THR A CA 1
ATOM 2642 C C . THR A 1 324 ? -15.344 10.329 4.738 1.00 95.50 324 THR A C 1
ATOM 2644 O O . THR A 1 324 ? -14.854 9.340 5.289 1.00 95.50 324 THR A O 1
ATOM 2647 N N . ASP A 1 325 ? -14.647 11.439 4.537 1.00 93.44 325 ASP A N 1
ATOM 2648 C CA . ASP A 1 325 ? -13.293 11.578 5.049 1.00 93.44 325 ASP A CA 1
ATOM 2649 C C . ASP A 1 325 ? -13.287 11.872 6.558 1.00 93.44 325 ASP A C 1
ATOM 2651 O O . ASP A 1 325 ? -14.122 12.617 7.066 1.00 93.44 325 ASP A O 1
ATOM 2655 N N . ILE A 1 326 ? -12.332 11.292 7.288 1.00 91.62 326 ILE A N 1
ATOM 2656 C CA . ILE A 1 326 ? -12.189 11.520 8.741 1.00 91.62 326 ILE A CA 1
ATOM 2657 C C . ILE A 1 326 ? -11.319 12.747 9.053 1.00 91.62 326 ILE A C 1
ATOM 2659 O O . ILE A 1 326 ? -11.142 13.115 10.213 1.00 91.62 326 ILE A O 1
ATOM 2663 N N . VAL A 1 327 ? -10.753 13.378 8.018 1.00 89.25 327 VAL A N 1
ATOM 2664 C CA . VAL A 1 327 ? -9.833 14.523 8.116 1.00 89.25 327 VAL A CA 1
ATOM 2665 C C . VAL A 1 327 ? -10.575 15.861 7.911 1.00 89.25 327 VAL A C 1
ATOM 2667 O O . VAL A 1 327 ? -9.964 16.926 7.962 1.00 89.25 327 VAL A O 1
ATOM 2670 N N . ASN A 1 328 ? -11.906 15.833 7.760 1.00 86.12 328 ASN A N 1
ATOM 2671 C CA . ASN A 1 328 ? -12.797 16.990 7.586 1.00 86.12 328 ASN A CA 1
ATOM 2672 C C . ASN A 1 328 ? -12.507 17.868 6.348 1.00 86.12 328 ASN A C 1
ATOM 2674 O O . ASN A 1 328 ? -12.752 19.075 6.349 1.00 86.12 328 ASN A O 1
ATOM 2678 N N . ARG A 1 329 ? -12.034 17.264 5.259 1.00 87.38 329 ARG A N 1
ATOM 2679 C CA . ARG A 1 329 ? -11.900 17.850 3.916 1.00 87.38 329 ARG A CA 1
ATOM 2680 C C . ARG A 1 329 ? -13.235 17.983 3.182 1.00 87.38 329 ARG A C 1
ATOM 2682 O O . ARG A 1 329 ? -13.263 18.541 2.090 1.00 87.38 329 ARG A O 1
ATOM 2689 N N . SER A 1 330 ? -14.334 17.534 3.794 1.00 90.19 330 SER A N 1
ATOM 2690 C CA . SER A 1 330 ? -15.691 17.581 3.230 1.00 90.19 330 SER A CA 1
ATOM 2691 C C . SER A 1 330 ? -15.825 16.742 1.957 1.00 90.19 330 SER A C 1
ATOM 2693 O O . SER A 1 330 ? -16.544 17.110 1.028 1.00 90.19 330 SER A O 1
ATOM 2695 N N . LEU A 1 331 ? -15.117 15.612 1.910 1.00 93.75 331 LEU A N 1
ATOM 2696 C CA . LEU A 1 331 ? -15.202 14.655 0.815 1.00 93.75 331 LEU A CA 1
ATOM 2697 C C . LEU A 1 331 ? -16.206 13.566 1.181 1.00 93.75 331 LEU A C 1
ATOM 2699 O O . LEU A 1 331 ? -16.164 13.002 2.276 1.00 93.75 331 LEU A O 1
ATOM 2703 N N . ALA A 1 332 ? -17.088 13.244 0.240 1.00 95.12 332 ALA A N 1
ATOM 2704 C CA . ALA A 1 332 ? -18.070 12.183 0.390 1.00 95.12 332 ALA A CA 1
ATOM 2705 C C . ALA A 1 332 ? -18.205 11.391 -0.913 1.00 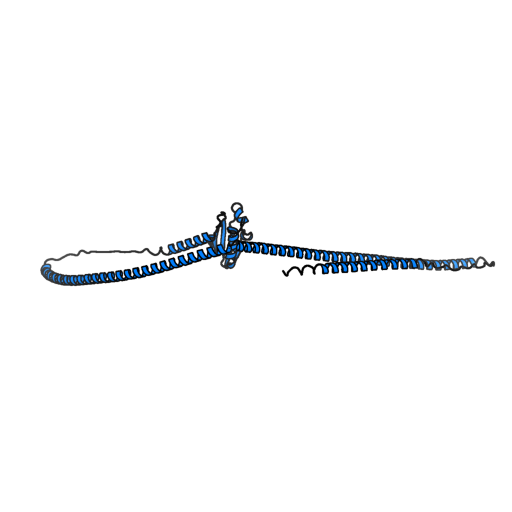95.12 332 ALA A C 1
ATOM 2707 O O . ALA A 1 332 ? -18.176 11.957 -2.007 1.00 95.12 332 ALA A O 1
ATOM 2708 N N . LEU A 1 333 ? -18.369 10.076 -0.784 1.00 96.69 333 LEU A N 1
ATOM 2709 C CA . LEU A 1 333 ? -18.656 9.155 -1.876 1.00 96.69 333 LEU A CA 1
ATOM 2710 C C . LEU A 1 333 ? -19.881 8.321 -1.528 1.00 96.69 333 LEU A C 1
ATOM 2712 O O . LEU A 1 333 ? -19.841 7.503 -0.610 1.00 96.69 333 LEU A O 1
ATOM 2716 N N . HIS A 1 334 ? -20.943 8.498 -2.307 1.00 97.56 334 HIS A N 1
ATOM 2717 C CA . HIS A 1 334 ? -22.114 7.633 -2.271 1.00 97.56 334 HIS A CA 1
ATOM 2718 C C . HIS A 1 334 ? -21.930 6.473 -3.243 1.00 97.56 334 HIS A C 1
ATOM 2720 O O . HIS A 1 334 ? -21.494 6.666 -4.379 1.00 97.56 334 HIS A O 1
ATOM 2726 N N . PHE A 1 335 ? -22.268 5.262 -2.817 1.00 97.94 335 PHE A N 1
ATOM 2727 C CA . PHE A 1 335 ? -22.205 4.083 -3.673 1.00 97.94 335 PHE A CA 1
ATOM 2728 C C . PHE A 1 335 ? -23.117 2.974 -3.168 1.00 97.94 335 PHE A C 1
ATOM 2730 O O . PHE A 1 335 ? -23.468 2.906 -1.994 1.00 97.94 335 PHE A O 1
ATOM 2737 N N . LYS A 1 336 ? -23.469 2.060 -4.070 1.00 98.19 336 LYS A N 1
ATOM 2738 C CA . LYS A 1 336 ? -24.241 0.862 -3.743 1.00 98.19 336 LYS A CA 1
ATOM 2739 C C . LYS A 1 336 ? -23.344 -0.364 -3.760 1.00 98.19 336 LYS A C 1
ATOM 2741 O O . LYS A 1 336 ? -22.575 -0.556 -4.703 1.00 98.19 336 LYS A O 1
ATOM 2746 N N . LEU A 1 337 ? -23.482 -1.204 -2.740 1.00 97.56 337 LEU A N 1
ATOM 2747 C CA . LEU A 1 337 ? -22.878 -2.531 -2.673 1.00 97.56 337 LEU A CA 1
ATOM 2748 C C . LEU A 1 337 ? -23.969 -3.592 -2.744 1.00 97.56 337 LEU A C 1
ATOM 2750 O O . LEU A 1 337 ? -24.829 -3.659 -1.873 1.00 97.56 337 LEU A O 1
ATOM 2754 N N . GLN A 1 338 ? -23.926 -4.449 -3.757 1.00 97.75 338 GLN A N 1
ATOM 2755 C CA . GLN A 1 338 ? -24.824 -5.593 -3.865 1.00 97.75 338 GLN A CA 1
ATOM 2756 C C . GLN A 1 338 ? -24.075 -6.885 -3.536 1.00 97.75 338 GLN A C 1
ATOM 2758 O O . GLN A 1 338 ? -23.102 -7.225 -4.207 1.00 97.75 338 GLN A O 1
ATOM 2763 N N . LEU A 1 339 ? -24.541 -7.606 -2.513 1.00 96.50 339 LEU A N 1
ATOM 2764 C CA . LEU A 1 339 ? -24.011 -8.916 -2.130 1.00 96.50 339 LEU A CA 1
ATOM 2765 C C . LEU A 1 339 ? -24.727 -10.019 -2.909 1.00 96.50 339 LEU A C 1
ATOM 2767 O O . LEU A 1 339 ? -25.891 -10.306 -2.635 1.00 96.50 339 LEU A O 1
ATOM 2771 N N . HIS A 1 340 ? -24.034 -10.662 -3.844 1.00 95.94 340 HIS A N 1
ATOM 2772 C CA . HIS A 1 340 ? -24.593 -11.743 -4.649 1.00 95.94 340 HIS A CA 1
ATOM 2773 C C . HIS A 1 340 ? -24.509 -13.120 -3.956 1.00 95.94 340 HIS A C 1
ATOM 2775 O O . HIS A 1 340 ? -23.613 -13.349 -3.142 1.00 95.94 340 HIS A O 1
ATOM 2781 N N . PRO A 1 341 ? -25.390 -14.083 -4.312 1.00 94.62 341 PRO A N 1
ATOM 2782 C CA . PRO A 1 341 ? -25.372 -15.447 -3.768 1.00 94.62 341 PRO A CA 1
ATOM 2783 C C . PRO A 1 341 ? -24.087 -16.238 -4.046 1.00 94.62 341 PRO A C 1
ATOM 2785 O O . PRO A 1 341 ? -23.829 -17.235 -3.381 1.00 94.62 341 PRO A O 1
ATOM 2788 N N . ASP A 1 342 ? -23.292 -15.819 -5.031 1.00 95.12 342 ASP A N 1
ATOM 2789 C CA . ASP A 1 342 ? -22.015 -16.437 -5.400 1.00 95.12 342 ASP A CA 1
ATOM 2790 C C . ASP A 1 342 ? -20.819 -15.880 -4.606 1.00 95.12 342 ASP A C 1
ATOM 2792 O O . ASP A 1 342 ? -19.673 -16.050 -5.014 1.00 95.12 342 ASP A O 1
ATOM 2796 N N . ASN A 1 343 ? -21.073 -15.222 -3.467 1.00 94.56 343 ASN A N 1
ATOM 2797 C CA . ASN A 1 343 ? -20.067 -14.586 -2.607 1.00 94.56 343 ASN A CA 1
ATOM 2798 C C . ASN A 1 343 ? -19.231 -13.504 -3.313 1.00 94.56 343 ASN A C 1
ATOM 2800 O O . ASN A 1 343 ? -18.091 -13.224 -2.924 1.00 94.56 343 ASN A O 1
ATOM 2804 N N . THR A 1 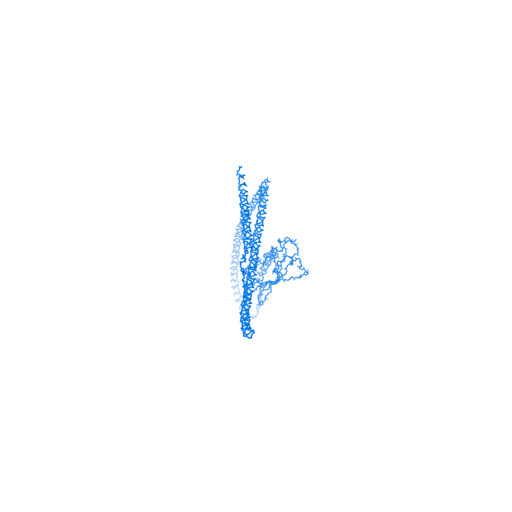344 ? -19.801 -12.866 -4.334 1.00 97.06 344 THR A N 1
ATOM 2805 C CA . THR A 1 344 ? -19.223 -11.675 -4.961 1.00 97.06 344 THR A CA 1
ATOM 2806 C C . THR A 1 344 ? -19.981 -10.419 -4.551 1.00 97.06 344 THR A C 1
ATOM 2808 O O . THR A 1 344 ? -21.172 -10.455 -4.237 1.00 97.06 344 THR A O 1
ATOM 2811 N N . TYR A 1 345 ? -19.281 -9.293 -4.578 1.00 97.50 345 TYR A N 1
ATOM 2812 C CA . TYR A 1 345 ? -19.827 -7.970 -4.331 1.00 97.50 345 TYR A CA 1
ATOM 2813 C C . TYR A 1 345 ? -19.781 -7.169 -5.624 1.00 97.50 345 TYR A C 1
ATOM 2815 O O . TYR A 1 345 ? -18.760 -7.152 -6.314 1.00 97.50 345 TYR A O 1
ATOM 2823 N N . ALA A 1 346 ? -20.886 -6.509 -5.949 1.00 97.81 346 ALA A N 1
ATOM 2824 C CA . ALA A 1 346 ? -20.948 -5.528 -7.018 1.00 97.81 346 ALA A CA 1
ATOM 2825 C C . ALA A 1 346 ? -20.977 -4.120 -6.417 1.00 97.81 346 ALA A C 1
ATOM 2827 O O . ALA A 1 346 ? -21.856 -3.791 -5.622 1.00 97.81 346 ALA A O 1
ATOM 2828 N N . TYR A 1 347 ? -20.001 -3.309 -6.796 1.00 98.19 347 TYR A N 1
ATOM 2829 C CA . TYR A 1 347 ? -19.829 -1.920 -6.407 1.00 98.19 347 TYR A CA 1
ATOM 2830 C C . TYR A 1 347 ? -20.314 -1.014 -7.537 1.00 98.19 347 TYR A C 1
ATOM 2832 O O . TYR A 1 347 ? -19.899 -1.169 -8.686 1.00 98.19 347 TYR A O 1
ATOM 2840 N N . THR A 1 348 ? -21.213 -0.085 -7.216 1.00 97.94 348 THR A N 1
ATOM 2841 C CA . THR A 1 348 ? -21.738 0.909 -8.160 1.00 97.94 348 THR A CA 1
ATOM 2842 C C . THR A 1 348 ? -21.596 2.307 -7.556 1.00 97.94 348 THR A C 1
ATOM 2844 O O . THR A 1 348 ? -22.362 2.633 -6.642 1.00 97.94 348 THR A O 1
ATOM 2847 N N . PRO A 1 349 ? -20.643 3.131 -8.023 1.00 97.75 349 PRO A N 1
ATOM 2848 C CA . PRO A 1 349 ? -20.474 4.490 -7.525 1.00 97.75 349 PRO A CA 1
ATOM 2849 C C . PRO A 1 349 ? -21.623 5.389 -7.996 1.00 97.75 349 PRO A C 1
ATOM 2851 O O . PRO A 1 349 ? -22.110 5.263 -9.118 1.00 97.75 349 PRO A O 1
ATOM 2854 N N . ALA A 1 350 ? -22.063 6.306 -7.135 1.00 96.88 350 ALA A N 1
ATOM 2855 C CA . ALA A 1 350 ? -23.042 7.343 -7.455 1.00 96.88 350 ALA A CA 1
ATOM 2856 C C . ALA A 1 350 ? -22.336 8.704 -7.563 1.00 96.88 350 ALA A C 1
ATOM 2858 O O . ALA A 1 350 ? -22.592 9.613 -6.772 1.00 96.88 350 ALA A O 1
ATOM 2859 N N . LEU A 1 351 ? -21.411 8.795 -8.523 1.00 95.44 351 LEU A N 1
ATOM 2860 C CA . LEU A 1 351 ? -20.604 9.982 -8.794 1.00 95.44 351 LEU A CA 1
ATOM 2861 C C . LEU A 1 351 ? -21.315 10.908 -9.784 1.00 95.44 351 LEU A C 1
ATOM 2863 O O . LEU A 1 351 ? -21.679 10.496 -10.885 1.00 95.44 351 LEU A O 1
ATOM 2867 N N . ASP A 1 352 ? -21.473 12.166 -9.395 1.00 95.31 352 ASP A N 1
ATOM 2868 C CA . ASP A 1 352 ? -21.914 13.247 -10.269 1.00 95.31 352 ASP A CA 1
ATOM 2869 C C . ASP A 1 352 ? -20.691 14.095 -10.681 1.00 95.31 352 ASP A C 1
ATOM 2871 O O . ASP A 1 352 ? -20.003 14.621 -9.803 1.00 95.31 352 ASP A O 1
ATOM 2875 N N . PRO A 1 353 ? -20.378 14.242 -11.984 1.00 93.69 353 PRO A N 1
ATOM 2876 C CA . PRO A 1 353 ? -19.190 14.971 -12.432 1.00 93.69 353 PRO A CA 1
ATOM 2877 C C . PRO A 1 353 ? -19.117 16.439 -11.989 1.00 93.69 353 PRO A C 1
ATOM 2879 O O . PRO A 1 353 ? -18.014 16.963 -11.823 1.00 93.69 353 PRO A O 1
ATOM 2882 N N . GLU A 1 354 ? -20.259 17.110 -11.810 1.00 93.25 354 GLU A N 1
ATOM 2883 C CA . GLU A 1 354 ? -20.302 18.511 -11.387 1.00 93.25 354 GLU A CA 1
ATOM 2884 C C . GLU A 1 354 ? -20.148 18.622 -9.868 1.00 93.25 354 GLU A C 1
ATOM 2886 O O . GLU A 1 354 ? -19.310 19.386 -9.379 1.00 93.25 354 GLU A O 1
ATOM 2891 N N . ARG A 1 355 ? -20.919 17.826 -9.117 1.00 93.25 355 ARG A N 1
ATOM 2892 C CA . ARG A 1 355 ? -20.928 17.872 -7.646 1.00 93.25 355 ARG A CA 1
ATOM 2893 C C . ARG A 1 355 ? -19.674 17.249 -7.030 1.00 93.25 355 ARG A C 1
ATOM 2895 O O . ARG A 1 355 ? -19.116 17.802 -6.087 1.00 93.25 355 ARG A O 1
ATOM 2902 N N . ASP A 1 356 ? -19.215 16.127 -7.575 1.00 95.31 356 ASP A N 1
ATOM 2903 C CA . ASP A 1 356 ? -18.219 15.252 -6.949 1.00 95.31 356 ASP A CA 1
ATOM 2904 C C . ASP A 1 356 ? -16.832 15.381 -7.609 1.00 95.31 356 ASP A C 1
ATOM 2906 O O . ASP A 1 356 ? -15.974 14.513 -7.461 1.00 95.31 356 ASP A O 1
ATOM 2910 N N . SER A 1 357 ? -16.569 16.485 -8.318 1.00 94.69 357 SER A N 1
ATOM 2911 C CA . SER A 1 357 ? -15.316 16.706 -9.064 1.00 94.69 357 SER A CA 1
ATOM 2912 C C . SER A 1 357 ? -14.042 16.606 -8.209 1.00 94.69 357 SER A C 1
ATOM 2914 O O . SER A 1 357 ? -13.010 16.137 -8.693 1.00 94.69 357 SER A O 1
ATOM 2916 N N . ALA A 1 358 ? -14.092 17.019 -6.937 1.00 92.88 358 ALA A N 1
ATOM 2917 C CA . ALA A 1 358 ? -12.978 16.875 -5.996 1.00 92.88 358 ALA A CA 1
ATOM 2918 C C . ALA A 1 358 ? -12.759 15.407 -5.597 1.00 92.88 358 ALA A C 1
ATOM 2920 O O . ALA A 1 358 ? -11.625 14.933 -5.575 1.00 92.88 358 ALA A O 1
ATOM 2921 N N . THR A 1 359 ? -13.851 14.682 -5.356 1.00 93.81 359 THR A N 1
ATOM 2922 C CA . THR A 1 359 ? -13.855 13.257 -5.016 1.00 93.81 359 THR A CA 1
ATOM 2923 C C . THR A 1 359 ? -13.359 12.398 -6.187 1.00 93.81 359 THR A C 1
ATOM 2925 O O . THR A 1 359 ? -12.544 11.500 -5.994 1.00 93.81 359 THR A O 1
ATOM 2928 N N . ILE A 1 360 ? -13.769 12.704 -7.422 1.00 95.69 360 ILE A N 1
ATOM 2929 C CA . ILE A 1 360 ? -13.347 11.976 -8.633 1.00 95.69 360 ILE A CA 1
ATOM 2930 C C . ILE A 1 360 ? -11.825 12.035 -8.822 1.00 95.69 360 ILE A C 1
ATOM 2932 O O . ILE A 1 360 ? -11.215 11.034 -9.179 1.00 95.69 360 ILE A O 1
ATOM 2936 N N . LYS A 1 361 ? -11.188 13.177 -8.529 1.00 94.88 361 LYS A N 1
ATOM 2937 C CA . LYS A 1 361 ? -9.732 13.353 -8.696 1.00 94.88 361 LYS A CA 1
ATOM 2938 C C . LYS A 1 361 ? -8.883 12.467 -7.784 1.00 94.88 361 LYS A C 1
ATOM 2940 O O . LYS A 1 361 ? -7.726 12.222 -8.111 1.00 94.88 361 LYS A O 1
ATOM 2945 N N . ILE A 1 362 ? -9.424 12.048 -6.641 1.00 94.62 362 ILE A N 1
ATOM 2946 C CA . ILE A 1 362 ? -8.678 11.286 -5.630 1.00 94.62 362 ILE A CA 1
ATOM 2947 C C . ILE A 1 362 ? -8.991 9.790 -5.664 1.00 94.62 362 ILE A C 1
ATOM 2949 O O . ILE A 1 362 ? -8.170 8.973 -5.247 1.00 94.62 362 ILE A O 1
ATOM 2953 N N . ILE A 1 363 ? -10.179 9.408 -6.142 1.00 95.00 363 ILE A N 1
ATOM 2954 C CA . ILE A 1 363 ? -10.588 8.006 -6.192 1.00 95.00 363 ILE A CA 1
ATOM 2955 C C . ILE A 1 363 ? -9.794 7.288 -7.292 1.00 95.00 363 ILE A C 1
ATOM 2957 O O . ILE A 1 363 ? -9.700 7.800 -8.408 1.00 95.00 363 ILE A O 1
ATOM 2961 N N . PRO A 1 364 ? -9.269 6.076 -7.025 1.00 95.38 364 PRO A N 1
ATOM 2962 C CA . PRO A 1 364 ? -8.619 5.273 -8.054 1.00 95.38 364 PRO A CA 1
ATOM 2963 C C . PRO A 1 364 ? -9.535 5.038 -9.260 1.00 95.38 364 PRO A C 1
ATOM 2965 O O . PRO A 1 364 ? -10.680 4.639 -9.068 1.00 95.38 364 PRO A O 1
ATOM 2968 N N . ASP A 1 365 ? -9.013 5.186 -10.480 1.00 95.81 365 ASP A N 1
ATOM 2969 C CA . ASP A 1 365 ? -9.790 5.087 -11.730 1.00 95.81 365 ASP A CA 1
ATOM 2970 C C . ASP A 1 365 ? -10.692 3.848 -11.794 1.00 95.81 365 ASP A C 1
ATOM 2972 O O . ASP A 1 365 ? -11.856 3.931 -12.170 1.00 95.81 365 ASP A O 1
ATOM 2976 N N . PHE A 1 366 ? -10.197 2.695 -11.336 1.00 95.00 366 PHE A N 1
ATOM 2977 C CA . PHE A 1 366 ? -10.971 1.454 -11.360 1.00 95.00 366 PHE A CA 1
ATOM 2978 C C . PHE A 1 366 ? -12.208 1.468 -10.447 1.00 95.00 366 PHE A C 1
ATOM 2980 O O . PHE A 1 366 ? -13.076 0.635 -10.643 1.00 95.00 366 PHE A O 1
ATOM 2987 N N . LEU A 1 367 ? -12.303 2.370 -9.464 1.00 96.50 367 LEU A N 1
ATOM 2988 C CA . LEU A 1 367 ? -13.470 2.546 -8.584 1.00 96.50 367 LEU A CA 1
ATOM 2989 C C . LEU A 1 367 ? -14.336 3.748 -8.976 1.00 96.50 367 LEU A C 1
ATOM 2991 O O . LEU A 1 367 ? -15.302 4.048 -8.280 1.00 96.50 367 LEU A O 1
ATOM 2995 N N . GLN A 1 368 ? -14.006 4.444 -10.063 1.00 96.75 368 GLN A N 1
ATOM 2996 C CA . GLN A 1 368 ? -14.891 5.469 -10.624 1.00 96.75 368 GLN A CA 1
ATOM 2997 C C . GLN A 1 368 ? -16.049 4.836 -11.412 1.00 96.75 368 GLN A C 1
ATOM 2999 O O . GLN A 1 368 ? -17.102 5.452 -11.552 1.00 96.75 368 GLN A O 1
ATOM 3004 N N . ASP A 1 369 ? -15.883 3.580 -11.836 1.00 96.81 369 ASP A N 1
ATOM 3005 C CA . ASP A 1 369 ? -16.862 2.800 -12.588 1.00 96.81 369 ASP A CA 1
ATOM 3006 C C . ASP A 1 369 ? -17.416 1.607 -11.789 1.00 96.81 369 ASP A C 1
ATOM 3008 O O . ASP A 1 369 ? -17.011 1.302 -10.664 1.00 96.81 369 ASP A O 1
ATOM 3012 N N . PHE A 1 370 ? -18.376 0.902 -12.392 1.00 97.38 370 PHE A N 1
ATOM 3013 C CA . PHE A 1 370 ? -18.904 -0.353 -11.867 1.00 97.38 370 PHE A CA 1
ATOM 3014 C C . PHE A 1 370 ? -17.816 -1.434 -11.777 1.00 97.38 370 PHE A C 1
ATOM 3016 O O . PHE A 1 370 ? -17.157 -1.749 -12.769 1.00 97.38 370 PHE A O 1
ATOM 3023 N N . VAL A 1 371 ? -17.707 -2.089 -10.616 1.00 97.50 371 VAL A N 1
ATOM 3024 C CA . VAL A 1 371 ? -16.774 -3.208 -10.403 1.00 97.50 371 VAL A CA 1
ATOM 3025 C C . VAL A 1 371 ? -17.462 -4.354 -9.688 1.00 97.50 371 VAL A C 1
ATOM 3027 O O . VAL A 1 371 ? -18.211 -4.151 -8.737 1.00 97.50 371 VAL A O 1
ATOM 3030 N N . ARG A 1 372 ? -17.144 -5.584 -10.092 1.00 97.56 372 ARG A N 1
ATOM 3031 C CA . ARG A 1 372 ? -17.517 -6.796 -9.364 1.00 97.56 372 ARG A CA 1
ATOM 3032 C C . ARG A 1 372 ? -16.269 -7.523 -8.877 1.00 97.56 372 ARG A C 1
ATOM 3034 O O . ARG A 1 372 ? -15.353 -7.751 -9.660 1.00 97.56 372 ARG A O 1
ATOM 3041 N N . PHE A 1 373 ? -16.237 -7.889 -7.601 1.00 97.62 373 PHE A N 1
ATOM 3042 C CA . PHE A 1 373 ? -15.087 -8.539 -6.970 1.00 97.62 373 PHE A CA 1
ATOM 3043 C C . PHE A 1 373 ? -15.516 -9.595 -5.946 1.00 97.62 373 PHE A C 1
ATOM 3045 O O . PHE A 1 373 ? -16.657 -9.626 -5.492 1.00 97.62 373 PHE A O 1
ATOM 3052 N N . GLU A 1 374 ? -14.604 -10.497 -5.595 1.00 97.56 374 GLU A N 1
ATOM 3053 C CA . GLU A 1 374 ? -14.851 -11.553 -4.608 1.00 97.56 374 GLU A CA 1
ATOM 3054 C C . GLU A 1 374 ? -14.901 -11.007 -3.175 1.00 97.56 374 GLU A C 1
ATOM 3056 O O . GLU A 1 374 ? -14.235 -10.022 -2.854 1.00 97.56 374 GLU A O 1
ATOM 3061 N N . SER A 1 375 ? -15.613 -11.693 -2.273 1.00 95.69 375 SER A N 1
ATOM 3062 C CA . SER A 1 375 ? -15.702 -11.309 -0.854 1.00 95.69 375 SER A CA 1
ATOM 3063 C C . SER A 1 375 ? -14.348 -11.101 -0.169 1.00 95.69 375 SER A C 1
ATOM 3065 O O . SER A 1 375 ? -14.244 -10.274 0.737 1.00 95.69 375 SER A O 1
ATOM 3067 N N . ILE A 1 376 ? -13.310 -11.838 -0.575 1.00 96.25 376 ILE A N 1
ATOM 3068 C CA . ILE A 1 376 ? -11.958 -11.704 -0.011 1.00 96.25 376 ILE A CA 1
ATOM 3069 C C . ILE A 1 376 ? -11.297 -10.365 -0.374 1.00 96.25 376 ILE A C 1
ATOM 3071 O O . ILE A 1 376 ? -10.420 -9.893 0.347 1.00 96.25 376 ILE A O 1
ATOM 3075 N N . ALA A 1 377 ? -11.734 -9.725 -1.461 1.00 96.00 377 ALA A N 1
ATOM 3076 C CA . ALA A 1 377 ? -11.197 -8.457 -1.937 1.00 96.00 377 ALA A CA 1
ATOM 3077 C C . ALA A 1 377 ? -11.860 -7.232 -1.280 1.00 96.00 377 ALA A C 1
ATOM 3079 O O . ALA A 1 377 ? -11.325 -6.131 -1.406 1.00 96.00 377 ALA A O 1
ATOM 3080 N N . CYS A 1 378 ? -12.965 -7.394 -0.533 1.00 94.88 378 CYS A N 1
ATOM 3081 C CA . CYS A 1 378 ? -13.682 -6.282 0.110 1.00 94.88 378 CYS A CA 1
ATOM 3082 C C . CYS A 1 378 ? -12.768 -5.405 0.973 1.00 94.88 378 CYS A C 1
ATOM 3084 O O . CYS A 1 378 ? -12.791 -4.182 0.856 1.00 94.88 378 CYS A O 1
ATOM 3086 N N . GLY A 1 379 ? -11.923 -6.028 1.802 1.00 95.19 379 GLY A N 1
ATOM 3087 C CA . GLY A 1 379 ? -10.977 -5.297 2.647 1.00 95.19 379 GLY A CA 1
ATOM 3088 C C . GLY A 1 379 ? -9.958 -4.495 1.832 1.00 95.19 379 GLY A C 1
ATOM 3089 O O . GLY A 1 379 ? -9.610 -3.381 2.211 1.00 95.19 379 GLY A O 1
ATOM 3090 N N . HIS A 1 380 ? -9.527 -5.022 0.681 1.00 95.88 380 HIS A N 1
ATOM 3091 C CA . HIS A 1 380 ? -8.604 -4.325 -0.215 1.00 95.88 380 HIS A CA 1
ATOM 3092 C C . HIS A 1 380 ? -9.265 -3.125 -0.901 1.00 95.88 380 HIS A C 1
ATOM 3094 O O . HIS A 1 380 ? -8.669 -2.051 -0.957 1.00 95.88 380 HIS A O 1
ATOM 3100 N N . VAL A 1 381 ? -10.500 -3.287 -1.385 1.00 96.25 381 VAL A N 1
ATOM 3101 C CA . VAL A 1 381 ? -11.277 -2.204 -2.009 1.00 96.25 381 VAL A CA 1
ATOM 3102 C C . VAL A 1 381 ? -11.537 -1.080 -1.007 1.00 96.25 381 VAL A C 1
ATOM 3104 O O . VAL A 1 381 ? -11.241 0.077 -1.300 1.00 96.25 381 VAL A O 1
ATOM 3107 N N . TYR A 1 382 ? -11.998 -1.419 0.202 1.00 96.12 382 TYR A N 1
ATOM 3108 C CA . TYR A 1 382 ? -12.177 -0.446 1.281 1.00 96.12 382 TYR A CA 1
ATOM 3109 C C . TYR A 1 382 ? -10.866 0.273 1.618 1.00 96.12 382 TYR A C 1
ATOM 3111 O O . TYR A 1 382 ? -10.842 1.498 1.686 1.00 96.12 382 TYR A O 1
ATOM 3119 N N . TRP A 1 383 ? -9.758 -0.461 1.761 1.00 96.19 383 TRP A N 1
ATOM 3120 C CA . TRP A 1 383 ? -8.454 0.138 2.045 1.00 96.19 383 TRP A CA 1
ATOM 3121 C C . TRP A 1 383 ? -8.022 1.141 0.970 1.00 96.19 383 TRP A C 1
ATOM 3123 O O . TRP A 1 383 ? -7.527 2.215 1.301 1.00 96.19 383 TRP A O 1
ATOM 3133 N N . LYS A 1 384 ? -8.240 0.836 -0.314 1.00 96.25 384 LYS A N 1
ATOM 3134 C CA . LYS A 1 384 ? -7.924 1.756 -1.417 1.00 96.25 384 LYS A CA 1
ATOM 3135 C C . LYS A 1 384 ? -8.748 3.040 -1.360 1.00 96.25 384 LYS A C 1
ATOM 3137 O O . LYS A 1 384 ? -8.179 4.117 -1.532 1.00 96.25 384 LYS A O 1
ATOM 3142 N N . LEU A 1 385 ? -10.043 2.936 -1.067 1.00 95.38 385 LEU A N 1
ATOM 3143 C CA . LEU A 1 385 ? -10.898 4.106 -0.861 1.00 95.38 385 LEU A CA 1
ATOM 3144 C C . LEU A 1 385 ? -10.467 4.911 0.371 1.00 95.38 385 LEU A C 1
ATOM 3146 O O . LEU A 1 385 ? -10.327 6.128 0.292 1.00 95.38 385 LEU A O 1
ATOM 3150 N N . PHE A 1 386 ? -10.175 4.237 1.483 1.00 95.12 386 PHE A N 1
ATOM 3151 C CA . PHE A 1 386 ? -9.702 4.873 2.711 1.00 95.12 386 PHE A CA 1
ATOM 3152 C C . PHE A 1 386 ? -8.382 5.630 2.494 1.00 95.12 386 PHE A C 1
ATOM 3154 O O . PHE A 1 386 ? -8.227 6.752 2.971 1.00 95.12 386 PHE A O 1
ATOM 3161 N N . GLN A 1 387 ? -7.437 5.051 1.744 1.00 94.62 387 GLN A N 1
ATOM 3162 C CA . GLN A 1 387 ? -6.180 5.716 1.391 1.00 94.62 387 GLN A CA 1
ATOM 3163 C C . GLN A 1 387 ? -6.413 6.997 0.584 1.00 94.62 387 GLN A C 1
ATOM 3165 O O . GLN A 1 387 ? -5.820 8.026 0.906 1.00 94.62 387 GLN A O 1
ATOM 3170 N N . ALA A 1 388 ? -7.282 6.945 -0.428 1.00 93.88 388 ALA A N 1
ATOM 3171 C CA . ALA A 1 388 ? -7.636 8.117 -1.225 1.00 93.88 388 ALA A CA 1
ATOM 3172 C C . ALA A 1 388 ? -8.258 9.225 -0.356 1.00 93.88 388 ALA A C 1
ATOM 3174 O O . ALA A 1 388 ? -7.849 10.380 -0.429 1.00 93.88 388 ALA A O 1
ATOM 3175 N N . PHE A 1 389 ? -9.189 8.858 0.528 1.00 93.62 389 PHE A N 1
ATOM 3176 C CA . PHE A 1 389 ? -9.939 9.805 1.354 1.00 93.62 389 PHE A CA 1
ATOM 3177 C C . PHE A 1 389 ? -9.155 10.384 2.528 1.00 93.62 389 PHE A C 1
ATOM 3179 O O . PHE A 1 389 ? -9.463 11.495 2.949 1.00 93.62 389 PHE A O 1
ATOM 3186 N N . ASN A 1 390 ? -8.153 9.680 3.063 1.00 92.06 390 ASN A N 1
ATOM 3187 C CA . ASN A 1 390 ? -7.541 10.052 4.347 1.00 92.06 390 ASN A CA 1
ATOM 3188 C C . ASN A 1 390 ? -6.011 10.169 4.333 1.00 92.06 390 ASN A C 1
ATOM 3190 O O . ASN A 1 390 ? -5.461 10.765 5.253 1.00 92.06 390 ASN A O 1
ATOM 3194 N N . LEU A 1 391 ? -5.312 9.606 3.340 1.00 87.38 391 LEU A N 1
ATOM 3195 C CA . LEU A 1 391 ? -3.841 9.520 3.349 1.00 87.38 391 LEU A CA 1
ATOM 3196 C C . LEU A 1 391 ? -3.153 10.198 2.163 1.00 87.38 391 LEU A C 1
ATOM 3198 O O . LEU A 1 391 ? -1.957 10.460 2.239 1.00 87.38 391 LEU A O 1
ATOM 3202 N N . GLN A 1 392 ? -3.861 10.464 1.066 1.00 78.25 392 GLN A N 1
ATOM 3203 C CA . GLN A 1 392 ? -3.301 11.279 -0.008 1.00 78.25 392 GLN A CA 1
ATOM 3204 C C . GLN A 1 392 ? -3.341 12.755 0.392 1.00 78.25 392 GLN A C 1
ATOM 3206 O O . GLN A 1 392 ? -4.426 13.303 0.602 1.00 78.25 392 GLN A O 1
ATOM 3211 N N . ASP A 1 393 ? -2.166 13.382 0.478 1.00 61.81 393 ASP A N 1
ATOM 3212 C CA . ASP A 1 393 ? -2.033 14.839 0.496 1.00 61.81 393 ASP A CA 1
ATOM 3213 C C . ASP A 1 393 ? -2.495 15.361 -0.874 1.00 61.81 393 ASP A C 1
ATOM 3215 O O . ASP A 1 393 ? -1.812 15.181 -1.884 1.00 61.81 393 ASP A O 1
ATOM 3219 N N . THR A 1 394 ? -3.707 15.913 -0.910 1.00 51.72 394 THR A N 1
ATOM 3220 C CA . THR A 1 394 ? -4.305 16.592 -2.073 1.00 51.72 394 THR A CA 1
ATOM 3221 C C . THR A 1 394 ? -3.810 18.012 -2.214 1.00 51.72 394 THR A C 1
ATOM 3223 O O . THR A 1 394 ? -3.803 18.701 -1.166 1.00 51.72 394 THR A O 1
#

Secondary structure (DSSP, 8-state):
---SSSSSHHHHHHHHHHHHHHHHHHHHHHHHHHHHHHHHHHHHHHTT-PPPPP-----PPPP----TTHHHHHHHHHHHHHHHHHHHHHHHHHHHHHHHHHHHHHHHHHHHHHHHHHHHHHHHHHHHHHHHHHHHHHHHHHHHHHHHHHHHHHHHHHHHHHHHHHHHHTTHHHHHHHHHHHHHHHHHHHHHHHHHHHHHHHHHHHHHHHHHHHHHHHHHHHHHHHHHHHHHHHHHHHHHHHHHHHHHHHHHHHHHHHHTS-------------------SSHHHHHHHHHHHHHHHHHHHHHSEEEEEEEEETTEEEEEEEEE-TTSS--EEEEEEEE-TTSEEEEEE---TTTSHHHHHHS-GGGTS-EEEEGGGHHHHHHHHHHHHHTS--

InterPro domains:
  IPR020981 Monopolin complex subunit Csm1/Pcs1, C-terminal [PF12539] (296-374)
  IPR038608 Csm1/Pcs1, C-terminal domain superfamily [G3DSA:3.90.1150.80] (287-392)
  IPR040349 Monopolin complex subunit Csm1/Pcs1 [PTHR28006] (6-393)

Organism: NCBI:txid200324

pLDDT: mean 83.06, std 19.79, range [29.77, 98.25]